Protein AF-A0A0K8T9H5-F1 (afdb_monomer_lite)

Radius of gyration: 47.54 Å; chains: 1; bounding box: 91×86×136 Å

Organism: Lygus hesperus (NCBI:txid30085)

Sequence (387 aa):
MGLDTSSVNFDKSHGELIAANVDKDKHSSQRTYPTKIMDRLRLDSSRALIDRDSYAVGTMCNGELVISPIRGVVSLAPSFSHISNVEEEPEEEEEEAAAKVVRVQFPRAESDRAKKAREASYTHFMEKTGVEPWFNTQFHDVDSAIAKLERTRLTSGFSRGGKPLDLTSENYLDALLPKETDLGSTRAPSLPDHLTSIAQLRELPLKDQVHRILEQVRTVTATQLGWLLGCDKSKILDCLQTCVVLVQGNWVLRSDLLYKNCVNGIPAAVIANARDFILHEFHQGKQIERKELANKLGIPPDEIKQIMAHLAVLRQNKLWHFRLPPDEEFIAEYTEIVDQQNLLWEARMRDINEQISVTTNPPQRSPGDARNLKHRRLLLTLKGRSR

Secondary structure (DSSP, 8-state):
-B--TTSTT--HHHHHHHHHHHTTT--TTS-S-TTSS--B--EEEEE----SSS-EEEEEETTEEEEEE-S--EEEEE--HHHHHHH------------------------HHHHHHHHTSHHHHHHHHHTSPP-------TTSHHHHHHHHHHHS-----PPP----HHHHHHHHS------S--------GGG--HHHHHTS-HHHHHHHHHHHH-EE-HHHHHHHHT--HHHHHHHHHHHEEEETTEEEE-HHHH--S-BTTB-HHHHHHHHHHHHHHHHTT--B-HHHHHHHHT--HHHHHHHHHHHEEE-TTS-EEESSPP-HHHHHH-HHHHHHHHHHHHHHHHHHHHHHHHHHS-----TT-SSSSSSSSSSSSSSS---

Foldseek 3Di:
DFDDCVDPPHDFVVQLVLQCQQCVPPDCVGRPCNVSGNGDWDKDKDFDPDDQVPDWDWDDDPNDTQTGGDPGDIDIDTDPVSVVVNPPDPPPPPPDDDDDPPDPDDPDPDPPVRVVVVCPDPVVVVVVVVPDDDDDDDDDDCPDPVVVVVVVVSVDDDPDDDPDPPDDPVRVVCVVDPDPPDPDDDPPPPDPLLDDDLVNLLVDDLLVSLVSVCLNLQKAALVVSCVSNVHDSVVNVVSQVVAWADALRITGGQQCVNQVQDDPNHGSVLLNLLLLVVSVCRSVVHWDALVVSCVQSVDDSVSSVVSLVSQFDQDPVRTTHGNDHRPVVSCVVCVVSVVVSVVVSVVSVVVSVVVSVCVVDPPPDDPDPPPPPVVVVVVPPPPPDDD

InterPro domains:
  IPR006886 DNA-directed RNA polymerase III subunit Rpc5 [PF04801] (1-354)
  IPR006886 DNA-directed RNA polymerase III subunit Rpc5 [PTHR12069] (2-359)

pLDDT: mean 78.84, std 17.09, range [35.22, 96.12]

Structure (mmCIF, N/CA/C/O backbone):
data_AF-A0A0K8T9H5-F1
#
_entry.id   AF-A0A0K8T9H5-F1
#
loop_
_atom_site.group_PDB
_atom_site.id
_atom_site.type_symbol
_atom_site.label_atom_id
_atom_site.label_alt_id
_atom_site.label_comp_id
_atom_site.label_asym_id
_atom_site.label_entity_id
_atom_site.label_seq_id
_atom_site.pdbx_PDB_ins_code
_atom_site.Cartn_x
_atom_site.Cartn_y
_atom_site.Cartn_z
_atom_site.occupancy
_atom_site.B_iso_or_equiv
_atom_site.auth_seq_id
_atom_site.auth_comp_id
_atom_site.auth_asym_id
_atom_site.auth_atom_id
_atom_site.pdbx_PDB_model_num
ATOM 1 N N . MET A 1 1 ? 27.463 3.411 -54.154 1.00 82.44 1 MET A N 1
ATOM 2 C CA . MET A 1 1 ? 26.759 2.409 -54.985 1.00 82.44 1 MET A CA 1
ATOM 3 C C . MET A 1 1 ? 26.983 2.752 -56.443 1.00 82.44 1 MET A C 1
ATOM 5 O O . MET A 1 1 ? 26.860 3.926 -56.755 1.00 82.44 1 MET A O 1
ATOM 9 N N . GLY A 1 2 ? 27.357 1.795 -57.295 1.00 85.56 2 GLY A N 1
ATOM 10 C CA . GLY A 1 2 ? 27.503 2.045 -58.736 1.00 85.56 2 GLY A CA 1
ATOM 11 C C . GLY A 1 2 ? 26.141 2.204 -59.414 1.00 85.56 2 GLY A C 1
ATOM 12 O O . GLY A 1 2 ? 25.191 1.527 -59.026 1.00 85.56 2 GLY A O 1
ATOM 13 N N . LEU A 1 3 ? 26.047 3.111 -60.381 1.00 87.44 3 LEU A N 1
ATOM 14 C CA . LEU A 1 3 ? 24.866 3.339 -61.211 1.00 87.44 3 LEU A CA 1
ATOM 15 C C . LEU A 1 3 ? 25.074 2.702 -62.587 1.00 87.44 3 LEU A C 1
ATOM 17 O O . LEU A 1 3 ? 26.183 2.714 -63.122 1.00 87.44 3 LEU A O 1
ATOM 21 N N . ASP A 1 4 ? 24.004 2.169 -63.172 1.00 88.38 4 ASP A N 1
ATOM 22 C CA . ASP A 1 4 ? 24.037 1.672 -64.546 1.00 88.38 4 ASP A CA 1
ATOM 23 C C . ASP A 1 4 ? 23.912 2.839 -65.534 1.00 88.38 4 ASP A C 1
ATOM 25 O O . ASP A 1 4 ? 22.821 3.330 -65.823 1.00 88.38 4 ASP A O 1
ATOM 29 N N . THR A 1 5 ? 25.054 3.276 -66.061 1.00 86.12 5 THR A N 1
ATOM 30 C CA . THR A 1 5 ? 25.158 4.377 -67.031 1.00 86.12 5 THR A CA 1
ATOM 31 C C . THR A 1 5 ? 24.793 3.967 -68.462 1.00 86.12 5 THR A C 1
ATOM 33 O O . THR A 1 5 ? 24.761 4.812 -69.362 1.00 86.12 5 THR A O 1
ATOM 36 N N . SER A 1 6 ? 24.529 2.677 -68.701 1.00 87.31 6 SER A N 1
ATOM 37 C CA . SER A 1 6 ? 24.064 2.151 -69.990 1.00 87.31 6 SER A CA 1
ATOM 38 C C . SER A 1 6 ? 22.540 2.064 -70.090 1.00 87.31 6 SER A C 1
ATOM 40 O O . SER A 1 6 ? 22.004 1.937 -71.192 1.00 87.31 6 SER A O 1
ATOM 42 N N . SER A 1 7 ? 21.851 2.183 -68.953 1.00 90.62 7 SER A N 1
ATOM 43 C CA . SER A 1 7 ? 20.397 2.161 -68.870 1.00 90.62 7 SER A CA 1
ATOM 44 C C . SER A 1 7 ? 19.753 3.339 -69.603 1.00 90.62 7 SER A C 1
ATOM 46 O O . SER A 1 7 ? 20.255 4.462 -69.599 1.00 90.62 7 SER A O 1
ATOM 48 N N . VAL A 1 8 ? 18.572 3.094 -70.175 1.00 90.50 8 VAL A N 1
ATOM 49 C CA . VAL A 1 8 ? 17.728 4.116 -70.819 1.00 90.50 8 VAL A CA 1
ATOM 50 C C . VAL A 1 8 ? 17.253 5.201 -69.850 1.00 90.50 8 VAL A C 1
ATOM 52 O O . VAL A 1 8 ? 16.870 6.284 -70.279 1.00 90.50 8 VAL A O 1
ATOM 55 N N . ASN A 1 9 ? 17.281 4.924 -68.545 1.00 90.50 9 ASN A N 1
ATOM 56 C CA . ASN A 1 9 ? 16.881 5.861 -67.497 1.00 90.50 9 ASN A CA 1
ATOM 57 C C . ASN A 1 9 ? 18.013 6.807 -67.060 1.00 90.50 9 ASN A C 1
ATOM 59 O O . ASN A 1 9 ? 17.787 7.647 -66.191 1.00 90.50 9 ASN A O 1
ATOM 63 N N . PHE A 1 10 ? 19.219 6.667 -67.620 1.00 89.75 10 PHE A N 1
ATOM 64 C CA . PHE A 1 10 ? 20.373 7.488 -67.273 1.00 89.75 10 PHE A CA 1
ATOM 65 C C . PHE A 1 10 ? 20.630 8.563 -68.337 1.00 89.75 10 PHE A C 1
ATOM 67 O O . PHE A 1 10 ? 21.009 8.258 -69.470 1.00 89.75 10 PHE A O 1
ATOM 74 N N . ASP A 1 11 ? 20.472 9.836 -67.966 1.00 90.06 11 ASP A N 1
ATOM 75 C CA . ASP A 1 11 ? 20.856 10.953 -68.830 1.00 90.06 11 ASP A CA 1
ATOM 76 C C . ASP A 1 11 ? 22.369 11.190 -68.753 1.00 90.06 11 ASP A C 1
ATOM 78 O O . ASP A 1 11 ? 22.898 11.770 -67.800 1.00 90.06 11 ASP A O 1
ATOM 82 N N . LYS A 1 12 ? 23.070 10.740 -69.796 1.00 87.94 12 LYS A N 1
ATOM 83 C CA . LYS A 1 12 ? 24.524 10.882 -69.915 1.00 87.94 12 LYS A CA 1
ATOM 84 C C . LYS A 1 12 ? 24.967 12.339 -69.943 1.00 87.94 12 LYS A C 1
ATOM 86 O O . LYS A 1 12 ? 25.966 12.662 -69.311 1.00 87.94 12 LYS A O 1
ATOM 91 N N . SER A 1 13 ? 24.218 13.207 -70.620 1.00 87.88 13 SER A N 1
ATOM 92 C CA . SER A 1 13 ? 24.587 14.618 -70.758 1.00 87.88 13 SER A CA 1
ATOM 93 C C . SER A 1 13 ? 24.550 15.339 -69.410 1.00 87.88 13 SER A C 1
ATOM 95 O O . SER A 1 13 ? 25.478 16.065 -69.053 1.00 87.88 13 SER A O 1
ATOM 97 N N . HIS A 1 14 ? 23.524 15.056 -68.606 1.00 86.69 14 HIS A N 1
ATOM 98 C CA . HIS A 1 14 ? 23.410 15.592 -67.256 1.00 86.69 14 HIS A CA 1
ATOM 99 C C . HIS A 1 14 ? 24.446 14.977 -66.299 1.00 86.69 14 HIS A C 1
ATOM 101 O O . HIS A 1 14 ? 25.057 15.685 -65.498 1.00 86.69 14 HIS A O 1
ATOM 107 N N . GLY A 1 15 ? 24.710 13.671 -66.418 1.00 86.50 15 GLY A N 1
ATOM 108 C CA . GLY A 1 15 ? 25.728 12.978 -65.625 1.00 86.50 15 GLY A CA 1
ATOM 109 C C . GLY A 1 15 ? 27.161 13.461 -65.885 1.00 86.50 15 GLY A C 1
ATOM 110 O O . GLY A 1 15 ? 27.963 13.499 -64.950 1.00 86.50 15 GLY A O 1
ATOM 111 N N . GLU A 1 16 ? 27.487 13.846 -67.123 1.00 88.81 16 GLU A N 1
ATOM 112 C CA . GLU A 1 16 ? 28.767 14.471 -67.494 1.00 88.81 16 GLU A CA 1
ATOM 113 C C . GLU A 1 16 ? 28.919 15.861 -66.867 1.00 88.81 16 GLU A C 1
ATOM 115 O O . GLU A 1 16 ? 29.976 16.176 -66.319 1.00 88.81 16 GLU A O 1
ATOM 120 N N . LEU A 1 17 ? 27.853 16.671 -66.884 1.00 85.94 17 LEU A N 1
ATOM 121 C CA . LEU A 1 17 ? 27.853 18.011 -66.293 1.00 85.94 17 LEU A CA 1
ATOM 122 C C . LEU A 1 17 ? 28.121 17.964 -64.782 1.00 85.94 17 LEU A C 1
ATOM 124 O O . LEU A 1 17 ? 28.972 18.697 -64.278 1.00 85.94 17 LEU A O 1
ATOM 128 N N . ILE A 1 18 ? 27.437 17.071 -64.061 1.00 85.56 18 ILE A N 1
ATOM 129 C CA . ILE A 1 18 ? 27.629 16.909 -62.612 1.00 85.56 18 ILE A CA 1
ATOM 130 C C . ILE A 1 18 ? 29.064 16.464 -62.306 1.00 85.56 18 ILE A C 1
ATOM 132 O O . ILE A 1 18 ? 29.710 17.025 -61.421 1.00 85.56 18 ILE A O 1
ATOM 136 N N . ALA A 1 19 ? 29.588 15.481 -63.043 1.00 86.31 19 ALA A N 1
ATOM 137 C CA . ALA A 1 19 ? 30.950 14.999 -62.833 1.00 86.31 19 ALA A CA 1
ATOM 138 C C . ALA A 1 19 ? 32.000 16.085 -63.121 1.00 86.31 19 ALA A C 1
ATOM 140 O O . ALA A 1 19 ? 32.956 16.226 -62.356 1.00 86.31 19 ALA A O 1
ATOM 141 N N . ALA A 1 20 ? 31.804 16.879 -64.178 1.00 85.06 20 ALA A N 1
ATOM 142 C CA . ALA A 1 20 ? 32.678 17.998 -64.518 1.00 85.06 20 ALA A CA 1
ATOM 143 C C . ALA A 1 20 ? 32.679 19.090 -63.437 1.00 85.06 20 ALA A C 1
ATOM 145 O O . ALA A 1 20 ? 33.747 19.596 -63.098 1.00 85.06 20 ALA A O 1
ATOM 146 N N . ASN A 1 21 ? 31.516 19.411 -62.862 1.00 85.19 21 ASN A N 1
ATOM 147 C CA . ASN A 1 21 ? 31.404 20.416 -61.802 1.00 85.19 21 ASN A CA 1
ATOM 148 C C . ASN A 1 21 ? 32.058 19.950 -60.491 1.00 85.19 21 ASN A C 1
ATOM 150 O O . ASN A 1 21 ? 32.807 20.700 -59.874 1.00 85.19 21 ASN A O 1
ATOM 154 N N . VAL A 1 22 ? 31.834 18.698 -60.080 1.00 83.12 22 VAL A N 1
ATOM 155 C CA . VAL A 1 22 ? 32.331 18.162 -58.794 1.00 83.12 22 VAL A CA 1
ATOM 156 C C . VAL A 1 22 ? 33.844 17.908 -58.786 1.00 83.12 22 VAL A C 1
ATOM 158 O O . VAL A 1 22 ? 34.474 17.941 -57.723 1.00 83.12 22 VAL A O 1
ATOM 161 N N . ASP A 1 23 ? 34.432 17.611 -59.946 1.00 83.50 23 ASP A N 1
ATOM 162 C CA . ASP A 1 23 ? 35.854 17.276 -60.087 1.00 83.50 23 ASP A CA 1
ATOM 163 C C . ASP A 1 23 ? 36.674 18.380 -60.791 1.00 83.50 23 ASP A C 1
ATOM 165 O O . ASP A 1 23 ? 37.828 18.131 -61.152 1.00 83.50 23 ASP A O 1
ATOM 169 N N . LYS A 1 24 ? 36.110 19.591 -60.955 1.00 78.56 24 LYS A N 1
ATOM 170 C CA . LYS A 1 24 ? 36.706 20.736 -61.676 1.00 78.56 24 LYS A CA 1
ATOM 171 C C . LYS A 1 24 ? 38.140 21.054 -61.229 1.00 78.56 24 LYS A C 1
ATOM 173 O O . LYS A 1 24 ? 39.021 21.170 -62.077 1.00 78.56 24 LYS A O 1
ATOM 178 N N . ASP A 1 25 ? 38.381 21.064 -59.916 1.00 74.00 25 ASP A N 1
ATOM 179 C CA . ASP A 1 25 ? 39.671 21.437 -59.311 1.00 74.00 25 ASP A CA 1
ATOM 180 C C . ASP A 1 25 ? 40.429 20.248 -58.687 1.00 74.00 25 ASP A C 1
ATOM 182 O O . ASP A 1 25 ? 41.405 20.419 -57.957 1.00 74.00 25 ASP A O 1
ATOM 186 N N . LYS A 1 26 ? 40.004 19.005 -58.971 1.00 77.62 26 LYS A N 1
ATOM 187 C CA . LYS A 1 26 ? 40.614 17.794 -58.394 1.00 77.62 26 LYS A CA 1
ATOM 188 C C . LYS A 1 26 ? 41.614 17.141 -59.348 1.00 77.62 26 LYS A C 1
ATOM 190 O O . LYS A 1 26 ? 41.317 16.855 -60.514 1.00 77.62 26 LYS A O 1
ATOM 195 N N . HIS A 1 27 ? 42.797 16.806 -58.824 1.00 75.31 27 HIS A N 1
ATOM 196 C CA . HIS A 1 27 ? 43.780 15.991 -59.542 1.00 75.31 27 HIS A CA 1
ATOM 197 C C . HIS A 1 27 ? 43.202 14.623 -59.928 1.00 75.31 27 HIS A C 1
ATOM 199 O O . HIS A 1 27 ? 42.336 14.082 -59.243 1.00 75.31 27 HIS A O 1
ATOM 205 N N . SER A 1 28 ? 43.709 14.032 -61.016 1.00 71.38 28 SER A N 1
ATOM 206 C CA . SER A 1 28 ? 43.196 12.775 -61.587 1.00 71.38 28 SER A CA 1
ATOM 207 C C . SER A 1 28 ? 43.118 11.609 -60.591 1.00 71.38 28 SER A C 1
ATOM 209 O O . SER A 1 28 ? 42.240 10.764 -60.735 1.00 71.38 28 SER A O 1
ATOM 211 N N . SER A 1 29 ? 43.982 11.579 -59.571 1.00 72.12 29 SER A N 1
ATOM 212 C CA . SER A 1 29 ? 44.003 10.571 -58.500 1.00 72.12 29 SER A CA 1
ATOM 213 C C . SER A 1 29 ? 42.985 10.803 -57.375 1.00 72.12 29 SER A C 1
ATOM 215 O O . SER A 1 29 ? 42.735 9.888 -56.597 1.00 72.12 29 SER A O 1
ATOM 217 N N . GLN A 1 30 ? 42.398 11.998 -57.281 1.00 75.12 30 GLN A N 1
ATOM 218 C CA . GLN A 1 30 ? 41.447 12.399 -56.233 1.00 75.12 30 GLN A CA 1
ATOM 219 C C . GLN A 1 30 ? 40.033 12.643 -56.775 1.00 75.12 30 GLN A C 1
ATOM 221 O O . GLN A 1 30 ? 39.159 13.122 -56.051 1.00 75.12 30 GLN A O 1
ATOM 226 N N . ARG A 1 31 ? 39.796 12.328 -58.051 1.00 80.19 31 ARG A N 1
ATOM 227 C CA . ARG A 1 31 ? 38.484 12.490 -58.676 1.00 80.19 31 ARG A CA 1
ATOM 228 C C . ARG A 1 31 ? 37.449 11.587 -58.028 1.00 80.19 31 ARG A C 1
ATOM 230 O O . ARG A 1 31 ? 37.674 10.396 -57.813 1.00 80.19 31 ARG A O 1
ATOM 237 N N . THR A 1 32 ? 36.291 12.175 -57.777 1.00 79.88 32 THR A N 1
ATOM 238 C CA . THR A 1 32 ? 35.120 11.497 -57.224 1.00 79.88 32 THR A CA 1
ATOM 239 C C . THR A 1 32 ? 34.516 10.563 -58.272 1.00 79.88 32 THR A C 1
ATOM 241 O O . THR A 1 32 ? 34.092 9.454 -57.938 1.00 79.88 32 THR A O 1
ATOM 244 N N . TYR A 1 33 ? 34.564 10.988 -59.541 1.00 84.56 33 TYR A N 1
ATOM 245 C CA . TYR A 1 33 ? 34.060 10.281 -60.714 1.00 84.56 33 TYR A CA 1
ATOM 246 C C . TYR A 1 33 ? 35.184 10.071 -61.750 1.00 84.56 33 TYR A C 1
ATOM 248 O O . TYR A 1 33 ? 35.336 10.842 -62.702 1.00 84.56 33 TYR A O 1
ATOM 256 N N . PRO A 1 34 ? 35.993 9.002 -61.621 1.00 81.12 34 PRO A N 1
ATOM 257 C CA . PRO A 1 34 ? 37.099 8.714 -62.540 1.00 81.12 34 PRO A CA 1
ATOM 258 C C . PRO A 1 34 ? 36.672 8.557 -64.008 1.00 81.12 34 PRO A C 1
ATOM 260 O O . PRO A 1 34 ? 37.443 8.867 -64.914 1.00 81.12 34 PRO A O 1
ATOM 263 N N . THR A 1 35 ? 35.439 8.101 -64.243 1.00 83.25 35 THR A N 1
ATOM 264 C CA . THR A 1 35 ? 34.835 7.885 -65.568 1.00 83.25 35 THR A CA 1
ATOM 265 C C . THR A 1 35 ? 34.333 9.171 -66.234 1.00 83.25 35 THR A C 1
ATOM 267 O O . THR A 1 35 ? 33.850 9.107 -67.360 1.00 83.25 35 THR A O 1
ATOM 270 N N . LYS A 1 36 ? 34.475 10.336 -65.575 1.00 84.12 36 LYS A N 1
ATOM 271 C CA . LYS A 1 36 ? 33.958 11.650 -66.013 1.00 84.12 36 LYS A CA 1
ATOM 272 C C . LYS A 1 36 ? 32.434 11.715 -66.185 1.00 84.12 36 LYS A C 1
ATOM 274 O O . LYS A 1 36 ? 31.925 12.654 -66.783 1.00 84.12 36 LYS A O 1
ATOM 279 N N . ILE A 1 37 ? 31.717 10.733 -65.652 1.00 87.12 37 ILE A N 1
ATOM 280 C CA . ILE A 1 37 ? 30.258 10.655 -65.615 1.00 87.12 37 ILE A CA 1
ATOM 281 C C . ILE A 1 37 ? 29.880 10.308 -64.175 1.00 87.12 37 ILE A C 1
ATOM 283 O O . ILE A 1 37 ? 30.631 9.601 -63.502 1.00 87.12 37 ILE A O 1
ATOM 287 N N . MET A 1 38 ? 28.731 10.785 -63.691 1.00 86.81 38 MET A N 1
ATOM 288 C CA . MET A 1 38 ? 28.186 10.400 -62.385 1.00 86.81 38 MET A CA 1
ATOM 289 C C . MET A 1 38 ? 27.828 8.898 -62.345 1.00 86.81 38 MET A C 1
ATOM 291 O O . MET A 1 38 ? 26.682 8.499 -62.516 1.00 86.81 38 MET A O 1
ATOM 295 N N . ASP A 1 39 ? 28.836 8.053 -62.130 1.00 86.69 39 ASP A N 1
ATOM 296 C CA . ASP A 1 39 ? 28.754 6.587 -62.165 1.00 86.69 39 ASP A CA 1
ATOM 297 C C . ASP A 1 39 ? 28.423 5.952 -60.808 1.00 86.69 39 ASP A C 1
ATOM 299 O O . ASP A 1 39 ? 28.312 4.731 -60.690 1.00 86.69 39 ASP A O 1
ATOM 303 N N . ARG A 1 40 ? 28.281 6.767 -59.759 1.00 87.75 40 ARG A N 1
ATOM 304 C CA . ARG A 1 40 ? 28.044 6.299 -58.394 1.00 87.75 40 ARG A CA 1
ATOM 305 C C . ARG A 1 40 ? 27.184 7.263 -57.593 1.00 87.75 40 ARG A C 1
ATOM 307 O O . ARG A 1 40 ? 27.317 8.475 -57.701 1.00 87.75 40 ARG A O 1
ATOM 314 N N . LEU A 1 41 ? 26.372 6.701 -56.706 1.00 87.12 41 LEU A N 1
ATOM 315 C CA . LEU A 1 41 ? 25.645 7.427 -55.673 1.00 87.12 41 LEU A CA 1
ATOM 316 C C . LEU A 1 41 ? 26.304 7.197 -54.308 1.00 87.12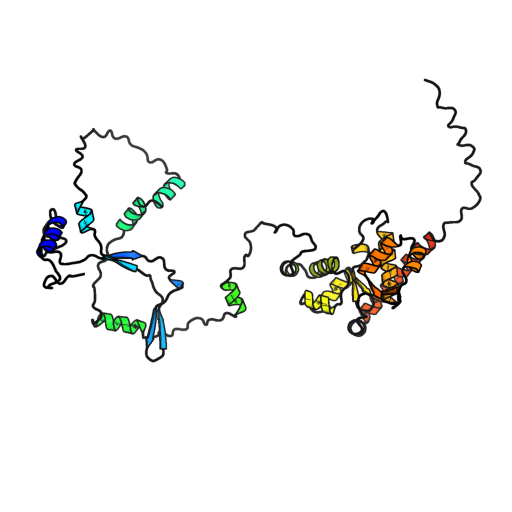 41 LEU A C 1
ATOM 318 O O . LEU A 1 41 ? 26.572 6.050 -53.920 1.00 87.12 41 LEU A O 1
ATOM 322 N N . ARG A 1 42 ? 26.553 8.285 -53.575 1.00 87.25 42 ARG A N 1
ATOM 323 C CA . ARG A 1 42 ? 26.998 8.252 -52.177 1.00 87.25 42 ARG A CA 1
ATOM 324 C C . ARG A 1 42 ? 25.782 8.195 -51.255 1.00 87.25 42 ARG A C 1
ATOM 326 O O . ARG A 1 42 ? 24.816 8.922 -51.466 1.00 87.25 42 ARG A O 1
ATOM 333 N N . LEU A 1 43 ? 25.845 7.338 -50.241 1.00 90.50 43 LEU A N 1
ATOM 334 C CA . LEU A 1 43 ? 24.856 7.275 -49.168 1.00 90.50 43 LEU A CA 1
ATOM 335 C C . LEU A 1 43 ? 25.530 7.709 -47.871 1.00 90.50 43 LEU A C 1
ATOM 337 O O . LEU A 1 43 ? 26.611 7.205 -47.564 1.00 90.50 43 LEU A O 1
ATOM 341 N N . ASP A 1 44 ? 24.885 8.598 -47.126 1.00 90.25 44 ASP A N 1
ATOM 342 C CA . ASP A 1 44 ? 25.325 8.993 -45.793 1.00 90.25 44 ASP A CA 1
ATOM 343 C C . ASP A 1 44 ? 24.431 8.328 -44.739 1.00 90.25 44 ASP A C 1
ATOM 345 O O . ASP A 1 44 ? 23.223 8.138 -44.920 1.00 90.25 44 ASP A O 1
ATOM 349 N N . SER A 1 45 ? 25.052 7.917 -43.638 1.00 91.56 45 SER A N 1
ATOM 350 C CA . SER A 1 45 ? 24.397 7.204 -42.548 1.00 91.56 45 SER A CA 1
ATOM 351 C C . SER A 1 45 ? 23.972 8.145 -41.429 1.00 91.56 45 SER A C 1
ATOM 353 O O . SER A 1 45 ? 24.804 8.883 -40.904 1.00 91.56 45 SER A O 1
ATOM 355 N N . SER A 1 46 ? 22.730 8.028 -40.971 1.00 88.56 46 SER A N 1
ATOM 356 C CA . SER A 1 46 ? 22.271 8.607 -39.710 1.00 88.56 46 SER A CA 1
ATOM 357 C C . SER A 1 46 ? 21.969 7.501 -38.697 1.00 88.56 46 SER A C 1
ATOM 359 O O . SER A 1 46 ? 21.358 6.475 -39.007 1.00 88.56 46 SER A O 1
ATOM 361 N N . ARG A 1 47 ? 22.438 7.675 -37.458 1.00 86.50 47 ARG A N 1
ATOM 362 C CA . ARG A 1 47 ? 22.163 6.721 -36.378 1.00 86.50 47 ARG A CA 1
ATOM 363 C C . ARG A 1 47 ? 20.715 6.880 -35.924 1.00 86.50 47 ARG A C 1
ATOM 365 O O . ARG A 1 47 ? 20.322 7.968 -35.512 1.00 86.50 47 ARG A O 1
ATOM 372 N N . ALA A 1 48 ? 19.946 5.794 -35.939 1.00 84.12 48 ALA A N 1
ATOM 373 C CA . ALA A 1 48 ? 18.597 5.804 -35.390 1.00 84.12 48 ALA A CA 1
ATOM 374 C C . ALA A 1 48 ? 18.651 5.764 -33.852 1.00 84.12 48 ALA A C 1
ATOM 376 O O . ALA A 1 48 ? 19.417 4.993 -33.263 1.00 84.12 48 ALA A O 1
ATOM 377 N N . LEU A 1 49 ? 17.833 6.592 -33.196 1.00 79.94 49 LEU A N 1
ATOM 378 C CA . LEU A 1 49 ? 17.671 6.614 -31.738 1.00 79.94 49 LEU A CA 1
ATOM 379 C C . LEU A 1 49 ? 16.685 5.524 -31.309 1.00 79.94 49 LEU A C 1
ATOM 381 O O . LEU A 1 49 ? 15.566 5.802 -30.892 1.00 79.94 49 LEU A O 1
ATOM 385 N N . ILE A 1 50 ? 17.101 4.274 -31.472 1.00 79.94 50 ILE A N 1
ATOM 386 C CA . ILE A 1 50 ? 16.344 3.102 -31.037 1.00 79.94 50 ILE A CA 1
ATOM 387 C C . ILE A 1 50 ? 17.035 2.529 -29.805 1.00 79.94 50 ILE A C 1
ATOM 389 O O . ILE A 1 50 ? 18.267 2.427 -29.770 1.00 79.94 50 ILE A O 1
ATOM 393 N N . ASP A 1 51 ? 16.239 2.162 -28.804 1.00 78.75 51 ASP A N 1
ATOM 394 C CA . ASP A 1 51 ? 16.741 1.443 -27.643 1.00 78.75 51 ASP A CA 1
ATOM 395 C C . ASP A 1 51 ? 17.245 0.062 -28.071 1.00 78.75 51 ASP A C 1
ATOM 397 O O . ASP A 1 51 ? 16.501 -0.758 -28.596 1.00 78.75 51 ASP A O 1
ATOM 401 N N . ARG A 1 52 ? 18.536 -0.193 -27.892 1.00 79.12 52 ARG A N 1
ATOM 402 C CA . ARG A 1 52 ? 19.175 -1.409 -28.406 1.00 79.12 52 ARG A CA 1
ATOM 403 C C . ARG A 1 52 ? 18.796 -2.649 -27.607 1.00 79.12 52 ARG A C 1
ATOM 405 O O . ARG A 1 52 ? 18.899 -3.744 -28.150 1.00 79.12 52 ARG A O 1
ATOM 412 N N . ASP A 1 53 ? 18.357 -2.463 -26.367 1.00 82.12 53 ASP A N 1
ATOM 413 C CA . ASP A 1 53 ? 18.026 -3.558 -25.459 1.00 82.12 53 ASP A CA 1
ATOM 414 C C . ASP A 1 53 ? 16.579 -4.041 -25.654 1.00 82.12 53 ASP A C 1
ATOM 416 O O . ASP A 1 53 ? 16.250 -5.179 -25.325 1.00 82.12 53 ASP A O 1
ATOM 420 N N . SER A 1 54 ? 15.736 -3.213 -26.279 1.00 85.56 54 SER A N 1
ATOM 421 C CA . SER A 1 54 ? 14.332 -3.525 -26.573 1.00 85.56 54 SER A CA 1
ATOM 422 C C . SER A 1 54 ? 14.106 -4.246 -27.910 1.00 85.56 54 SER A C 1
ATOM 424 O O . SER A 1 54 ? 13.010 -4.749 -28.156 1.00 85.56 54 SER A O 1
ATOM 426 N N . TYR A 1 55 ? 15.105 -4.296 -28.799 1.00 88.56 55 TYR A N 1
ATOM 427 C CA . TYR A 1 55 ? 14.953 -4.847 -30.151 1.00 88.56 55 TYR A CA 1
ATOM 428 C C . TYR A 1 55 ? 15.970 -5.954 -30.428 1.00 88.56 55 TYR A C 1
ATOM 430 O O . TYR A 1 55 ? 17.143 -5.873 -30.070 1.00 88.56 55 TYR A O 1
ATOM 438 N N . ALA A 1 56 ? 15.526 -6.981 -31.145 1.00 90.62 56 ALA A N 1
ATOM 439 C CA . ALA A 1 56 ? 16.362 -8.090 -31.578 1.00 90.62 56 ALA A CA 1
ATOM 440 C C . ALA A 1 56 ? 15.904 -8.598 -32.951 1.00 90.62 56 ALA A C 1
ATOM 442 O O . ALA A 1 56 ? 14.760 -8.391 -33.356 1.00 90.62 56 ALA A O 1
ATOM 443 N N . VAL A 1 57 ? 16.798 -9.272 -33.672 1.00 90.12 57 VAL A N 1
ATOM 444 C CA . VAL A 1 57 ? 16.478 -9.937 -34.940 1.00 90.12 57 VAL A CA 1
ATOM 445 C C . VAL A 1 57 ? 16.132 -11.390 -34.651 1.00 90.12 57 VAL A C 1
ATOM 447 O O . VAL A 1 57 ? 16.958 -12.134 -34.125 1.00 90.12 57 VAL A O 1
ATOM 450 N N . GLY A 1 58 ? 14.911 -11.791 -35.002 1.00 90.75 58 GLY A N 1
ATOM 451 C CA . GLY A 1 58 ? 14.458 -13.177 -34.935 1.00 90.75 58 GLY A CA 1
ATOM 452 C C . GLY A 1 58 ? 14.599 -13.866 -36.290 1.00 90.75 58 GLY A C 1
ATOM 453 O O . GLY A 1 58 ? 14.004 -13.417 -37.267 1.00 90.75 58 GLY A O 1
ATOM 454 N N . THR A 1 59 ? 15.355 -14.960 -36.351 1.00 90.19 59 THR A N 1
ATOM 455 C CA . THR A 1 59 ? 15.467 -15.805 -37.549 1.00 90.19 59 THR A CA 1
ATOM 456 C C . THR A 1 59 ? 14.747 -17.125 -37.308 1.00 90.19 59 THR A C 1
ATOM 458 O O . THR A 1 59 ? 15.055 -17.833 -36.353 1.00 90.19 59 THR A O 1
ATOM 461 N N . MET A 1 60 ? 13.780 -17.451 -38.168 1.00 88.62 60 MET A N 1
ATOM 462 C CA . MET A 1 60 ? 13.018 -18.700 -38.097 1.00 88.62 60 MET A CA 1
ATOM 463 C C . MET A 1 60 ? 13.682 -19.766 -38.970 1.00 88.62 60 MET A C 1
ATOM 465 O O . MET A 1 60 ? 13.846 -19.553 -40.172 1.00 88.62 60 MET A O 1
ATOM 469 N N . CYS A 1 61 ? 14.052 -20.909 -38.395 1.00 84.62 61 CYS A N 1
ATOM 470 C CA . CYS A 1 61 ? 14.673 -22.027 -39.108 1.00 84.62 61 CYS A CA 1
ATOM 471 C C . CYS A 1 61 ? 14.183 -23.360 -38.540 1.00 84.62 61 CYS A C 1
ATOM 473 O O . CYS A 1 61 ? 14.295 -23.595 -37.346 1.00 84.62 61 CYS A O 1
ATOM 475 N N . ASN A 1 62 ? 13.656 -24.246 -39.391 1.00 83.38 62 ASN A N 1
ATOM 476 C CA . ASN A 1 62 ? 13.221 -25.601 -39.011 1.00 83.38 62 ASN A CA 1
ATOM 477 C C . ASN A 1 62 ? 12.254 -25.668 -37.805 1.00 83.38 62 ASN A C 1
ATOM 479 O O . ASN A 1 62 ? 12.255 -26.646 -37.066 1.00 83.38 62 ASN A O 1
ATOM 483 N N . GLY A 1 63 ? 11.418 -24.640 -37.614 1.00 85.06 63 GLY A N 1
ATOM 484 C CA . GLY A 1 63 ? 10.479 -24.552 -36.487 1.00 85.06 63 GLY A CA 1
ATOM 485 C C . GLY A 1 63 ? 11.067 -23.955 -35.203 1.00 85.06 63 GLY A C 1
ATOM 486 O O . GLY A 1 63 ? 10.340 -23.809 -34.226 1.00 85.06 63 GLY A O 1
ATOM 487 N N . GLU A 1 64 ? 12.343 -23.566 -35.207 1.00 87.25 64 GLU A N 1
ATOM 488 C CA . GLU A 1 64 ? 13.011 -22.881 -34.101 1.00 87.25 64 GLU A CA 1
ATOM 489 C C . GLU A 1 64 ? 13.199 -21.389 -34.411 1.00 87.25 64 GLU A C 1
ATOM 491 O O . GLU A 1 64 ? 13.561 -21.004 -35.529 1.00 87.25 64 GLU A O 1
ATOM 496 N N . LEU A 1 65 ? 12.972 -20.537 -33.405 1.00 88.31 65 LEU A N 1
ATOM 497 C CA . LEU A 1 65 ? 13.216 -19.097 -33.479 1.00 88.31 65 LEU A CA 1
ATOM 498 C C . LEU A 1 65 ? 14.530 -18.758 -32.774 1.00 88.31 65 LEU A C 1
ATOM 500 O O . LEU A 1 65 ? 14.624 -18.827 -31.549 1.00 88.31 65 LEU A O 1
ATOM 504 N N . VAL A 1 66 ? 15.528 -18.334 -33.544 1.00 88.38 66 VAL A N 1
ATOM 505 C CA . VAL A 1 66 ? 16.804 -17.852 -33.012 1.00 88.38 66 VAL A CA 1
ATOM 506 C C . VAL A 1 66 ? 16.750 -16.333 -32.893 1.00 88.38 66 VAL A C 1
ATOM 508 O O . VAL A 1 66 ? 16.594 -15.632 -33.892 1.00 88.38 66 VAL A O 1
ATOM 511 N N . ILE A 1 67 ? 16.880 -15.817 -31.670 1.00 88.19 67 ILE A N 1
ATOM 512 C CA . ILE A 1 67 ? 16.867 -14.377 -31.383 1.00 88.19 67 ILE A CA 1
ATOM 513 C C . ILE A 1 67 ? 18.309 -13.886 -31.217 1.00 88.19 67 ILE A C 1
ATOM 515 O O . ILE A 1 67 ? 19.049 -14.393 -30.377 1.00 88.19 67 ILE A O 1
ATOM 519 N N . SER A 1 68 ? 18.704 -12.886 -32.007 1.00 88.19 68 SER A N 1
ATOM 520 C CA . SER A 1 68 ? 20.028 -12.253 -31.959 1.00 88.19 68 SER A CA 1
ATOM 521 C C . SER A 1 68 ? 19.914 -10.764 -31.598 1.00 88.19 68 SER A C 1
ATOM 523 O O . SER A 1 68 ? 19.180 -10.038 -32.275 1.00 88.19 68 SER A O 1
ATOM 525 N N . PRO A 1 69 ? 20.629 -10.273 -30.567 1.00 88.69 69 PRO A N 1
ATOM 526 C CA . PRO A 1 69 ? 20.589 -8.862 -30.183 1.00 88.69 69 PRO A CA 1
ATOM 527 C C . PRO A 1 69 ? 21.254 -7.976 -31.243 1.00 88.69 69 PRO A C 1
ATOM 529 O O . PRO A 1 69 ? 22.224 -8.377 -31.892 1.00 88.69 69 PRO A O 1
ATOM 532 N N . ILE A 1 70 ? 20.766 -6.744 -31.399 1.00 89.75 70 ILE A N 1
ATOM 533 C CA . ILE A 1 70 ? 21.304 -5.798 -32.384 1.00 89.75 70 ILE A CA 1
ATOM 534 C C . ILE A 1 70 ? 22.338 -4.848 -31.773 1.00 89.75 70 ILE A C 1
ATOM 536 O O . ILE A 1 70 ? 22.179 -4.293 -30.685 1.00 89.75 70 ILE A O 1
ATOM 540 N N . ARG A 1 71 ? 23.425 -4.594 -32.512 1.00 88.19 71 ARG A N 1
ATOM 541 C CA . ARG A 1 71 ? 24.451 -3.622 -32.092 1.00 88.19 71 ARG A CA 1
ATOM 542 C C . ARG A 1 71 ? 24.071 -2.173 -32.412 1.00 88.19 71 ARG A C 1
ATOM 544 O O . ARG A 1 71 ? 24.661 -1.239 -31.884 1.00 88.19 71 ARG A O 1
ATOM 551 N N . GLY A 1 72 ? 23.109 -1.947 -33.282 1.00 87.50 72 GLY A N 1
ATOM 552 C CA . GLY A 1 72 ? 22.713 -0.600 -33.647 1.00 87.50 72 GLY A CA 1
ATOM 553 C C . GLY A 1 72 ? 21.916 -0.607 -34.927 1.00 87.50 72 GLY A C 1
ATOM 554 O O . GLY A 1 72 ? 21.964 -1.565 -35.696 1.00 87.50 72 GLY A O 1
ATOM 555 N N . VAL A 1 73 ? 21.188 0.481 -35.126 1.00 89.38 73 VAL A N 1
ATOM 556 C CA . VAL A 1 73 ? 20.368 0.693 -36.308 1.00 89.38 73 VAL A CA 1
ATOM 557 C C . VAL A 1 73 ? 20.835 1.977 -36.967 1.00 89.38 73 VAL A C 1
ATOM 559 O O . VAL A 1 73 ? 21.049 3.001 -36.311 1.00 89.38 73 VAL A O 1
ATOM 562 N N . VAL A 1 74 ? 21.026 1.892 -38.274 1.00 91.44 74 VAL A N 1
ATOM 563 C CA . VAL A 1 74 ? 21.508 2.984 -39.106 1.00 91.44 74 VAL A CA 1
ATOM 564 C C . VAL A 1 74 ? 20.536 3.141 -40.261 1.00 91.44 74 VAL A C 1
ATOM 566 O O . VAL A 1 74 ? 20.166 2.155 -40.895 1.00 91.44 74 VAL A O 1
ATOM 569 N N . SER A 1 75 ? 20.131 4.377 -40.523 1.00 91.19 75 SER A N 1
ATOM 570 C CA . SER A 1 75 ? 19.379 4.742 -41.717 1.00 91.19 75 SER A CA 1
ATOM 571 C C . SER A 1 75 ? 20.350 5.289 -42.755 1.00 91.19 75 SER A C 1
ATOM 573 O O . SER A 1 75 ? 21.164 6.155 -42.443 1.00 91.19 75 SER A O 1
ATOM 575 N N . LEU A 1 76 ? 20.280 4.783 -43.983 1.00 91.31 76 LEU A N 1
ATOM 576 C CA . LEU A 1 76 ? 21.091 5.263 -45.100 1.00 91.31 76 LEU A CA 1
ATOM 577 C C . LEU A 1 76 ? 20.231 6.155 -45.991 1.00 91.31 76 LEU A C 1
ATOM 579 O O . LEU A 1 76 ? 19.185 5.717 -46.467 1.00 91.31 76 LEU A O 1
ATOM 583 N N . ALA A 1 77 ? 20.678 7.385 -46.226 1.00 91.44 77 ALA A N 1
ATOM 584 C CA . ALA A 1 77 ? 20.021 8.331 -47.120 1.00 91.44 77 ALA A CA 1
ATOM 585 C C . ALA A 1 77 ? 20.970 8.741 -48.260 1.00 91.44 77 ALA A C 1
ATOM 587 O O . ALA A 1 77 ? 22.182 8.818 -48.042 1.00 91.44 77 ALA A O 1
ATOM 588 N N . PRO A 1 78 ? 20.462 9.002 -49.478 1.00 90.31 78 PRO A N 1
ATOM 589 C CA . PRO A 1 78 ? 21.262 9.584 -50.551 1.00 90.31 78 PRO A CA 1
ATOM 590 C C . PRO A 1 78 ? 21.903 10.910 -50.136 1.00 90.31 78 PRO A C 1
ATOM 592 O O . PRO A 1 78 ? 21.236 11.786 -49.590 1.00 90.31 78 PRO A O 1
ATOM 595 N N . SER A 1 79 ? 23.199 11.047 -50.409 1.00 85.25 79 SER A N 1
ATOM 596 C CA . SER A 1 79 ? 23.955 12.275 -50.169 1.00 85.25 79 SER A CA 1
ATOM 597 C C . SER A 1 79 ? 23.898 13.180 -51.394 1.00 85.25 79 SER A C 1
ATOM 599 O O . SER A 1 79 ? 24.255 12.765 -52.501 1.00 85.25 79 SER A O 1
ATOM 601 N N . PHE A 1 80 ? 23.528 14.441 -51.182 1.00 82.31 80 PHE A N 1
ATOM 602 C CA . PHE A 1 80 ? 23.502 15.484 -52.211 1.00 82.31 80 PHE A CA 1
ATOM 603 C C . PHE A 1 80 ? 24.650 16.490 -52.062 1.00 82.31 80 PHE A C 1
ATOM 605 O O . PHE A 1 80 ? 24.554 17.624 -52.514 1.00 82.31 80 PHE A O 1
ATOM 612 N N . SER A 1 81 ? 25.769 16.066 -51.468 1.00 76.25 81 SER A N 1
ATOM 613 C CA . SER A 1 81 ? 26.979 16.893 -51.293 1.00 76.25 81 SER A CA 1
ATOM 614 C C . SER A 1 81 ? 27.537 17.483 -52.600 1.00 76.25 81 SER A C 1
ATOM 616 O O . SER A 1 81 ? 28.217 18.501 -52.597 1.00 76.25 81 SER A O 1
ATOM 618 N N . HIS A 1 82 ? 27.222 16.868 -53.741 1.00 73.19 82 HIS A N 1
ATOM 619 C CA . HIS A 1 82 ? 27.567 17.377 -55.069 1.00 73.19 82 HIS A CA 1
ATOM 620 C C . HIS A 1 82 ? 26.740 18.597 -55.504 1.00 73.19 82 HIS A C 1
ATOM 622 O O . HIS A 1 82 ? 27.111 19.228 -56.483 1.00 73.19 82 HIS A O 1
ATOM 628 N N . ILE A 1 83 ? 25.635 18.903 -54.818 1.00 75.50 83 ILE A N 1
ATOM 629 C CA . ILE A 1 83 ? 24.784 20.074 -55.071 1.00 75.50 83 ILE A CA 1
ATOM 630 C C . ILE A 1 83 ? 25.188 21.217 -54.136 1.00 75.50 83 ILE A C 1
ATOM 632 O O . ILE A 1 83 ? 25.353 22.340 -54.592 1.00 75.50 83 ILE A O 1
ATOM 636 N N . SER A 1 84 ? 25.434 20.926 -52.853 1.00 60.03 84 SER A N 1
ATOM 637 C CA . SER A 1 84 ? 25.850 21.940 -51.870 1.00 60.03 84 SER A CA 1
ATOM 638 C C . SER A 1 84 ? 27.180 22.603 -52.228 1.00 60.03 84 SER A C 1
ATOM 640 O O . SER A 1 84 ? 27.330 23.806 -52.074 1.00 60.03 84 SER A O 1
ATOM 642 N N . ASN A 1 85 ? 28.127 21.840 -52.779 1.00 55.50 85 ASN A N 1
ATOM 643 C CA . ASN A 1 85 ? 29.428 22.373 -53.188 1.00 55.50 85 ASN A CA 1
ATOM 644 C C . ASN A 1 85 ? 29.367 23.270 -54.442 1.00 55.50 85 ASN A C 1
ATOM 646 O O . ASN A 1 85 ? 30.393 23.813 -54.832 1.00 55.50 85 ASN A O 1
ATOM 650 N N . VAL A 1 86 ? 28.215 23.373 -55.117 1.00 52.31 86 VAL A N 1
ATOM 651 C CA . VAL A 1 86 ? 28.038 24.202 -56.326 1.00 52.31 86 VAL A CA 1
ATOM 652 C C . VAL A 1 86 ? 27.541 25.609 -55.972 1.00 52.31 86 VAL A C 1
ATOM 654 O O . VAL A 1 86 ? 27.710 26.519 -56.776 1.00 52.31 86 VAL A O 1
ATOM 657 N N . GLU A 1 87 ? 26.963 25.800 -54.781 1.00 48.28 87 GLU A N 1
ATOM 658 C CA . GLU A 1 87 ? 26.451 27.098 -54.310 1.00 48.28 87 GLU A CA 1
ATOM 659 C C . GLU A 1 87 ? 27.470 27.900 -53.483 1.00 48.28 87 GLU A C 1
ATOM 661 O O . GLU A 1 87 ? 27.280 29.097 -53.284 1.00 48.28 87 GLU A O 1
ATOM 666 N N . GLU A 1 88 ? 28.564 27.281 -53.031 1.00 47.59 88 GLU A N 1
ATOM 667 C CA . GLU A 1 88 ? 29.687 27.999 -52.419 1.00 47.59 88 GLU A CA 1
ATOM 668 C C . GLU A 1 88 ? 30.552 28.620 -53.530 1.00 47.59 88 GLU A C 1
ATOM 670 O O . GLU A 1 88 ? 31.577 28.070 -53.938 1.00 47.59 88 GLU A O 1
ATOM 675 N N . GLU A 1 89 ? 30.114 29.764 -54.068 1.00 41.84 89 GLU A N 1
ATOM 676 C CA . GLU A 1 89 ? 31.036 30.673 -54.753 1.00 41.84 89 GLU A CA 1
ATOM 677 C C . GLU A 1 89 ? 32.172 31.020 -53.774 1.00 41.84 89 GLU A C 1
ATOM 679 O O . GLU A 1 89 ? 31.897 31.309 -52.606 1.00 41.84 89 GLU A O 1
ATOM 684 N N . PRO A 1 90 ? 33.449 30.969 -54.191 1.00 39.69 90 PRO A N 1
ATOM 685 C CA . PRO A 1 90 ? 34.531 31.398 -53.326 1.00 39.69 90 PRO A CA 1
ATOM 686 C C . PRO A 1 90 ? 34.369 32.902 -53.091 1.00 39.69 90 PRO A C 1
ATOM 688 O O . PRO A 1 90 ? 34.615 33.703 -53.991 1.00 39.69 90 PRO A O 1
ATOM 691 N N . GLU A 1 91 ? 33.950 33.292 -51.888 1.00 37.19 91 GLU A N 1
ATOM 692 C CA . GLU A 1 91 ? 34.188 34.645 -51.398 1.00 37.19 91 GLU A CA 1
ATOM 693 C C . GLU A 1 91 ? 35.713 34.818 -51.331 1.00 37.19 91 GLU A C 1
ATOM 695 O O . GLU A 1 91 ? 36.380 34.372 -50.397 1.00 37.19 91 GLU A O 1
ATOM 700 N N . GLU A 1 92 ? 36.289 35.398 -52.388 1.00 38.44 92 GLU A N 1
ATOM 701 C CA . GLU A 1 92 ? 37.641 35.947 -52.376 1.00 38.44 92 GLU A CA 1
ATOM 702 C C . GLU A 1 92 ? 37.653 37.145 -51.416 1.00 38.44 92 GLU A C 1
ATOM 704 O O . GLU A 1 92 ? 37.593 38.303 -51.823 1.00 38.44 92 GLU A O 1
ATOM 709 N N . GLU A 1 93 ? 37.709 36.877 -50.112 1.00 35.22 93 GLU A N 1
ATOM 710 C CA . GLU A 1 93 ? 38.155 37.879 -49.153 1.00 35.22 93 GLU A CA 1
ATOM 711 C C . GLU A 1 93 ? 39.685 37.974 -49.249 1.00 35.22 93 GLU A C 1
ATOM 713 O O . GLU A 1 93 ? 40.434 37.187 -48.663 1.00 35.22 93 GLU A O 1
ATOM 718 N N . GLU A 1 94 ? 40.162 38.952 -50.028 1.00 37.69 94 GLU A N 1
ATOM 719 C CA . GLU A 1 94 ? 41.503 39.521 -49.881 1.00 37.69 94 GLU A CA 1
ATOM 720 C C . GLU A 1 94 ? 41.652 40.069 -48.449 1.00 37.69 94 GLU A C 1
ATOM 722 O O . GLU A 1 94 ? 41.397 41.241 -48.171 1.00 37.69 94 GLU A O 1
ATOM 727 N N . GLU A 1 95 ? 42.081 39.224 -47.510 1.00 36.66 95 GLU A N 1
ATOM 728 C CA . GLU A 1 95 ? 42.582 39.697 -46.222 1.00 36.66 95 GLU A CA 1
ATOM 729 C C . GLU A 1 95 ? 43.962 40.337 -46.434 1.00 36.66 95 GLU A C 1
ATOM 731 O O . GLU A 1 95 ? 45.010 39.683 -46.477 1.00 36.66 95 GLU A O 1
ATOM 736 N N . GLU A 1 96 ? 43.944 41.663 -46.566 1.00 37.75 96 GLU A N 1
ATOM 737 C CA . GLU A 1 96 ? 45.097 42.537 -46.395 1.00 37.75 96 GLU A CA 1
ATOM 738 C C . GLU A 1 96 ? 45.855 42.129 -45.121 1.00 37.75 96 GLU A C 1
ATOM 740 O O . GLU A 1 96 ? 45.327 42.152 -44.006 1.00 37.75 96 GLU A O 1
ATOM 745 N N . ALA A 1 97 ? 47.117 41.731 -45.289 1.00 45.84 97 ALA A N 1
ATOM 746 C CA . ALA A 1 97 ? 47.991 41.278 -44.218 1.00 45.84 97 ALA A CA 1
ATOM 747 C C . ALA A 1 97 ? 48.290 42.408 -43.213 1.00 45.84 97 ALA A C 1
ATOM 749 O O . ALA A 1 97 ? 49.344 43.047 -43.248 1.00 45.84 97 ALA A O 1
ATOM 750 N N . ALA A 1 98 ? 47.385 42.630 -42.261 1.00 38.12 98 ALA A N 1
ATOM 751 C CA . ALA A 1 98 ? 47.635 43.459 -41.095 1.00 38.12 98 ALA A CA 1
ATOM 752 C C . ALA A 1 98 ? 48.542 42.691 -40.119 1.00 38.12 98 ALA A C 1
ATOM 754 O O . ALA A 1 98 ? 48.163 41.686 -39.514 1.00 38.12 98 ALA A O 1
ATOM 755 N N . ALA A 1 99 ? 49.778 43.174 -39.993 1.00 43.62 99 ALA A N 1
ATOM 756 C CA . ALA A 1 99 ? 50.836 42.631 -39.151 1.00 43.62 99 ALA A CA 1
ATOM 757 C C . ALA A 1 99 ? 50.338 42.195 -37.757 1.00 43.62 99 ALA A C 1
ATOM 759 O O . ALA A 1 99 ? 49.969 43.002 -36.900 1.00 43.62 99 ALA A O 1
ATOM 760 N N . LYS A 1 100 ? 50.381 40.881 -37.518 1.00 44.50 100 LYS A N 1
ATOM 761 C CA . LYS A 1 100 ? 50.006 40.236 -36.260 1.00 44.50 100 LYS A CA 1
ATOM 762 C C . LYS A 1 100 ? 51.040 40.583 -35.183 1.00 44.50 100 LYS A C 1
ATOM 764 O O . LYS A 1 100 ? 52.084 39.944 -35.069 1.00 44.50 100 LYS A O 1
ATOM 769 N N . VAL A 1 101 ? 50.755 41.598 -34.369 1.00 43.41 101 VAL A N 1
ATOM 770 C CA . VAL A 1 101 ? 51.479 41.825 -33.111 1.00 43.41 101 VAL A CA 1
ATOM 771 C C . VAL A 1 101 ? 51.203 40.621 -32.211 1.00 43.41 101 VAL A C 1
ATOM 773 O O . VAL A 1 101 ? 50.073 40.409 -31.769 1.00 43.41 101 VAL A O 1
ATOM 776 N N . VAL A 1 102 ? 52.236 39.814 -31.958 1.00 46.28 102 VAL A N 1
ATOM 777 C CA . VAL A 1 102 ? 52.186 38.641 -31.077 1.00 46.28 102 VAL A CA 1
ATOM 778 C C . VAL A 1 102 ? 51.969 39.113 -29.638 1.00 46.28 102 VAL A C 1
ATOM 780 O O . VAL A 1 102 ? 52.900 39.287 -28.856 1.00 46.28 102 VAL A O 1
ATOM 783 N N . ARG A 1 103 ? 50.708 39.346 -29.270 1.00 49.75 103 ARG A N 1
ATOM 784 C CA . ARG A 1 103 ? 50.293 39.362 -27.870 1.00 49.75 103 ARG A CA 1
ATOM 785 C C . ARG A 1 103 ? 50.150 37.916 -27.436 1.00 49.75 103 ARG A C 1
ATOM 787 O O . ARG A 1 103 ? 49.225 37.227 -27.856 1.00 49.75 103 ARG A O 1
ATOM 794 N N . VAL A 1 104 ? 51.074 37.475 -26.591 1.00 51.97 104 VAL A N 1
ATOM 795 C CA . VAL A 1 104 ? 51.001 36.188 -25.900 1.00 51.97 104 VAL A CA 1
ATOM 796 C C . VAL A 1 104 ? 49.783 36.240 -24.974 1.00 51.97 104 VAL A C 1
ATOM 798 O O . VAL A 1 104 ? 49.853 36.721 -23.844 1.00 51.97 104 VAL A O 1
ATOM 801 N N . GLN A 1 105 ? 48.620 35.849 -25.491 1.00 54.03 105 GLN A N 1
ATOM 802 C CA . GLN A 1 105 ? 47.428 35.657 -24.682 1.00 54.03 105 GLN A CA 1
ATOM 803 C C . GLN A 1 105 ? 47.608 34.344 -23.931 1.00 54.03 105 GLN A C 1
ATOM 805 O O . GLN A 1 105 ? 47.474 33.261 -24.495 1.00 54.03 105 GLN A O 1
ATOM 810 N N . PHE A 1 106 ? 47.958 34.450 -22.652 1.00 51.72 106 PHE A N 1
ATOM 811 C CA . PHE A 1 106 ? 47.914 33.314 -21.745 1.00 51.72 106 PHE A CA 1
ATOM 812 C C . PHE A 1 106 ? 46.480 32.762 -21.737 1.00 51.72 106 PHE A C 1
ATOM 814 O O . PHE A 1 106 ? 45.547 33.551 -21.546 1.00 51.72 106 PHE A O 1
ATOM 821 N N . PRO A 1 107 ? 46.276 31.450 -21.961 1.00 54.59 107 PRO A N 1
ATOM 822 C CA . PRO A 1 107 ? 44.944 30.867 -21.956 1.00 54.59 107 PRO A CA 1
ATOM 823 C C . PRO A 1 107 ? 44.327 31.109 -20.579 1.00 54.59 107 PRO A C 1
ATOM 825 O O . PRO A 1 107 ? 44.791 30.582 -19.566 1.00 54.59 107 PRO A O 1
ATOM 828 N N . ARG A 1 108 ? 43.299 31.963 -20.524 1.00 62.31 108 ARG A N 1
ATOM 829 C CA . ARG A 1 108 ? 42.465 32.097 -19.329 1.00 62.31 108 ARG A CA 1
ATOM 830 C C . ARG A 1 108 ? 41.885 30.714 -19.049 1.00 62.31 108 ARG A C 1
ATOM 832 O O . ARG A 1 108 ? 41.315 30.116 -19.957 1.00 62.31 108 ARG A O 1
ATOM 839 N N . ALA A 1 109 ? 42.035 30.225 -17.818 1.00 56.34 109 ALA A N 1
ATOM 840 C CA . ALA A 1 109 ? 41.378 29.000 -17.382 1.00 56.34 109 ALA A CA 1
ATOM 841 C C . ALA A 1 109 ? 39.875 29.133 -17.667 1.00 56.34 109 ALA A C 1
ATOM 843 O O . ALA A 1 109 ? 39.200 30.010 -17.123 1.00 56.34 109 ALA A O 1
ATOM 844 N N . GLU A 1 110 ? 39.393 28.335 -18.612 1.00 58.72 110 GLU A N 1
ATOM 845 C CA . GLU A 1 110 ? 38.009 28.360 -19.056 1.00 58.72 110 GLU A CA 1
ATOM 846 C C . GLU A 1 110 ? 37.117 27.886 -17.905 1.00 58.72 110 GLU A C 1
ATOM 848 O O . GLU A 1 110 ? 37.404 26.877 -17.263 1.00 58.72 110 GLU A O 1
ATOM 853 N N . SER A 1 111 ? 36.047 28.628 -17.605 1.00 72.44 111 SER A N 1
ATOM 854 C CA . SER A 1 111 ? 35.102 28.212 -16.563 1.00 72.44 111 SER A CA 1
ATOM 855 C C . SER A 1 111 ? 34.419 26.897 -16.955 1.00 72.44 111 SER A C 1
ATOM 857 O O . SER A 1 111 ? 34.061 26.725 -18.123 1.00 72.44 111 SER A O 1
ATOM 859 N N . ASP A 1 112 ? 34.140 26.020 -15.988 1.00 72.25 112 ASP A N 1
ATOM 860 C CA . ASP A 1 112 ? 33.521 24.705 -16.234 1.00 72.25 112 ASP A CA 1
ATOM 861 C C . ASP A 1 112 ? 32.203 24.786 -17.028 1.00 72.25 112 ASP A C 1
ATOM 863 O O . ASP A 1 112 ? 31.870 23.899 -17.816 1.00 72.25 112 ASP A O 1
ATOM 867 N N . ARG A 1 113 ? 31.457 25.890 -16.880 1.00 72.00 113 ARG A N 1
ATOM 868 C CA . ARG A 1 113 ? 30.213 26.147 -17.619 1.00 72.00 113 ARG A CA 1
ATOM 869 C C . ARG A 1 113 ? 30.451 26.475 -19.097 1.00 72.00 113 ARG A C 1
ATOM 871 O O . ARG A 1 113 ? 29.666 26.040 -19.935 1.00 72.00 113 ARG A O 1
ATOM 878 N N . ALA A 1 114 ? 31.510 27.219 -19.412 1.00 74.62 114 ALA A N 1
ATOM 879 C CA . ALA A 1 114 ? 31.882 27.558 -20.788 1.00 74.62 114 ALA A CA 1
ATOM 880 C C . ALA A 1 114 ? 32.439 26.333 -21.524 1.00 74.62 114 ALA A C 1
ATOM 882 O O . ALA A 1 114 ? 31.994 26.038 -22.631 1.00 74.62 114 ALA A O 1
ATOM 883 N N . LYS A 1 115 ? 33.275 25.538 -20.843 1.00 72.06 115 LYS A N 1
ATOM 884 C CA . LYS A 1 115 ? 33.780 24.266 -21.366 1.00 72.06 115 LYS A CA 1
ATOM 885 C C . LYS A 1 115 ? 32.643 23.296 -21.700 1.00 72.06 115 LYS A C 1
ATOM 887 O O . LYS A 1 115 ? 32.590 22.769 -22.805 1.00 72.06 115 LYS A O 1
ATOM 892 N N . LYS A 1 116 ? 31.670 23.131 -20.795 1.00 75.06 116 LYS A N 1
ATOM 893 C CA . LYS A 1 116 ? 30.491 22.279 -21.032 1.00 75.06 116 LYS A CA 1
ATOM 894 C C . LYS A 1 116 ? 29.605 22.787 -22.178 1.00 75.06 116 LYS A C 1
ATOM 896 O O . LYS A 1 116 ? 29.046 21.984 -22.918 1.00 75.06 116 LYS A O 1
ATOM 901 N N . ALA A 1 117 ? 29.472 24.105 -22.337 1.00 75.00 117 ALA A N 1
ATOM 902 C CA . ALA A 1 117 ? 28.721 24.698 -23.444 1.00 75.00 117 ALA A CA 1
ATOM 903 C C . ALA A 1 117 ? 29.432 24.509 -24.794 1.00 75.00 117 ALA A C 1
ATOM 905 O O . ALA A 1 117 ? 28.776 24.207 -25.788 1.00 75.00 117 ALA A O 1
ATOM 906 N N . ARG A 1 118 ? 30.766 24.622 -24.821 1.00 72.94 118 ARG A N 1
ATOM 907 C CA . ARG A 1 118 ? 31.586 24.313 -25.997 1.00 72.94 118 ARG A CA 1
ATOM 908 C C . ARG A 1 118 ? 31.543 22.825 -26.335 1.00 72.94 118 ARG A C 1
ATOM 910 O O . ARG A 1 118 ? 31.388 22.481 -27.494 1.00 72.94 118 ARG A O 1
ATOM 917 N N . GLU A 1 119 ? 31.613 21.937 -25.347 1.00 70.62 119 GLU A N 1
ATOM 918 C CA . GLU A 1 119 ? 31.514 20.490 -25.581 1.00 70.62 119 GLU A CA 1
ATOM 919 C C . GLU A 1 119 ? 30.153 20.069 -26.163 1.00 70.62 119 GLU A C 1
ATOM 921 O O . GLU A 1 119 ? 30.083 19.091 -26.909 1.00 70.62 119 GLU A O 1
ATOM 926 N N . ALA A 1 120 ? 29.094 20.823 -25.849 1.00 72.06 120 ALA A N 1
ATOM 927 C CA . ALA A 1 120 ? 27.747 20.648 -26.384 1.00 72.06 120 ALA A CA 1
ATOM 928 C C . ALA A 1 120 ? 27.507 21.371 -27.724 1.00 72.06 120 ALA A C 1
ATOM 930 O O . ALA A 1 120 ? 26.414 21.256 -28.283 1.00 72.06 120 ALA A O 1
ATOM 931 N N . SER A 1 121 ? 28.480 22.130 -28.244 1.00 78.75 121 SER A N 1
ATOM 932 C CA . SER A 1 121 ? 28.323 22.833 -29.516 1.00 78.75 121 SER A CA 1
ATOM 933 C C . SER A 1 121 ? 28.458 21.879 -30.703 1.00 78.75 121 SER A C 1
ATOM 935 O O . SER A 1 121 ? 29.228 20.915 -30.693 1.00 78.75 121 SER A O 1
ATOM 937 N N . TYR A 1 122 ? 27.727 22.188 -31.775 1.00 72.56 122 TYR A N 1
ATOM 938 C CA . TYR A 1 122 ? 27.774 21.439 -33.032 1.00 72.56 122 TYR A CA 1
ATOM 939 C C . TYR A 1 122 ? 29.192 21.388 -33.626 1.00 72.56 122 TYR A C 1
ATOM 941 O O . TYR A 1 122 ? 29.635 20.343 -34.094 1.00 72.56 122 TYR A O 1
ATOM 949 N N . THR A 1 123 ? 29.941 22.487 -33.518 1.00 74.56 123 THR A N 1
ATOM 950 C CA . THR A 1 123 ? 31.323 22.599 -34.005 1.00 74.56 123 THR A CA 1
ATOM 951 C C . THR A 1 123 ? 32.274 21.620 -33.316 1.00 74.56 123 THR A C 1
ATOM 953 O O . THR A 1 123 ? 33.028 20.925 -33.990 1.00 74.56 123 THR A O 1
ATOM 956 N N . HIS A 1 124 ? 32.190 21.490 -31.990 1.00 77.56 124 HIS A N 1
ATOM 957 C CA . HIS A 1 124 ? 33.006 20.543 -31.234 1.00 77.56 124 HIS A CA 1
ATOM 958 C C . HIS A 1 124 ? 32.602 19.086 -31.513 1.00 77.56 124 HIS A C 1
ATOM 960 O O . HIS A 1 124 ? 33.455 18.201 -31.586 1.00 77.56 124 HIS A O 1
ATOM 966 N N . PHE A 1 125 ? 31.307 18.819 -31.714 1.00 73.31 125 PHE A N 1
ATOM 967 C CA . PHE A 1 125 ? 30.831 17.494 -32.115 1.00 73.31 125 PHE A CA 1
ATOM 968 C C . PHE A 1 125 ? 31.340 17.087 -33.509 1.00 73.31 125 PHE A C 1
ATOM 970 O O . PHE A 1 125 ? 31.782 15.949 -33.686 1.00 73.31 125 PHE A O 1
ATOM 977 N N . MET A 1 126 ? 31.333 18.006 -34.481 1.00 73.88 126 MET A N 1
ATOM 978 C CA . MET A 1 126 ? 31.888 17.762 -35.817 1.00 73.88 126 MET A CA 1
ATOM 979 C C . MET A 1 126 ? 33.400 17.537 -35.777 1.00 73.88 126 MET A C 1
ATOM 981 O O . MET A 1 126 ? 33.878 16.584 -36.384 1.00 73.88 126 MET A O 1
ATOM 985 N N . GLU A 1 127 ? 34.140 18.354 -35.021 1.00 79.50 127 GLU A N 1
ATOM 986 C CA . GLU A 1 127 ? 35.590 18.205 -34.848 1.00 79.50 127 GLU A CA 1
ATOM 987 C C . GLU A 1 127 ? 35.929 16.841 -34.234 1.00 79.50 127 GLU A C 1
ATOM 989 O O . GLU A 1 127 ? 36.744 16.095 -34.771 1.00 79.50 127 GLU A O 1
ATOM 994 N N . LYS A 1 128 ? 35.223 16.444 -33.169 1.00 79.06 128 LYS A N 1
ATOM 995 C CA . LYS A 1 128 ? 35.412 15.137 -32.528 1.00 79.06 128 LYS A CA 1
ATOM 996 C C . LYS A 1 128 ? 35.077 13.966 -33.454 1.00 79.06 128 LYS A C 1
ATOM 998 O O . LYS A 1 128 ? 35.776 12.958 -33.422 1.00 79.06 128 LYS A O 1
ATOM 1003 N N . THR A 1 129 ? 34.029 14.095 -34.268 1.00 75.69 129 THR A N 1
ATOM 1004 C CA . THR A 1 129 ? 33.648 13.070 -35.255 1.00 75.69 129 THR A CA 1
ATOM 1005 C C . THR A 1 129 ? 34.668 12.993 -36.396 1.00 75.69 129 THR A C 1
ATOM 1007 O O . THR A 1 129 ? 34.974 11.905 -36.868 1.00 75.69 129 THR A O 1
ATOM 1010 N N . GLY A 1 130 ? 35.251 14.124 -36.805 1.00 77.75 130 GLY A N 1
ATOM 1011 C CA . GLY A 1 130 ? 36.272 14.189 -37.856 1.00 77.75 130 GLY A CA 1
ATOM 1012 C C . GLY A 1 130 ? 37.638 13.618 -37.460 1.00 77.75 130 GLY A C 1
ATOM 1013 O O . GLY A 1 130 ? 38.430 13.283 -38.336 1.00 77.75 130 GLY A O 1
ATOM 1014 N N . VAL A 1 131 ? 37.915 13.483 -36.158 1.00 84.69 131 VAL A N 1
ATOM 1015 C CA . VAL A 1 131 ? 39.157 12.885 -35.630 1.00 84.69 131 VAL A CA 1
ATOM 1016 C C . VAL A 1 131 ? 39.124 11.349 -35.660 1.00 84.69 131 VAL A C 1
ATOM 1018 O O . VAL A 1 131 ? 40.180 10.714 -35.610 1.00 84.69 131 VAL A O 1
ATOM 1021 N N . GLU A 1 132 ? 37.946 10.723 -35.754 1.00 85.88 132 GLU A N 1
ATOM 1022 C CA . GLU A 1 132 ? 37.842 9.263 -35.840 1.00 85.88 132 GLU A CA 1
ATOM 1023 C C . GLU A 1 132 ? 38.348 8.762 -37.211 1.00 85.88 132 GLU A C 1
ATOM 1025 O O . GLU A 1 132 ? 37.869 9.220 -38.253 1.00 85.88 132 GLU A O 1
ATOM 1030 N N . PRO A 1 133 ? 39.330 7.839 -37.256 1.00 87.75 133 PRO A N 1
ATOM 1031 C CA . PRO A 1 133 ? 39.919 7.400 -38.515 1.00 87.75 133 PRO A CA 1
ATOM 1032 C C . PRO A 1 133 ? 38.937 6.561 -39.338 1.00 87.75 133 PRO A C 1
ATOM 1034 O O . PRO A 1 133 ? 38.242 5.685 -38.823 1.00 87.75 133 PRO A O 1
ATOM 1037 N N . TRP A 1 134 ? 38.947 6.771 -40.654 1.00 87.62 134 TRP A N 1
ATOM 1038 C CA . TRP A 1 134 ? 38.142 5.986 -41.587 1.00 87.62 134 TRP A CA 1
ATOM 1039 C C . TRP A 1 134 ? 38.595 4.524 -41.641 1.00 87.62 134 TRP A C 1
ATOM 1041 O O . TRP A 1 134 ? 39.765 4.231 -41.895 1.00 87.62 134 TRP A O 1
ATOM 1051 N N . PHE A 1 135 ? 37.644 3.600 -41.479 1.00 89.25 135 PHE A N 1
ATOM 1052 C CA . PHE A 1 135 ? 37.867 2.170 -41.678 1.00 89.25 135 PHE A CA 1
ATOM 1053 C C . PHE A 1 135 ? 37.190 1.692 -42.966 1.00 89.25 135 PHE A C 1
ATOM 1055 O O . PHE A 1 135 ? 35.963 1.663 -43.073 1.00 89.25 135 PHE A O 1
ATOM 1062 N N . ASN A 1 136 ? 37.998 1.295 -43.949 1.00 90.62 136 ASN A N 1
ATOM 1063 C CA . ASN A 1 136 ? 37.498 0.811 -45.232 1.00 90.62 136 ASN A CA 1
ATOM 1064 C C . ASN A 1 136 ? 37.077 -0.656 -45.121 1.00 90.62 136 ASN A C 1
ATOM 1066 O O . ASN A 1 136 ? 37.874 -1.520 -44.760 1.00 90.62 136 ASN A O 1
ATOM 1070 N N . THR A 1 137 ? 35.823 -0.937 -45.467 1.00 90.44 137 THR A N 1
ATOM 1071 C CA . THR A 1 137 ? 35.257 -2.291 -45.459 1.00 90.44 137 THR A CA 1
ATOM 1072 C C . THR A 1 137 ? 35.076 -2.817 -46.878 1.00 90.44 137 THR A C 1
ATOM 1074 O O . THR A 1 137 ? 34.900 -2.052 -47.827 1.00 90.44 137 THR A O 1
ATOM 1077 N N . GLN A 1 138 ? 35.134 -4.141 -47.029 1.00 90.19 138 GLN A N 1
ATOM 1078 C CA . GLN A 1 138 ? 34.829 -4.806 -48.292 1.00 90.19 138 GLN A CA 1
ATOM 1079 C C . GLN A 1 138 ? 33.345 -5.165 -48.326 1.00 90.19 138 GLN A C 1
ATOM 1081 O O . GLN A 1 138 ? 32.828 -5.801 -47.407 1.00 90.19 138 GLN A O 1
ATOM 1086 N N . PHE A 1 139 ? 32.662 -4.750 -49.390 1.00 89.50 139 PHE A N 1
ATOM 1087 C CA . PHE A 1 139 ? 31.275 -5.126 -49.616 1.00 89.50 139 PHE A CA 1
ATOM 1088 C C . PHE A 1 139 ? 31.214 -6.520 -50.242 1.00 89.50 139 PHE A C 1
ATOM 1090 O O . PHE A 1 139 ? 31.807 -6.765 -51.293 1.00 89.50 139 PHE A O 1
ATOM 1097 N N . HIS A 1 140 ? 30.473 -7.419 -49.602 1.00 91.81 140 HIS A N 1
ATOM 1098 C CA . HIS A 1 140 ? 30.171 -8.741 -50.130 1.00 91.81 140 HIS A CA 1
ATOM 1099 C C . HIS A 1 140 ? 28.688 -8.819 -50.471 1.00 91.81 140 HIS A C 1
ATOM 1101 O O . HIS A 1 140 ? 27.838 -8.492 -49.643 1.00 91.81 140 HIS A O 1
ATOM 1107 N N . ASP A 1 141 ? 28.391 -9.272 -51.686 1.00 90.06 141 ASP A N 1
ATOM 1108 C CA . ASP A 1 141 ? 27.019 -9.395 -52.163 1.00 90.06 141 ASP A CA 1
ATOM 1109 C C . ASP A 1 141 ? 26.239 -10.462 -51.377 1.00 90.06 141 ASP A C 1
ATOM 1111 O O . ASP A 1 141 ? 26.811 -11.396 -50.797 1.00 90.06 141 ASP A O 1
ATOM 1115 N N . VAL A 1 142 ? 24.915 -10.341 -51.405 1.00 88.94 142 VAL A N 1
ATOM 1116 C CA . VAL A 1 142 ? 23.932 -11.208 -50.759 1.00 88.94 142 VAL A CA 1
ATOM 1117 C C . VAL A 1 142 ? 24.164 -12.680 -51.110 1.00 88.94 142 VAL A C 1
ATOM 1119 O O . VAL A 1 142 ? 23.982 -13.535 -50.239 1.00 88.94 142 VAL A O 1
ATOM 1122 N N . ASP A 1 143 ? 24.607 -12.978 -52.331 1.00 91.12 143 ASP A N 1
ATOM 1123 C CA . ASP A 1 143 ? 24.811 -14.344 -52.824 1.00 91.12 143 ASP A CA 1
ATOM 1124 C C . ASP A 1 143 ? 26.225 -14.901 -52.638 1.00 91.12 143 ASP A C 1
ATOM 1126 O O . ASP A 1 143 ? 26.466 -16.087 -52.908 1.00 91.12 143 ASP A O 1
ATOM 1130 N N . SER A 1 144 ? 27.150 -14.080 -52.136 1.00 94.00 144 SER A N 1
ATOM 1131 C CA . SER A 1 144 ? 28.532 -14.488 -51.895 1.00 94.00 144 SER A CA 1
ATOM 1132 C C . SER A 1 144 ? 28.626 -15.633 -50.877 1.00 94.00 144 SER A C 1
ATOM 1134 O O . SER A 1 144 ? 27.823 -15.753 -49.946 1.00 94.00 144 SER A O 1
ATOM 1136 N N . ALA A 1 145 ? 29.645 -16.485 -51.027 1.00 92.25 145 ALA A N 1
ATOM 1137 C CA . ALA A 1 145 ? 29.885 -17.597 -50.104 1.00 92.25 145 ALA A CA 1
ATOM 1138 C C . ALA A 1 145 ? 30.105 -17.113 -48.657 1.00 92.25 145 ALA A C 1
ATOM 1140 O O . ALA A 1 145 ? 29.639 -17.751 -47.716 1.00 92.25 145 ALA A O 1
ATOM 1141 N N . ILE A 1 146 ? 30.752 -15.954 -48.491 1.00 92.19 146 ILE A N 1
ATOM 1142 C CA . ILE A 1 146 ? 31.005 -15.325 -47.188 1.00 92.19 146 ILE A CA 1
ATOM 1143 C C . ILE A 1 146 ? 29.687 -14.871 -46.548 1.00 92.19 146 ILE A C 1
ATOM 1145 O O . ILE A 1 146 ? 29.435 -15.204 -45.393 1.00 92.19 146 ILE A O 1
ATOM 1149 N N . ALA A 1 147 ? 28.807 -14.190 -47.295 1.00 91.25 147 ALA A N 1
ATOM 1150 C CA . ALA A 1 147 ? 27.502 -13.772 -46.777 1.00 91.25 147 ALA A CA 1
ATOM 1151 C C . ALA A 1 147 ? 26.636 -14.973 -46.367 1.00 91.25 147 ALA A C 1
ATOM 1153 O O . ALA A 1 147 ? 25.989 -14.944 -45.320 1.00 91.25 147 ALA A O 1
ATOM 1154 N N . LYS A 1 148 ? 26.653 -16.056 -47.157 1.00 89.50 148 LYS A N 1
ATOM 1155 C CA . LYS A 1 148 ? 25.957 -17.307 -46.818 1.00 89.50 148 LYS A CA 1
ATOM 1156 C C . LYS A 1 148 ? 26.514 -17.930 -45.538 1.00 89.50 148 LYS A C 1
ATOM 1158 O O . LYS A 1 148 ? 25.729 -18.280 -44.663 1.00 89.50 148 LYS A O 1
ATOM 1163 N N . LEU A 1 149 ? 27.839 -18.007 -45.397 1.00 89.94 149 LEU A N 1
ATOM 1164 C CA . LEU A 1 149 ? 28.489 -18.517 -44.188 1.00 89.94 149 LEU A CA 1
ATOM 1165 C C . LEU A 1 149 ? 28.117 -17.686 -42.951 1.00 89.94 149 LEU A C 1
ATOM 1167 O O . LEU A 1 149 ? 27.723 -18.255 -41.939 1.00 89.94 149 LEU A O 1
ATOM 1171 N N . GLU A 1 150 ? 28.175 -16.357 -43.024 1.00 89.00 150 GLU A N 1
ATOM 1172 C CA . GLU A 1 150 ? 27.793 -15.483 -41.905 1.00 89.00 150 GLU A CA 1
ATOM 1173 C C . GLU A 1 150 ? 26.314 -15.644 -41.521 1.00 89.00 150 GLU A C 1
ATOM 1175 O O . GLU A 1 150 ? 25.992 -15.721 -40.336 1.00 89.00 150 GLU A O 1
ATOM 1180 N N . ARG A 1 151 ? 25.406 -15.809 -42.495 1.00 87.44 151 ARG A N 1
ATOM 1181 C CA . ARG A 1 151 ? 23.987 -16.088 -42.209 1.00 87.44 151 ARG A CA 1
ATOM 1182 C C . ARG A 1 151 ? 23.779 -17.384 -41.436 1.00 87.44 151 ARG A C 1
ATOM 1184 O O . ARG A 1 151 ? 22.921 -17.409 -40.561 1.00 87.44 151 ARG A O 1
ATOM 1191 N N . THR A 1 152 ? 24.571 -18.429 -41.690 1.00 86.44 152 THR A N 1
ATOM 1192 C CA . THR A 1 152 ? 24.450 -19.682 -40.916 1.00 86.44 152 THR A CA 1
ATOM 1193 C C . THR A 1 152 ? 24.716 -19.484 -39.422 1.00 86.44 152 THR A C 1
ATOM 1195 O O . THR A 1 152 ? 24.203 -20.244 -38.601 1.00 86.44 152 THR A O 1
ATOM 1198 N N . ARG A 1 153 ? 25.454 -18.434 -39.030 1.00 85.19 153 ARG A N 1
ATOM 1199 C CA . ARG A 1 153 ? 25.670 -18.089 -37.616 1.00 85.19 153 ARG A CA 1
ATOM 1200 C C . ARG A 1 153 ? 24.415 -17.526 -36.946 1.00 85.19 153 ARG A C 1
ATOM 1202 O O . ARG A 1 153 ? 24.276 -17.671 -35.740 1.00 85.19 153 ARG A O 1
ATOM 1209 N N . LEU A 1 154 ? 23.501 -16.929 -37.714 1.00 85.00 154 LEU A N 1
ATOM 1210 C CA . LEU A 1 154 ? 22.211 -16.426 -37.219 1.00 85.00 154 LEU A CA 1
ATOM 1211 C C . LEU A 1 154 ? 21.164 -17.537 -37.061 1.00 85.00 154 LEU A C 1
ATOM 1213 O O . LEU A 1 154 ? 20.157 -17.335 -36.392 1.00 85.00 154 LEU A O 1
ATOM 1217 N N . THR A 1 155 ? 21.396 -18.699 -37.676 1.00 81.38 155 THR A N 1
ATOM 1218 C CA . THR A 1 155 ? 20.485 -19.854 -37.647 1.00 81.38 155 THR A CA 1
ATOM 1219 C C . THR A 1 155 ? 20.993 -20.982 -36.753 1.00 81.38 155 THR A C 1
ATOM 1221 O O . THR A 1 155 ? 20.227 -21.857 -36.368 1.00 81.38 155 THR A O 1
ATOM 1224 N N . SER A 1 156 ? 22.286 -20.985 -36.426 1.00 73.00 156 SER A N 1
ATOM 1225 C CA . SER A 1 156 ? 22.901 -21.987 -35.556 1.00 73.00 156 SER A CA 1
ATOM 1226 C C . SER A 1 156 ? 22.765 -21.544 -34.100 1.00 73.00 156 SER A C 1
ATOM 1228 O O . SER A 1 156 ? 23.587 -20.782 -33.594 1.00 73.00 156 SER A O 1
ATOM 1230 N N . GLY A 1 157 ? 21.707 -21.995 -33.426 1.00 62.81 157 GLY A N 1
ATOM 1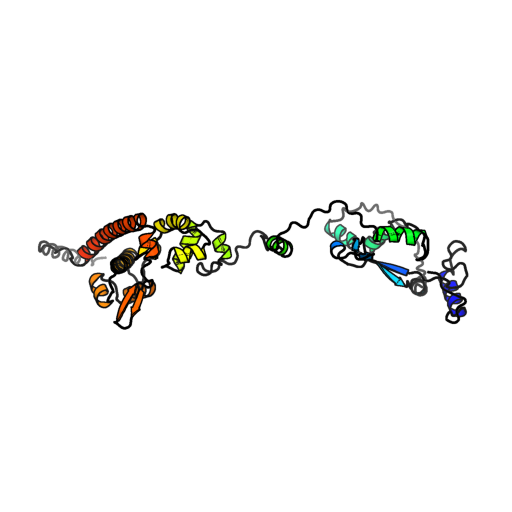231 C CA . GLY A 1 157 ? 21.469 -21.692 -32.016 1.00 62.81 157 GLY A CA 1
ATOM 1232 C C . GLY A 1 157 ? 22.589 -22.232 -31.123 1.00 62.81 157 GLY A C 1
ATOM 1233 O O . GLY A 1 157 ? 22.767 -23.440 -30.979 1.00 62.81 157 GLY A O 1
ATOM 1234 N N . PHE A 1 158 ? 23.353 -21.341 -30.490 1.00 62.53 158 PHE A N 1
ATOM 1235 C CA . PHE A 1 158 ? 24.338 -21.723 -29.482 1.00 62.53 158 PHE A CA 1
ATOM 1236 C C . PHE A 1 158 ? 23.642 -21.792 -28.118 1.00 62.53 158 PHE A C 1
ATOM 1238 O O . PHE A 1 158 ? 23.557 -20.797 -27.400 1.00 62.53 158 PHE A O 1
ATOM 1245 N N . SER A 1 159 ? 23.111 -22.962 -27.755 1.00 55.94 159 SER A N 1
ATOM 1246 C CA . SER A 1 159 ? 22.537 -23.182 -26.421 1.00 55.94 159 SER A CA 1
ATOM 1247 C C . SER A 1 159 ? 23.661 -23.296 -25.387 1.00 55.94 159 SER A C 1
ATOM 1249 O O . SER A 1 159 ? 24.113 -24.382 -25.028 1.00 55.94 159 SER A O 1
ATOM 1251 N N . ARG A 1 160 ? 24.178 -22.155 -24.925 1.00 55.56 160 ARG A N 1
ATOM 1252 C CA . ARG A 1 160 ? 24.943 -22.092 -23.677 1.00 55.56 160 ARG A CA 1
ATOM 1253 C C . ARG A 1 160 ? 24.048 -21.530 -22.593 1.00 55.56 160 ARG A C 1
ATOM 1255 O O . ARG A 1 160 ? 23.838 -20.325 -22.565 1.00 55.56 160 ARG A O 1
ATOM 1262 N N . GLY A 1 161 ? 23.572 -22.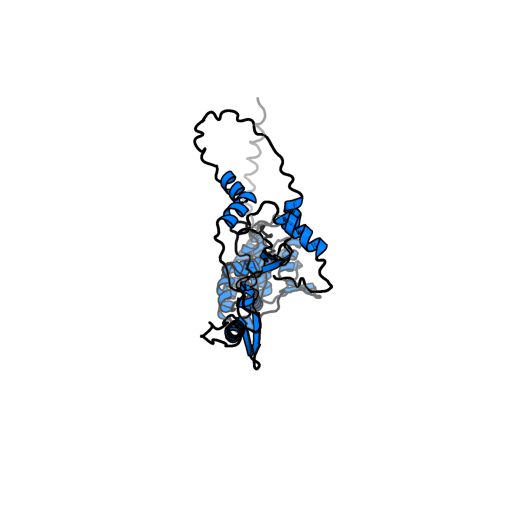429 -21.727 1.00 55.53 161 GLY A N 1
ATOM 1263 C CA . GLY A 1 161 ? 23.073 -22.184 -20.368 1.00 55.53 161 GLY A CA 1
ATOM 1264 C C . GLY A 1 161 ? 22.729 -20.734 -20.045 1.00 55.53 161 GLY A C 1
ATOM 1265 O O . GLY A 1 161 ? 23.422 -20.101 -19.248 1.00 55.53 161 GLY A O 1
ATOM 1266 N N . GLY A 1 162 ? 21.678 -20.212 -20.681 1.00 60.50 162 GLY A N 1
ATOM 1267 C CA . GLY A 1 162 ? 21.097 -18.941 -20.283 1.00 60.50 162 GLY A CA 1
ATOM 1268 C C . GLY A 1 162 ? 20.624 -19.058 -18.840 1.00 60.50 162 GLY A C 1
ATOM 1269 O O . GLY A 1 162 ? 20.125 -20.110 -18.434 1.00 60.50 162 GLY A O 1
ATOM 1270 N N . LYS A 1 163 ? 20.807 -17.997 -18.051 1.00 66.81 163 LYS A N 1
ATOM 1271 C CA . LYS A 1 163 ? 20.175 -17.937 -16.732 1.00 66.81 163 LYS A CA 1
ATOM 1272 C C . LYS A 1 163 ? 18.662 -18.070 -16.943 1.00 66.81 163 LYS A C 1
ATOM 1274 O O . LYS A 1 163 ? 18.132 -17.343 -17.788 1.00 66.81 163 LYS A O 1
ATOM 1279 N N . PRO A 1 164 ? 17.990 -18.995 -16.252 1.00 71.94 164 PRO A N 1
ATOM 1280 C CA . PRO A 1 164 ? 16.554 -19.139 -16.396 1.00 71.94 164 PRO A CA 1
ATOM 1281 C C . PRO A 1 164 ? 15.846 -17.859 -15.918 1.00 71.94 164 PRO A C 1
ATOM 1283 O O . PRO A 1 164 ? 16.347 -17.115 -15.069 1.00 71.94 164 PRO A O 1
ATOM 1286 N N . LEU A 1 165 ? 14.722 -17.542 -16.563 1.00 79.94 165 LEU A N 1
ATOM 1287 C CA . LEU A 1 165 ? 13.889 -16.386 -16.233 1.00 79.94 165 LEU A CA 1
ATOM 1288 C C . LEU A 1 165 ? 13.086 -16.706 -14.963 1.00 79.94 165 LEU A C 1
ATOM 1290 O O . LEU A 1 165 ? 11.909 -17.038 -15.034 1.00 79.94 165 LEU A O 1
ATOM 1294 N N . ASP A 1 166 ? 13.744 -16.627 -13.808 1.00 81.12 166 ASP A N 1
ATOM 1295 C CA . ASP A 1 166 ? 13.218 -17.123 -12.524 1.00 81.12 166 ASP A CA 1
ATOM 1296 C C . ASP A 1 166 ? 12.337 -16.113 -11.759 1.00 81.12 166 ASP A C 1
ATOM 1298 O O . ASP A 1 166 ? 12.130 -16.244 -10.551 1.00 81.12 166 ASP A O 1
ATOM 1302 N N . LEU A 1 167 ? 11.825 -15.068 -12.416 1.00 84.75 167 LEU A N 1
ATOM 1303 C CA . LEU A 1 167 ? 11.005 -14.060 -11.736 1.00 84.75 167 LEU A CA 1
ATOM 1304 C C . LEU A 1 167 ? 9.550 -14.526 -11.600 1.00 84.75 167 LEU A C 1
ATOM 1306 O O . LEU A 1 167 ? 8.926 -14.971 -12.562 1.00 84.75 167 LEU A O 1
ATOM 1310 N N . THR A 1 168 ? 8.983 -14.350 -10.405 1.00 87.38 168 THR A N 1
ATOM 1311 C CA . THR A 1 168 ? 7.537 -14.482 -10.180 1.00 87.38 168 THR A CA 1
ATOM 1312 C C . THR A 1 168 ? 6.786 -13.319 -10.828 1.00 87.38 168 THR A C 1
ATOM 1314 O O . THR A 1 168 ? 7.350 -12.247 -11.051 1.00 87.38 168 THR A O 1
ATOM 1317 N N . SER A 1 169 ? 5.492 -13.503 -11.105 1.00 86.81 169 SER A N 1
ATOM 1318 C CA . SER A 1 169 ? 4.659 -12.470 -11.738 1.00 86.81 169 SER A CA 1
ATOM 1319 C C . SER A 1 169 ? 4.638 -11.156 -10.950 1.00 86.81 169 SER A C 1
ATOM 1321 O O . SER A 1 169 ? 4.714 -10.087 -11.548 1.00 86.81 169 SER A O 1
ATOM 1323 N N . GLU A 1 170 ? 4.589 -11.231 -9.618 1.00 84.00 170 GLU A N 1
ATOM 1324 C CA . GLU A 1 170 ? 4.608 -10.056 -8.736 1.00 84.00 170 GLU A CA 1
ATOM 1325 C C . GLU A 1 170 ? 5.948 -9.316 -8.813 1.00 84.00 170 GLU A C 1
ATOM 1327 O O . GLU A 1 170 ? 5.978 -8.110 -9.053 1.00 84.00 170 GLU A O 1
ATOM 1332 N N . ASN A 1 171 ? 7.063 -10.049 -8.726 1.00 83.62 171 ASN A N 1
ATOM 1333 C CA . ASN A 1 171 ? 8.403 -9.465 -8.803 1.00 83.62 171 ASN A CA 1
ATOM 1334 C C . ASN A 1 171 ? 8.701 -8.876 -10.188 1.00 83.62 171 ASN A C 1
ATOM 1336 O O . ASN A 1 171 ? 9.427 -7.892 -10.301 1.00 83.62 171 ASN A O 1
ATOM 1340 N N . TYR A 1 172 ? 8.154 -9.473 -11.249 1.00 87.12 172 TYR A N 1
ATOM 1341 C CA . TYR A 1 172 ? 8.282 -8.949 -12.604 1.00 87.12 172 TYR A CA 1
ATOM 1342 C C . TYR A 1 172 ? 7.540 -7.617 -12.767 1.00 87.12 172 TYR A C 1
ATOM 1344 O O . TYR A 1 172 ? 8.100 -6.670 -13.315 1.00 87.12 172 TYR A O 1
ATOM 1352 N N . LEU A 1 173 ? 6.313 -7.516 -12.245 1.00 86.75 173 LEU A N 1
ATOM 1353 C CA . LEU A 1 173 ? 5.546 -6.268 -12.269 1.00 86.75 173 LEU A CA 1
ATOM 1354 C C . LEU A 1 173 ? 6.215 -5.169 -11.440 1.00 86.75 173 LEU A C 1
ATOM 1356 O O . LEU A 1 173 ? 6.314 -4.039 -11.911 1.00 86.75 173 LEU A O 1
ATOM 1360 N N . ASP A 1 174 ? 6.738 -5.511 -10.264 1.00 84.19 174 ASP A N 1
ATOM 1361 C CA . ASP A 1 174 ? 7.508 -4.588 -9.426 1.00 84.19 174 ASP A CA 1
ATOM 1362 C C . ASP A 1 174 ? 8.802 -4.102 -10.104 1.00 84.19 174 ASP A C 1
ATOM 1364 O O . ASP A 1 174 ? 9.239 -2.979 -9.872 1.00 84.19 174 ASP A O 1
ATOM 1368 N N . ALA A 1 175 ? 9.432 -4.926 -10.947 1.00 82.31 175 ALA A N 1
ATOM 1369 C CA . ALA A 1 175 ? 10.618 -4.529 -11.707 1.00 82.31 175 ALA A CA 1
ATOM 1370 C C . ALA A 1 175 ? 10.278 -3.645 -12.922 1.00 82.31 175 ALA A C 1
ATOM 1372 O O . ALA A 1 175 ? 11.064 -2.769 -13.281 1.00 82.31 175 ALA A O 1
ATOM 1373 N N . LEU A 1 176 ? 9.121 -3.868 -13.557 1.00 82.25 176 LEU A N 1
ATOM 1374 C CA . LEU A 1 176 ? 8.630 -3.048 -14.672 1.00 82.25 176 LEU A CA 1
ATOM 1375 C C . LEU A 1 176 ? 8.121 -1.678 -14.221 1.00 82.25 176 LEU A C 1
ATOM 1377 O O . LEU A 1 176 ? 8.183 -0.716 -14.986 1.00 82.25 176 LEU A O 1
ATOM 1381 N N . LEU A 1 177 ? 7.588 -1.604 -13.004 1.00 80.69 177 LEU A N 1
ATOM 1382 C CA . LEU A 1 177 ? 7.026 -0.399 -12.419 1.00 80.69 177 LEU A CA 1
ATOM 1383 C C . LEU A 1 177 ? 7.920 0.028 -11.258 1.00 80.69 177 LEU A C 1
ATOM 1385 O O . LEU A 1 177 ? 7.749 -0.489 -10.153 1.00 80.69 177 LEU A O 1
ATOM 1389 N N . PRO A 1 178 ? 8.858 0.971 -11.468 1.00 67.31 178 PRO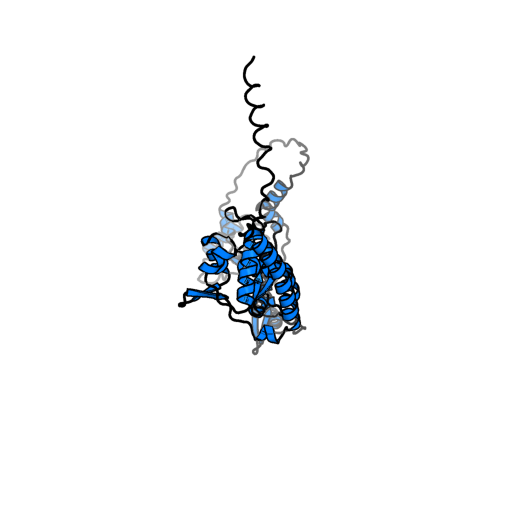 A N 1
ATOM 1390 C CA . PRO A 1 178 ? 9.632 1.524 -10.372 1.00 67.31 178 PRO A CA 1
ATOM 1391 C C . PRO A 1 178 ? 8.663 2.007 -9.297 1.00 67.31 178 PRO A C 1
ATOM 1393 O O . PRO A 1 178 ? 7.880 2.931 -9.528 1.00 67.31 178 PRO A O 1
ATOM 1396 N N . LYS A 1 179 ? 8.682 1.362 -8.128 1.00 61.31 179 LYS A N 1
ATOM 1397 C CA . LYS A 1 179 ? 8.011 1.912 -6.953 1.00 61.31 179 LYS A CA 1
ATOM 1398 C C . LYS A 1 179 ? 8.625 3.288 -6.743 1.00 61.31 179 LYS A C 1
ATOM 1400 O O . LYS A 1 179 ? 9.848 3.422 -6.778 1.00 61.31 179 LYS A O 1
ATOM 1405 N N . GLU A 1 180 ? 7.796 4.310 -6.571 1.00 56.12 180 GLU A N 1
ATOM 1406 C CA . GLU A 1 180 ? 8.241 5.647 -6.178 1.00 56.12 180 GLU A CA 1
ATOM 1407 C C . GLU A 1 180 ? 8.777 5.587 -4.737 1.00 56.12 180 GLU A C 1
ATOM 1409 O O . GLU A 1 180 ? 8.180 6.097 -3.798 1.00 56.12 180 GLU A O 1
ATOM 1414 N N . THR A 1 181 ? 9.884 4.884 -4.528 1.00 51.44 181 THR A N 1
ATOM 1415 C CA . THR A 1 181 ? 10.610 4.858 -3.268 1.00 51.44 181 THR A CA 1
ATOM 1416 C C . THR A 1 181 ? 11.583 6.028 -3.268 1.00 51.44 181 THR A C 1
ATOM 1418 O O . THR A 1 181 ? 12.651 5.971 -3.872 1.00 51.44 181 THR A O 1
ATOM 1421 N N . ASP A 1 182 ? 11.153 7.088 -2.589 1.00 50.50 182 ASP A N 1
ATOM 1422 C CA . ASP A 1 182 ? 11.965 8.081 -1.889 1.00 50.50 182 ASP A CA 1
ATOM 1423 C C . ASP A 1 182 ? 13.055 8.822 -2.677 1.00 50.50 182 ASP A C 1
ATOM 1425 O O . ASP A 1 182 ? 14.260 8.622 -2.508 1.00 50.50 182 ASP A O 1
ATOM 1429 N N . LEU A 1 183 ? 12.627 9.888 -3.358 1.00 45.50 183 LEU A N 1
ATOM 1430 C CA . LEU A 1 183 ? 13.334 11.158 -3.193 1.00 45.50 183 LEU A CA 1
ATOM 1431 C C . LEU A 1 183 ? 13.082 11.624 -1.756 1.00 45.50 183 LEU A C 1
ATOM 1433 O O . LEU A 1 183 ? 12.024 12.167 -1.439 1.00 45.50 183 LEU A O 1
ATOM 1437 N N . GLY A 1 184 ? 14.049 11.347 -0.881 1.00 47.41 184 GLY A N 1
ATOM 1438 C CA . GLY A 1 184 ? 14.006 11.740 0.520 1.00 47.41 184 GLY A CA 1
ATOM 1439 C C . GLY A 1 184 ? 13.513 13.177 0.710 1.00 47.41 184 GLY A C 1
ATOM 1440 O O . GLY A 1 184 ? 13.906 14.096 -0.004 1.00 47.41 184 GLY A O 1
ATOM 1441 N N . SER A 1 185 ? 12.669 13.361 1.723 1.00 48.28 185 SER A N 1
ATOM 1442 C CA . SER A 1 185 ? 12.116 14.653 2.130 1.00 48.28 185 SER A CA 1
ATOM 1443 C C . SER A 1 185 ? 11.104 15.272 1.162 1.00 48.28 185 SER A C 1
ATOM 1445 O O . SER A 1 185 ? 11.270 16.383 0.669 1.00 48.28 185 SER A O 1
ATOM 1447 N N . THR A 1 186 ? 9.925 14.673 1.092 1.00 39.81 186 THR A N 1
ATOM 1448 C CA . THR A 1 186 ? 8.722 15.447 1.414 1.00 39.81 186 THR A CA 1
ATOM 1449 C C . THR A 1 186 ? 7.848 14.560 2.277 1.00 39.81 186 THR A C 1
ATOM 1451 O O . THR A 1 186 ? 7.349 13.539 1.822 1.00 39.81 186 THR A O 1
ATOM 1454 N N . ARG A 1 187 ? 7.670 14.930 3.555 1.00 45.44 187 ARG A N 1
ATOM 1455 C CA . ARG A 1 187 ? 6.481 14.501 4.299 1.00 45.44 187 ARG A CA 1
ATOM 1456 C C . ARG A 1 187 ? 5.322 14.719 3.335 1.00 45.44 187 ARG A C 1
ATOM 1458 O O . ARG A 1 187 ? 5.060 15.874 2.990 1.00 45.44 187 ARG A O 1
ATOM 1465 N N . ALA A 1 188 ? 4.680 13.640 2.884 1.00 43.47 188 ALA A N 1
ATOM 1466 C CA . ALA A 1 188 ? 3.377 13.753 2.255 1.00 43.47 188 ALA A CA 1
ATOM 1467 C C . ALA A 1 188 ? 2.567 14.727 3.128 1.00 43.47 188 ALA A C 1
ATOM 1469 O O . ALA A 1 188 ? 2.677 14.626 4.362 1.00 43.47 188 ALA A O 1
ATOM 1470 N N . PRO A 1 189 ? 1.873 15.723 2.540 1.00 43.94 189 PRO A N 1
ATOM 1471 C CA . PRO A 1 189 ? 1.103 16.685 3.319 1.00 43.94 189 PRO A CA 1
ATOM 1472 C C . PRO A 1 189 ? 0.307 15.878 4.328 1.00 43.94 189 PRO A C 1
ATOM 1474 O O . PRO A 1 189 ? -0.337 14.910 3.927 1.00 43.94 189 PRO A O 1
ATOM 1477 N N . SER A 1 190 ? 0.477 16.176 5.620 1.00 49.16 190 SER A N 1
ATOM 1478 C CA . SER A 1 190 ? -0.110 15.379 6.691 1.00 49.16 190 SER A CA 1
ATOM 1479 C C . SER A 1 190 ? -1.608 15.335 6.443 1.00 49.16 190 SER A C 1
ATOM 1481 O O . SER A 1 190 ? -2.317 16.303 6.726 1.00 49.16 190 SER A O 1
ATOM 1483 N N . LEU A 1 191 ? -2.066 14.242 5.833 1.00 50.38 191 LEU A N 1
ATOM 1484 C CA . LEU A 1 191 ? -3.473 13.944 5.717 1.00 50.38 191 LEU A CA 1
ATOM 1485 C C . LEU A 1 191 ? -3.985 13.976 7.156 1.00 50.38 191 LEU A C 1
ATOM 1487 O O . LEU A 1 191 ? -3.290 13.478 8.049 1.00 50.38 191 LEU A O 1
ATOM 1491 N N . PRO A 1 192 ? -5.123 14.632 7.422 1.00 55.34 192 PRO A N 1
ATOM 1492 C CA . PRO A 1 192 ? -5.627 14.692 8.782 1.00 55.34 192 PRO A CA 1
ATOM 1493 C C . PRO A 1 192 ? -5.740 13.261 9.323 1.00 55.34 192 PRO A C 1
ATOM 1495 O O . PRO A 1 192 ? -6.088 12.362 8.564 1.00 55.34 192 PRO A O 1
ATOM 1498 N N . ASP A 1 193 ? -5.416 13.042 10.602 1.00 54.56 193 ASP A N 1
ATOM 1499 C CA . ASP A 1 193 ? -5.118 11.712 11.181 1.00 54.56 193 ASP A CA 1
ATOM 1500 C C . ASP A 1 193 ? -6.178 10.621 10.898 1.00 54.56 193 ASP A C 1
ATOM 1502 O O . ASP A 1 193 ? -5.884 9.425 10.927 1.00 54.56 193 ASP A O 1
ATOM 1506 N N . HIS A 1 194 ? -7.405 11.032 10.560 1.00 56.34 194 HIS A N 1
ATOM 1507 C CA . HIS A 1 194 ? -8.515 10.176 10.144 1.00 56.34 194 HIS A CA 1
ATOM 1508 C C . HIS A 1 194 ? -8.417 9.605 8.708 1.00 56.34 194 HIS A C 1
ATOM 1510 O O . HIS A 1 194 ? -9.237 8.771 8.340 1.00 56.34 194 HIS A O 1
ATOM 1516 N N . LEU A 1 195 ? -7.448 10.036 7.892 1.00 55.34 195 LEU A N 1
ATOM 1517 C CA . LEU A 1 195 ? -7.257 9.645 6.485 1.00 55.34 195 LEU A CA 1
ATOM 1518 C C . LEU A 1 195 ? -5.876 9.012 6.252 1.00 55.34 195 LEU A C 1
ATOM 1520 O O . LEU A 1 195 ? -5.201 9.303 5.265 1.00 55.34 195 LEU A O 1
ATOM 1524 N N . THR A 1 196 ? -5.422 8.159 7.169 1.00 60.88 196 THR A N 1
ATOM 1525 C CA . THR A 1 196 ? -4.219 7.349 6.935 1.00 60.88 196 THR A CA 1
ATOM 1526 C C . THR A 1 196 ? -4.535 6.250 5.921 1.00 60.88 196 THR A C 1
ATOM 1528 O O . THR A 1 196 ? -5.474 5.477 6.106 1.00 60.88 196 THR A O 1
ATOM 1531 N N . SER A 1 197 ? -3.766 6.174 4.833 1.00 68.00 197 SER A N 1
ATOM 1532 C CA . SER A 1 197 ? -3.923 5.086 3.859 1.00 68.00 197 SER A CA 1
ATOM 1533 C C . SER A 1 197 ? -3.565 3.736 4.497 1.00 68.00 197 SER A C 1
ATOM 1535 O O . SER A 1 197 ? -2.663 3.658 5.332 1.00 68.00 197 SER A O 1
ATOM 1537 N N . ILE A 1 198 ? -4.230 2.650 4.081 1.00 69.06 198 ILE A N 1
ATOM 1538 C CA . ILE A 1 198 ? -3.924 1.285 4.560 1.00 69.06 198 ILE A CA 1
ATOM 1539 C C . ILE A 1 198 ? -2.447 0.927 4.299 1.00 69.06 198 ILE A C 1
ATOM 1541 O O . ILE A 1 198 ? -1.837 0.223 5.097 1.00 69.06 198 ILE A O 1
ATOM 1545 N N . ALA A 1 199 ? -1.854 1.448 3.217 1.00 70.94 199 ALA A N 1
ATOM 1546 C CA . ALA A 1 199 ? -0.440 1.259 2.892 1.00 70.94 199 ALA A CA 1
ATOM 1547 C C . ALA A 1 199 ? 0.489 1.886 3.947 1.00 70.94 199 ALA A C 1
ATOM 1549 O O . ALA A 1 199 ? 1.336 1.189 4.492 1.00 70.94 199 ALA A O 1
ATOM 1550 N N . GLN A 1 200 ? 0.264 3.152 4.314 1.00 74.81 200 GLN A N 1
ATOM 1551 C CA . GLN A 1 200 ? 1.019 3.818 5.386 1.00 74.81 200 GLN A CA 1
ATOM 1552 C C . GLN A 1 200 ? 0.784 3.170 6.751 1.00 74.81 200 GLN A C 1
ATOM 1554 O O . GLN A 1 200 ? 1.674 3.152 7.596 1.00 74.81 200 GLN A O 1
ATOM 1559 N N . LEU A 1 201 ? -0.417 2.633 6.986 1.00 78.25 201 LEU A N 1
ATOM 1560 C CA . LEU A 1 201 ? -0.707 1.914 8.219 1.00 78.25 201 LEU A CA 1
ATOM 1561 C C . LEU A 1 201 ? 0.167 0.657 8.331 1.00 78.25 201 LEU A C 1
ATOM 1563 O O . LEU A 1 201 ? 0.726 0.414 9.392 1.00 78.25 201 LEU A O 1
ATOM 1567 N N . ARG A 1 202 ? 0.375 -0.084 7.235 1.00 79.00 202 ARG A N 1
ATOM 1568 C CA . ARG A 1 202 ? 1.212 -1.299 7.220 1.00 79.00 202 ARG A CA 1
ATOM 1569 C C . ARG A 1 202 ? 2.693 -1.055 7.531 1.00 79.00 202 ARG A C 1
ATOM 1571 O O . ARG A 1 202 ? 3.364 -1.993 7.948 1.00 79.00 202 ARG A O 1
ATOM 1578 N N . GLU A 1 203 ? 3.192 0.166 7.362 1.00 82.81 203 GLU A N 1
ATOM 1579 C CA . GLU A 1 203 ? 4.582 0.531 7.682 1.00 82.81 203 GLU A CA 1
ATOM 1580 C C . GLU A 1 203 ? 4.819 0.760 9.185 1.00 82.81 203 GLU A C 1
ATOM 1582 O O . GLU A 1 203 ? 5.961 0.756 9.646 1.00 82.81 203 GLU A O 1
ATOM 1587 N N . LEU A 1 204 ? 3.757 0.962 9.971 1.00 84.31 204 LEU A N 1
ATOM 1588 C CA . LEU A 1 204 ? 3.862 1.229 11.406 1.00 84.31 204 LEU A CA 1
ATOM 1589 C C . LEU A 1 204 ? 4.044 -0.066 12.219 1.00 84.31 204 LEU A C 1
ATOM 1591 O O . LEU A 1 204 ? 3.626 -1.137 11.784 1.00 84.31 204 LEU A O 1
ATOM 1595 N N . PRO A 1 205 ? 4.588 -0.009 13.446 1.00 89.44 205 PRO A N 1
ATOM 1596 C CA . PRO A 1 205 ? 4.557 -1.146 14.366 1.00 89.44 205 PRO A CA 1
ATOM 1597 C C . PRO A 1 205 ? 3.120 -1.594 14.670 1.00 89.44 205 PRO A C 1
ATOM 1599 O O . PRO A 1 205 ? 2.232 -0.755 14.819 1.00 89.44 205 PRO A O 1
ATOM 1602 N N . LEU A 1 206 ? 2.888 -2.903 14.845 1.00 87.94 206 LEU A N 1
ATOM 1603 C CA . LEU A 1 206 ? 1.546 -3.485 15.048 1.00 87.94 206 LEU A CA 1
ATOM 1604 C C . LEU A 1 206 ? 0.721 -2.760 16.127 1.00 87.94 206 LEU A C 1
ATOM 1606 O O . LEU A 1 206 ? -0.465 -2.503 15.941 1.00 87.94 206 LEU A O 1
ATOM 1610 N N . LYS A 1 207 ? 1.354 -2.381 17.241 1.00 87.81 207 LYS A N 1
ATOM 1611 C CA . LYS A 1 207 ? 0.700 -1.645 18.330 1.00 87.81 207 LYS A CA 1
ATOM 1612 C C . LYS A 1 207 ? 0.133 -0.296 17.872 1.00 87.81 207 LYS A C 1
ATOM 1614 O O . LYS A 1 207 ? -0.991 0.053 18.233 1.00 87.81 207 LYS A O 1
ATOM 1619 N N . ASP A 1 208 ? 0.887 0.435 17.059 1.00 87.00 208 ASP A N 1
ATOM 1620 C CA . ASP A 1 208 ? 0.489 1.746 16.547 1.00 87.00 208 ASP A CA 1
ATOM 1621 C C . ASP A 1 208 ? -0.585 1.607 15.464 1.00 87.00 208 ASP A C 1
ATOM 1623 O O . ASP A 1 208 ? -1.509 2.420 15.407 1.00 87.00 208 ASP A O 1
ATOM 1627 N N . GLN A 1 209 ? -0.513 0.542 14.656 1.00 88.81 209 GLN A N 1
ATOM 1628 C CA . GLN A 1 209 ? -1.565 0.180 13.705 1.00 88.81 209 GLN A CA 1
ATOM 1629 C C . GLN A 1 209 ? -2.902 -0.043 14.419 1.00 88.81 209 GLN A C 1
ATOM 1631 O O . GLN A 1 209 ? -3.908 0.580 14.075 1.00 88.81 209 GLN A O 1
ATOM 1636 N N . VAL A 1 210 ? -2.893 -0.891 15.454 1.00 88.81 210 VAL A N 1
ATOM 1637 C CA . VAL A 1 210 ? -4.067 -1.206 16.278 1.00 88.81 210 VAL A CA 1
ATOM 1638 C C . VAL A 1 210 ? -4.632 0.066 16.911 1.00 88.81 210 VAL A C 1
ATOM 1640 O O . VAL A 1 210 ? -5.828 0.329 16.790 1.00 88.81 210 VAL A O 1
ATOM 1643 N N . HIS A 1 211 ? -3.783 0.895 17.522 1.00 87.38 211 HIS A N 1
ATOM 1644 C CA . HIS A 1 211 ? -4.222 2.129 18.173 1.00 87.38 211 HIS A CA 1
ATOM 1645 C C . HIS A 1 211 ? -4.890 3.108 17.193 1.00 87.38 211 HIS A C 1
ATOM 1647 O O . HIS A 1 211 ? -5.988 3.591 17.470 1.00 87.38 211 HIS A O 1
ATOM 1653 N N . ARG A 1 212 ? -4.278 3.364 16.027 1.00 86.62 212 ARG A N 1
ATOM 1654 C CA . ARG A 1 212 ? -4.828 4.292 15.019 1.00 86.62 212 ARG A CA 1
ATOM 1655 C C . ARG A 1 212 ? -6.175 3.830 14.466 1.00 86.62 212 ARG A C 1
ATOM 1657 O O . ARG A 1 212 ? -7.082 4.645 14.314 1.00 86.62 212 ARG A O 1
ATOM 1664 N N . ILE A 1 213 ? -6.329 2.530 14.202 1.00 86.88 213 ILE A N 1
ATOM 1665 C CA . ILE A 1 213 ? -7.614 1.967 13.757 1.00 86.88 213 ILE A CA 1
ATOM 1666 C C . ILE A 1 213 ? -8.679 2.166 14.838 1.00 86.88 213 ILE A C 1
ATOM 1668 O O . ILE A 1 213 ? -9.797 2.595 14.546 1.00 86.88 213 ILE A O 1
ATOM 1672 N N . LEU A 1 214 ? -8.347 1.873 16.095 1.00 87.94 214 LEU A N 1
ATOM 1673 C CA . LEU A 1 214 ? -9.302 1.934 17.200 1.00 87.94 214 LEU A CA 1
ATOM 1674 C C . LEU A 1 214 ? -9.725 3.360 17.560 1.00 87.94 214 LEU A C 1
ATOM 1676 O O . LEU A 1 214 ? -10.871 3.550 17.963 1.00 87.94 214 LEU A O 1
ATOM 1680 N N . GLU A 1 215 ? -8.862 4.361 17.380 1.00 86.25 215 GLU A N 1
ATOM 1681 C CA . GLU A 1 215 ? -9.244 5.773 17.532 1.00 86.25 215 GLU A CA 1
ATOM 1682 C C . GLU A 1 215 ? -10.369 6.174 16.561 1.00 86.25 215 GLU A C 1
ATOM 1684 O O . GLU A 1 215 ? -11.269 6.938 16.930 1.00 86.25 215 GLU A O 1
ATOM 1689 N N . GLN A 1 216 ? -10.365 5.615 15.346 1.00 83.25 216 GLN A N 1
ATOM 1690 C CA . GLN A 1 216 ? -11.373 5.893 14.321 1.00 83.25 216 GLN A CA 1
ATOM 1691 C C . GLN A 1 216 ? -12.629 5.022 14.479 1.00 83.25 216 GLN A C 1
ATOM 1693 O O . GLN A 1 216 ? -13.746 5.539 14.495 1.00 83.25 216 GLN A O 1
ATOM 1698 N N . VAL A 1 217 ? -12.457 3.703 14.613 1.00 83.69 217 VAL A N 1
ATOM 1699 C CA . VAL A 1 217 ? -13.557 2.720 14.592 1.00 83.69 217 VAL A CA 1
ATOM 1700 C C . VAL A 1 217 ? -14.243 2.585 15.956 1.00 83.69 217 VAL A C 1
ATOM 1702 O O . VAL A 1 217 ? -15.447 2.343 16.017 1.00 83.69 217 VAL A O 1
ATOM 1705 N N . ARG A 1 218 ? -13.506 2.790 17.058 1.00 87.31 218 ARG A N 1
ATOM 1706 C CA . ARG A 1 218 ? -13.936 2.757 18.475 1.00 87.31 218 ARG A CA 1
ATOM 1707 C C . ARG A 1 218 ? -14.490 1.429 19.010 1.00 87.31 218 ARG A C 1
ATOM 1709 O O . ARG A 1 218 ? -14.315 1.175 20.201 1.00 87.31 218 ARG A O 1
ATOM 1716 N N . THR A 1 219 ? -15.136 0.606 18.184 1.00 91.19 219 THR A N 1
ATOM 1717 C CA . THR A 1 219 ? -15.722 -0.702 18.537 1.00 91.19 219 THR A CA 1
ATOM 1718 C C . THR A 1 219 ? -15.511 -1.715 17.411 1.00 91.19 219 THR A C 1
ATOM 1720 O O . THR A 1 219 ? -15.953 -1.459 16.291 1.00 91.19 219 THR A O 1
ATOM 1723 N N . VAL A 1 220 ? -14.880 -2.858 17.683 1.00 93.00 220 VAL A N 1
ATOM 1724 C CA . VAL A 1 220 ? -14.521 -3.856 16.657 1.00 93.00 220 VAL A CA 1
ATOM 1725 C C . VAL A 1 220 ? -14.477 -5.277 17.235 1.00 93.00 220 VAL A C 1
ATOM 1727 O O . VAL A 1 220 ? -14.249 -5.457 18.429 1.00 93.00 220 VAL A O 1
ATOM 1730 N N . THR A 1 221 ? -14.669 -6.295 16.396 1.00 92.62 221 THR A N 1
ATOM 1731 C CA . THR A 1 221 ? -14.402 -7.705 16.755 1.00 92.62 221 THR A CA 1
ATOM 1732 C C . THR A 1 221 ? -12.928 -8.057 16.531 1.00 92.62 221 THR A C 1
ATOM 1734 O O . THR A 1 221 ? -12.252 -7.462 15.685 1.00 92.62 221 THR A O 1
ATOM 1737 N N . ALA A 1 222 ? -12.406 -9.056 17.251 1.00 90.00 222 ALA A N 1
ATOM 1738 C CA . ALA A 1 222 ? -11.023 -9.510 17.055 1.00 90.00 222 ALA A CA 1
ATOM 1739 C C . ALA A 1 222 ? -10.781 -10.039 15.627 1.00 90.00 222 ALA A C 1
ATOM 1741 O O . ALA A 1 222 ? -9.714 -9.826 15.052 1.00 90.00 222 ALA A O 1
ATOM 1742 N N . THR A 1 223 ? -11.789 -10.687 15.036 1.00 89.38 223 THR A N 1
ATOM 1743 C CA . THR A 1 223 ? -11.771 -11.212 13.662 1.00 89.38 223 THR A CA 1
ATOM 1744 C C . THR A 1 223 ? -11.665 -10.099 12.622 1.00 89.38 223 THR A C 1
ATOM 1746 O O . THR A 1 223 ? -10.764 -10.134 11.785 1.00 89.38 223 THR A O 1
ATOM 1749 N N . GLN A 1 224 ? -12.524 -9.077 12.702 1.00 89.31 224 GLN A N 1
ATOM 1750 C CA . GLN A 1 224 ? -12.492 -7.932 11.785 1.00 89.31 224 GLN A CA 1
ATOM 1751 C C . GLN A 1 224 ? -11.157 -7.189 11.851 1.00 89.31 224 GLN A C 1
ATOM 1753 O O . GLN A 1 224 ? -10.614 -6.803 10.815 1.00 89.31 224 GLN A O 1
ATOM 1758 N N . LEU A 1 225 ? -10.611 -7.008 13.058 1.00 88.88 225 LEU A N 1
ATOM 1759 C CA . LEU A 1 225 ? -9.316 -6.357 13.228 1.00 88.88 225 LEU A CA 1
ATOM 1760 C C . LEU A 1 225 ? -8.171 -7.213 12.666 1.00 88.88 225 LEU A C 1
ATOM 1762 O O . LEU A 1 225 ? -7.282 -6.679 12.006 1.00 88.88 225 LEU A O 1
ATOM 1766 N N . GLY A 1 226 ? -8.231 -8.534 12.857 1.00 88.19 226 GLY A N 1
ATOM 1767 C CA . GLY A 1 226 ? -7.299 -9.487 12.252 1.00 88.19 226 GLY A CA 1
ATOM 1768 C C . GLY A 1 226 ? -7.283 -9.424 10.728 1.00 88.19 226 GLY A C 1
ATOM 1769 O O . GLY A 1 226 ? -6.212 -9.337 10.128 1.00 88.19 226 GLY A O 1
ATOM 1770 N N . TRP A 1 227 ? -8.458 -9.372 10.096 1.00 86.38 227 TRP A N 1
ATOM 1771 C CA . TRP A 1 227 ? -8.575 -9.226 8.641 1.00 86.38 227 TRP A CA 1
ATOM 1772 C C . TRP A 1 227 ? -8.004 -7.904 8.133 1.00 86.38 227 TRP A C 1
ATOM 1774 O O . TRP A 1 227 ? -7.308 -7.889 7.120 1.00 86.38 227 TRP A O 1
ATOM 1784 N N . LEU A 1 228 ? -8.260 -6.801 8.840 1.00 84.62 228 LEU A N 1
ATOM 1785 C CA . LEU A 1 228 ? -7.773 -5.482 8.439 1.00 84.62 228 LEU A CA 1
ATOM 1786 C C . LEU A 1 228 ? -6.241 -5.379 8.520 1.00 84.62 228 LEU A C 1
ATOM 1788 O O . LEU A 1 228 ? -5.616 -4.761 7.658 1.00 84.62 228 LEU A O 1
ATOM 1792 N N . LEU A 1 229 ? -5.642 -6.007 9.534 1.00 85.44 229 LEU A N 1
ATOM 1793 C CA . LEU A 1 229 ? -4.198 -5.992 9.781 1.00 85.44 229 LEU A CA 1
ATOM 1794 C C . LEU A 1 229 ? -3.437 -7.125 9.077 1.00 85.44 229 LEU A C 1
ATOM 1796 O O . LEU A 1 229 ? -2.208 -7.109 9.061 1.00 85.44 229 LEU A O 1
ATOM 1800 N N . GLY A 1 230 ? -4.135 -8.119 8.521 1.00 84.94 230 GLY A N 1
ATOM 1801 C CA . GLY A 1 230 ? -3.507 -9.328 7.978 1.00 84.94 230 GLY A CA 1
ATOM 1802 C C . GLY A 1 230 ? -2.712 -10.105 9.034 1.00 84.94 230 GLY A C 1
ATOM 1803 O O . GLY A 1 230 ? -1.675 -10.683 8.719 1.00 84.94 230 GLY A O 1
ATOM 1804 N N . CYS A 1 231 ? -3.157 -10.065 10.293 1.00 84.00 231 CYS A N 1
ATOM 1805 C CA . CYS A 1 231 ? -2.459 -10.644 11.438 1.00 84.00 231 CYS A CA 1
ATOM 1806 C C . CYS A 1 231 ? -3.351 -11.631 12.198 1.00 84.00 231 CYS A C 1
ATOM 1808 O O . CYS A 1 231 ? -4.566 -11.452 12.295 1.00 84.00 231 CYS A O 1
ATOM 1810 N N . ASP A 1 232 ? -2.725 -12.650 12.786 1.00 86.12 232 ASP A N 1
ATOM 1811 C CA . ASP A 1 232 ? -3.413 -13.633 13.625 1.00 86.12 232 ASP A CA 1
ATOM 1812 C C . ASP A 1 232 ? -3.984 -12.977 14.889 1.00 86.12 232 ASP A C 1
ATOM 1814 O O . ASP A 1 232 ? -3.343 -12.103 15.483 1.00 86.12 232 ASP A O 1
ATOM 1818 N N . LYS A 1 233 ? -5.152 -13.453 15.348 1.00 86.38 233 LYS A N 1
ATOM 1819 C CA . LYS A 1 233 ? -5.826 -12.944 16.558 1.00 86.38 233 LYS A CA 1
ATOM 1820 C C . LYS A 1 233 ? -4.867 -12.875 17.754 1.00 86.38 233 LYS A C 1
ATOM 1822 O O . LYS A 1 233 ? -4.776 -11.834 18.399 1.00 86.38 233 LYS A O 1
ATOM 1827 N N . SER A 1 234 ? -4.100 -13.941 18.001 1.00 86.19 234 SER A N 1
ATOM 1828 C CA . SER A 1 234 ? -3.172 -14.053 19.137 1.00 86.19 234 SER A CA 1
ATOM 1829 C C . SER A 1 234 ? -2.158 -12.909 19.215 1.00 86.19 234 SER A C 1
ATOM 1831 O O . SER A 1 234 ? -1.933 -12.371 20.292 1.00 86.19 234 SER A O 1
ATOM 1833 N N . LYS A 1 235 ? -1.606 -12.470 18.077 1.00 85.69 235 LYS A N 1
ATOM 1834 C CA . LYS A 1 235 ? -0.617 -11.377 18.019 1.00 85.69 235 LYS A CA 1
ATOM 1835 C C . LYS A 1 235 ? -1.231 -10.013 18.337 1.00 85.69 235 LYS A C 1
ATOM 1837 O O . LYS A 1 235 ? -0.550 -9.118 18.830 1.00 85.69 235 LYS A O 1
ATOM 1842 N N . ILE A 1 236 ? -2.511 -9.837 18.021 1.00 89.56 236 ILE A N 1
ATOM 1843 C CA . ILE A 1 236 ? -3.224 -8.569 18.197 1.00 89.56 236 ILE A CA 1
ATOM 1844 C C . ILE A 1 236 ? -3.732 -8.429 19.640 1.00 89.56 236 ILE A C 1
ATOM 1846 O O . ILE A 1 236 ? -3.798 -7.313 20.160 1.00 89.56 236 ILE A O 1
ATOM 1850 N N . LEU A 1 237 ? -4.051 -9.544 20.306 1.00 90.25 237 LEU A N 1
ATOM 1851 C CA . LEU A 1 237 ? -4.616 -9.562 21.659 1.00 90.25 237 LEU A CA 1
ATOM 1852 C C . LEU A 1 237 ? -3.721 -8.893 22.706 1.00 90.25 237 LEU A C 1
ATOM 1854 O O . LEU A 1 237 ? -4.229 -8.126 23.525 1.00 90.25 237 LEU A O 1
ATOM 1858 N N . ASP A 1 238 ? -2.406 -9.096 22.639 1.00 85.75 238 ASP A N 1
ATOM 1859 C CA . ASP A 1 238 ? -1.458 -8.449 23.556 1.00 85.75 238 ASP A CA 1
ATOM 1860 C C . ASP A 1 238 ? -1.495 -6.920 23.429 1.00 85.75 238 ASP A C 1
ATOM 1862 O O . ASP A 1 238 ? -1.440 -6.187 24.419 1.00 85.75 238 ASP A O 1
ATOM 1866 N N . CYS A 1 239 ? -1.642 -6.414 22.201 1.00 85.56 239 CYS A N 1
ATOM 1867 C CA . CYS A 1 239 ? -1.757 -4.980 21.947 1.00 85.56 239 CYS A CA 1
ATOM 1868 C C . CYS A 1 239 ? -3.110 -4.439 22.425 1.00 85.56 239 CYS A C 1
ATOM 1870 O O . CYS A 1 239 ? -3.171 -3.370 23.042 1.00 85.56 239 CYS A O 1
ATOM 1872 N N . LEU A 1 240 ? -4.188 -5.185 22.169 1.00 88.25 240 LEU A N 1
ATOM 1873 C CA . LEU A 1 240 ? -5.552 -4.793 22.512 1.00 88.25 240 LEU A CA 1
ATOM 1874 C C . LEU A 1 240 ? -5.714 -4.568 24.013 1.00 88.25 240 LEU A C 1
ATOM 1876 O O . LEU A 1 240 ? -6.138 -3.488 24.423 1.00 88.25 240 LEU A O 1
ATOM 1880 N N . GLN A 1 241 ? -5.286 -5.518 24.841 1.00 86.56 241 GLN A N 1
ATOM 1881 C CA . GLN A 1 241 ? -5.488 -5.444 26.293 1.00 86.56 241 GLN A CA 1
ATOM 1882 C C . GLN A 1 241 ? -4.879 -4.187 26.950 1.00 86.56 241 GLN A C 1
ATOM 1884 O O . GLN A 1 241 ? -5.285 -3.802 28.045 1.00 86.56 241 GLN A O 1
ATOM 1889 N N . THR A 1 242 ? -3.950 -3.494 26.279 1.00 86.62 242 THR A N 1
ATOM 1890 C CA . THR A 1 242 ? -3.371 -2.235 26.778 1.00 86.62 242 THR A CA 1
ATOM 1891 C C . THR A 1 242 ? -4.234 -0.992 26.529 1.00 86.62 242 THR A C 1
ATOM 1893 O O . THR A 1 242 ? -4.103 -0.007 27.259 1.00 86.62 242 THR A O 1
ATOM 1896 N N . CYS A 1 243 ? -5.114 -1.010 25.523 1.00 88.69 243 CYS A N 1
ATOM 1897 C CA . CYS A 1 243 ? -5.823 0.180 25.034 1.00 88.69 243 CYS A CA 1
ATOM 1898 C C . CYS A 1 243 ? -7.346 0.016 24.887 1.00 88.69 243 CYS A C 1
ATOM 1900 O O . CYS A 1 243 ? -8.066 1.015 24.803 1.00 88.69 243 CYS A O 1
ATOM 1902 N N . VAL A 1 244 ? -7.864 -1.212 24.917 1.00 92.50 244 VAL A N 1
ATOM 1903 C CA . VAL A 1 244 ? -9.300 -1.512 24.824 1.00 92.50 244 VAL A CA 1
ATOM 1904 C C . VAL A 1 244 ? -9.803 -2.269 26.049 1.00 92.50 244 VAL A C 1
ATOM 1906 O O . VAL A 1 244 ? -9.030 -2.827 26.822 1.00 92.50 244 VAL A O 1
ATOM 1909 N N . VAL A 1 245 ? -11.121 -2.272 26.206 1.00 94.50 245 VAL A N 1
ATOM 1910 C CA . VAL A 1 245 ? -11.873 -3.098 27.153 1.00 94.50 245 VAL A CA 1
ATOM 1911 C C . VAL A 1 245 ? -12.779 -4.053 26.387 1.00 94.50 245 VAL A C 1
ATOM 1913 O O . VAL A 1 245 ? -13.232 -3.735 25.281 1.00 94.50 245 VAL A O 1
ATOM 1916 N N . LEU A 1 246 ? -13.040 -5.219 26.971 1.00 95.50 246 LEU A N 1
ATOM 1917 C CA . LEU A 1 246 ? -13.919 -6.225 26.382 1.00 95.50 246 LEU A CA 1
ATOM 1918 C C . LEU A 1 246 ? -15.374 -5.983 26.805 1.00 95.50 246 LEU A C 1
ATOM 1920 O O . LEU A 1 246 ? -15.649 -5.832 27.991 1.00 95.50 246 LEU A O 1
ATOM 1924 N N . VAL A 1 247 ? -16.307 -5.967 25.853 1.00 95.88 247 VAL A N 1
ATOM 1925 C CA . VAL A 1 247 ? -17.755 -5.854 26.090 1.00 95.88 247 VAL A CA 1
ATOM 1926 C C . VAL A 1 247 ? -18.467 -6.898 25.241 1.00 95.88 247 VAL A C 1
ATOM 1928 O O . VAL A 1 247 ? -18.472 -6.803 24.014 1.00 95.88 247 VAL A O 1
ATOM 1931 N N . GLN A 1 248 ? -19.059 -7.908 25.885 1.00 93.94 248 GLN A N 1
ATOM 1932 C CA . GLN A 1 248 ? -19.754 -9.013 25.203 1.00 93.94 248 GLN A CA 1
ATOM 1933 C C . GLN A 1 248 ? -18.907 -9.674 24.091 1.00 93.94 248 GLN A C 1
ATOM 1935 O O . GLN A 1 248 ? -19.383 -9.876 22.977 1.00 93.94 248 GLN A O 1
ATOM 1940 N N . GLY A 1 249 ? -17.621 -9.933 24.347 1.00 93.31 249 GLY A N 1
ATOM 1941 C CA . GLY A 1 249 ? -16.703 -10.520 23.357 1.00 93.31 249 GLY A CA 1
ATOM 1942 C C . GLY A 1 249 ? -16.168 -9.544 22.295 1.00 93.31 249 GLY A C 1
ATOM 1943 O O . GLY A 1 249 ? -15.278 -9.895 21.530 1.00 93.31 249 GLY A O 1
ATOM 1944 N N . ASN A 1 250 ? -16.642 -8.295 22.276 1.00 94.94 250 ASN A N 1
ATOM 1945 C CA . ASN A 1 250 ? -16.181 -7.258 21.355 1.00 94.94 250 ASN A CA 1
ATOM 1946 C C . ASN A 1 250 ? -15.207 -6.289 22.033 1.00 94.94 250 ASN A C 1
ATOM 1948 O O . ASN A 1 250 ? -15.327 -5.995 23.221 1.00 94.94 250 ASN A O 1
ATOM 1952 N N . TRP A 1 251 ? -14.285 -5.716 21.264 1.00 94.62 251 TRP A N 1
ATOM 1953 C CA . TRP A 1 251 ? -13.281 -4.782 21.763 1.00 94.62 251 TRP A CA 1
ATOM 1954 C C . TRP A 1 251 ? -13.718 -3.332 21.593 1.00 94.62 251 TRP A C 1
ATOM 1956 O O . TRP A 1 251 ? -14.105 -2.900 20.504 1.00 94.62 251 TRP A O 1
ATOM 1966 N N . VAL A 1 252 ? -13.623 -2.558 22.673 1.00 95.00 252 VAL A N 1
ATOM 1967 C CA . VAL A 1 252 ? -14.021 -1.148 22.714 1.00 95.00 252 VAL A CA 1
ATOM 1968 C C . VAL A 1 252 ? -12.875 -0.291 23.239 1.00 95.00 252 VAL A C 1
ATOM 1970 O O . VAL A 1 252 ? -12.315 -0.580 24.291 1.00 95.00 252 VAL A O 1
ATOM 1973 N N . LEU A 1 253 ? -12.539 0.799 22.543 1.00 94.50 253 LEU A N 1
ATOM 1974 C CA . LEU A 1 253 ? -11.485 1.727 22.976 1.00 94.50 253 LEU A CA 1
ATOM 1975 C C . LEU A 1 253 ? -11.779 2.282 24.373 1.00 94.50 253 LEU A C 1
ATOM 1977 O O . LEU A 1 253 ? -12.879 2.789 24.605 1.00 94.50 253 LEU A O 1
ATOM 1981 N N . ARG A 1 254 ? -10.797 2.250 25.279 1.00 93.75 254 ARG A N 1
ATOM 1982 C CA . ARG A 1 254 ? -10.949 2.764 26.647 1.00 93.75 254 ARG A CA 1
ATOM 1983 C C . ARG A 1 254 ? -11.400 4.228 26.696 1.00 93.75 254 ARG A C 1
ATOM 1985 O O . ARG A 1 254 ? -11.116 5.032 25.803 1.00 93.75 254 ARG A O 1
ATOM 1992 N N . SER A 1 255 ? -12.119 4.589 27.756 1.00 94.00 255 SER A N 1
ATOM 1993 C CA . SER A 1 255 ? -12.676 5.936 27.916 1.00 94.00 255 SER A CA 1
ATOM 1994 C C . SER A 1 255 ? -11.640 7.009 28.223 1.00 94.00 255 SER A C 1
ATOM 1996 O O . SER A 1 255 ? -11.802 8.133 27.756 1.00 94.00 255 SER A O 1
ATOM 1998 N N . ASP A 1 256 ? -10.567 6.673 28.933 1.00 91.12 256 ASP A N 1
ATOM 1999 C CA . ASP A 1 256 ? -9.484 7.602 29.270 1.00 91.12 256 ASP A CA 1
ATOM 2000 C C . ASP A 1 256 ? -8.601 7.957 28.062 1.00 91.12 256 ASP A C 1
ATOM 2002 O O . ASP A 1 256 ? -8.074 9.064 27.976 1.00 91.12 256 ASP A O 1
ATOM 2006 N N . LEU A 1 257 ? -8.498 7.051 27.085 1.00 89.81 257 LEU A N 1
ATOM 2007 C CA . LEU A 1 257 ? -7.825 7.326 25.815 1.00 89.81 257 LEU A CA 1
ATOM 2008 C C . LEU A 1 257 ? -8.669 8.215 24.894 1.00 89.81 257 LEU A C 1
ATOM 2010 O O . LEU A 1 257 ? -8.111 9.000 24.129 1.00 89.81 257 LEU A O 1
ATOM 2014 N N . LEU A 1 258 ? -10.001 8.123 24.982 1.00 89.38 258 LEU A N 1
ATOM 2015 C CA . LEU A 1 258 ? -10.913 8.930 24.169 1.00 89.38 258 LEU A CA 1
ATOM 2016 C C . LEU A 1 258 ? -11.113 10.343 24.741 1.00 89.38 258 LEU A C 1
ATOM 2018 O O . LEU A 1 258 ? -11.060 11.324 24.001 1.00 89.38 258 LEU A O 1
ATOM 2022 N N . TYR A 1 259 ? -11.345 10.464 26.050 1.00 90.12 259 TYR A N 1
ATOM 2023 C CA . TYR A 1 259 ? -11.635 11.738 26.708 1.00 90.12 259 TYR A CA 1
ATOM 2024 C C . TYR A 1 259 ? -10.406 12.259 27.450 1.00 90.12 259 TYR A C 1
ATOM 2026 O O . TYR A 1 259 ? -10.240 12.033 28.645 1.00 90.12 259 TYR A O 1
ATOM 2034 N N . LYS A 1 260 ? -9.549 12.990 26.730 1.00 87.94 260 LYS A N 1
ATOM 2035 C CA . LYS A 1 260 ? -8.348 13.631 27.300 1.00 87.94 260 LYS A CA 1
ATOM 2036 C C . LYS A 1 260 ? -8.625 15.033 27.857 1.00 87.94 260 LYS A C 1
ATOM 2038 O O . LYS A 1 260 ? -7.955 15.471 28.783 1.00 87.94 260 LYS A O 1
ATOM 2043 N N . ASN A 1 261 ? -9.626 15.722 27.307 1.00 89.62 261 ASN A N 1
ATOM 2044 C CA . ASN A 1 261 ? -9.960 17.114 27.620 1.00 89.62 261 ASN A CA 1
ATOM 2045 C C . ASN A 1 261 ? -11.432 17.255 28.024 1.00 89.62 261 ASN A C 1
ATOM 2047 O O . ASN A 1 261 ? -12.246 16.370 27.757 1.00 89.62 261 ASN A O 1
ATOM 2051 N N . CYS A 1 262 ? -11.777 18.383 28.652 1.00 86.56 262 CYS A N 1
ATOM 2052 C CA . CYS A 1 262 ? -13.166 18.710 28.969 1.00 86.56 262 CYS A CA 1
ATOM 2053 C C . CYS A 1 262 ? -14.024 18.761 27.696 1.00 86.56 262 CYS A C 1
ATOM 2055 O O . CYS A 1 262 ? -13.601 19.319 26.684 1.00 86.56 262 CYS A O 1
ATOM 2057 N N . VAL A 1 263 ? -15.250 18.244 27.774 1.00 86.56 263 VAL A N 1
ATOM 2058 C CA . VAL A 1 263 ? -16.229 18.294 26.678 1.00 86.56 263 VAL A CA 1
ATOM 2059 C C . VAL A 1 263 ? -17.412 19.121 27.156 1.00 86.56 263 VAL A C 1
ATOM 2061 O O . VAL A 1 263 ? -17.991 18.825 28.198 1.00 86.56 263 VAL A O 1
ATOM 2064 N N . ASN A 1 264 ? -17.730 20.198 26.439 1.00 87.06 264 ASN A N 1
ATOM 2065 C CA . ASN A 1 264 ? -18.860 21.085 26.747 1.00 87.06 264 ASN A CA 1
ATOM 2066 C C . ASN A 1 264 ? -18.897 21.565 28.214 1.00 87.06 264 ASN A C 1
ATOM 2068 O O . ASN A 1 264 ? -19.952 21.688 28.829 1.00 87.06 264 ASN A O 1
ATOM 2072 N N . GLY A 1 265 ? -17.715 21.832 28.786 1.00 86.00 265 GLY A N 1
ATOM 2073 C CA . GLY A 1 265 ? -17.549 22.290 30.170 1.00 86.00 265 GLY A CA 1
ATOM 2074 C C . GLY A 1 265 ? -17.571 21.182 31.230 1.00 86.00 265 GLY A C 1
ATOM 2075 O O . GLY A 1 265 ? -17.348 21.469 32.403 1.00 86.00 265 GLY A O 1
ATOM 2076 N N . ILE A 1 266 ? -17.783 19.924 30.842 1.00 88.69 266 ILE A N 1
ATOM 2077 C CA . ILE A 1 266 ? -17.775 18.777 31.752 1.00 88.69 266 ILE A CA 1
ATOM 2078 C C . ILE A 1 266 ? -16.351 18.207 31.835 1.00 88.69 266 ILE A C 1
ATOM 2080 O O . ILE A 1 266 ? -15.723 17.985 30.792 1.00 88.69 266 ILE A O 1
ATOM 2084 N N . PRO A 1 267 ? -15.824 17.942 33.045 1.00 91.56 267 PRO A N 1
ATOM 2085 C CA . PRO A 1 267 ? -14.515 17.323 33.208 1.00 91.56 267 PRO A CA 1
ATOM 2086 C C . PRO A 1 267 ? -14.420 15.969 32.498 1.00 91.56 267 PRO A C 1
ATOM 2088 O O . PRO A 1 267 ? -15.327 15.140 32.596 1.00 91.56 267 PRO A O 1
ATOM 2091 N N . ALA A 1 268 ? -13.281 15.721 31.849 1.00 92.38 268 ALA A N 1
ATOM 2092 C CA . ALA A 1 268 ? -13.020 14.496 31.091 1.00 92.38 268 ALA A CA 1
ATOM 2093 C C . ALA A 1 268 ? -13.289 13.217 31.905 1.00 92.38 268 ALA A C 1
ATOM 2095 O O . ALA A 1 268 ? -13.928 12.291 31.413 1.00 92.38 268 ALA A O 1
ATOM 2096 N N . ALA A 1 269 ? -12.882 13.203 33.179 1.00 91.38 269 ALA A N 1
ATOM 2097 C CA . ALA A 1 269 ? -13.092 12.077 34.087 1.00 91.38 269 ALA A CA 1
ATOM 2098 C C . ALA A 1 269 ? -14.580 11.752 34.311 1.00 91.38 269 ALA A C 1
ATOM 2100 O O . ALA A 1 269 ? -14.952 10.584 34.350 1.00 91.38 269 ALA A O 1
ATOM 2101 N N . VAL A 1 270 ? -15.446 12.768 34.404 1.00 91.25 270 VAL A N 1
ATOM 2102 C CA . VAL A 1 270 ? -16.891 12.579 34.627 1.00 91.25 270 VAL A CA 1
ATOM 2103 C C . VAL A 1 270 ? -17.536 11.923 33.405 1.00 91.25 270 VAL A C 1
ATOM 2105 O O . VAL A 1 270 ? -18.297 10.966 33.541 1.00 91.25 270 VAL A O 1
ATOM 2108 N N . ILE A 1 271 ? -17.180 12.380 32.202 1.00 92.94 271 ILE A N 1
ATOM 2109 C CA . ILE A 1 271 ? -17.671 11.787 30.950 1.00 92.94 271 ILE A CA 1
ATOM 2110 C C . ILE A 1 271 ? -17.105 10.384 30.744 1.00 92.94 271 ILE A C 1
ATOM 2112 O O . ILE A 1 271 ? -17.843 9.483 30.344 1.00 92.94 271 ILE A O 1
ATOM 2116 N N . ALA A 1 272 ? -15.820 10.179 31.038 1.00 94.06 272 ALA A N 1
ATOM 2117 C CA . ALA A 1 272 ? -15.193 8.869 30.948 1.00 94.06 272 ALA A CA 1
ATOM 2118 C C . ALA A 1 272 ? -15.879 7.857 31.878 1.00 94.06 272 ALA A C 1
ATOM 2120 O O . ALA A 1 272 ? -16.235 6.771 31.431 1.00 94.06 272 ALA A O 1
ATOM 2121 N N . ASN A 1 273 ? -16.163 8.241 33.126 1.00 94.06 273 ASN A N 1
ATOM 2122 C CA . ASN A 1 273 ? -16.886 7.398 34.079 1.00 94.06 273 ASN A CA 1
ATOM 2123 C C . ASN A 1 273 ? -18.306 7.071 33.609 1.00 94.06 273 ASN A C 1
ATOM 2125 O O . ASN A 1 273 ? -18.760 5.940 33.750 1.00 94.06 273 ASN A O 1
ATOM 2129 N N . ALA A 1 274 ? -19.013 8.033 33.020 1.00 93.50 274 ALA A N 1
ATOM 2130 C CA . ALA A 1 274 ? -20.339 7.776 32.476 1.00 93.50 274 ALA A CA 1
ATOM 2131 C C . ALA A 1 274 ? -20.320 6.846 31.265 1.00 93.50 274 ALA A C 1
ATOM 2133 O O . ALA A 1 274 ? -21.178 5.970 31.154 1.00 93.50 274 ALA A O 1
ATOM 2134 N N . ARG A 1 275 ? -19.331 6.998 30.377 1.00 95.00 275 ARG A N 1
ATOM 2135 C CA . ARG A 1 275 ? -19.115 6.061 29.272 1.00 95.00 275 ARG A CA 1
ATOM 2136 C C . ARG A 1 275 ? -18.809 4.660 29.797 1.00 95.00 275 ARG A C 1
ATOM 2138 O O . ARG A 1 275 ? -19.418 3.711 29.315 1.00 95.00 275 ARG A O 1
ATOM 2145 N N . ASP A 1 276 ? -17.930 4.534 30.785 1.00 95.88 276 ASP A N 1
ATOM 2146 C CA . ASP A 1 276 ? -17.582 3.246 31.395 1.00 95.88 276 ASP A CA 1
ATOM 2147 C C . ASP A 1 276 ? -18.785 2.598 32.089 1.00 95.88 276 ASP A C 1
ATOM 2149 O O . ASP A 1 276 ? -18.996 1.398 31.947 1.00 95.88 276 ASP A O 1
ATOM 2153 N N . PHE A 1 277 ? -19.619 3.384 32.776 1.00 94.75 277 PHE A N 1
ATOM 2154 C CA . PHE A 1 277 ? -20.859 2.894 33.380 1.00 94.75 277 PHE A CA 1
ATOM 2155 C C . PHE A 1 277 ? -21.818 2.327 32.322 1.00 94.75 277 PHE A C 1
ATOM 2157 O O . PHE A 1 277 ? -22.357 1.235 32.481 1.00 94.75 277 PHE A O 1
ATOM 2164 N N . ILE A 1 278 ? -22.006 3.049 31.212 1.00 94.69 278 ILE A N 1
ATOM 2165 C CA . ILE A 1 278 ? -22.832 2.604 30.080 1.00 94.69 278 ILE A CA 1
ATOM 2166 C C . ILE A 1 278 ? -22.270 1.318 29.459 1.00 94.69 278 ILE A C 1
ATOM 2168 O O . ILE A 1 278 ? -23.024 0.384 29.193 1.00 94.69 278 ILE A O 1
ATOM 2172 N N . LEU A 1 279 ? -20.954 1.262 29.231 1.00 96.12 279 LEU A N 1
ATOM 2173 C CA . LEU A 1 279 ? -20.282 0.080 28.688 1.00 96.12 279 LEU A CA 1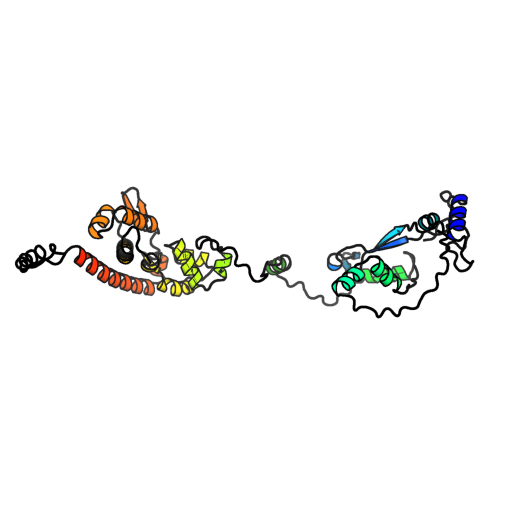
ATOM 2174 C C . LEU A 1 279 ? -20.444 -1.132 29.604 1.00 96.12 279 LEU A C 1
ATOM 2176 O O . LEU A 1 279 ? -20.712 -2.221 29.108 1.00 96.12 279 LEU A O 1
ATOM 2180 N N . HIS A 1 280 ? -20.353 -0.943 30.919 1.00 95.88 280 HIS A N 1
ATOM 2181 C CA . HIS A 1 280 ? -20.582 -2.014 31.879 1.00 95.88 280 HIS A CA 1
ATOM 2182 C C . HIS A 1 280 ? -22.033 -2.509 31.875 1.00 95.88 280 HIS A C 1
ATOM 2184 O O . HIS A 1 280 ? -22.265 -3.713 31.915 1.00 95.88 280 HIS A O 1
ATOM 2190 N N . GLU A 1 281 ? -23.029 -1.622 31.783 1.00 94.25 281 GLU A N 1
ATOM 2191 C CA . GLU A 1 281 ? -24.428 -2.060 31.661 1.00 94.25 281 GLU A CA 1
ATOM 2192 C C . GLU A 1 281 ? -24.638 -2.910 30.393 1.00 94.25 281 GLU A C 1
ATOM 2194 O O . GLU A 1 281 ? -25.325 -3.932 30.451 1.00 94.25 281 GLU A O 1
ATOM 2199 N N . PHE A 1 282 ? -23.985 -2.560 29.278 1.00 95.38 282 PHE A N 1
ATOM 2200 C CA . PHE A 1 282 ? -23.971 -3.404 28.079 1.00 95.38 282 PHE A CA 1
ATOM 2201 C C . PHE A 1 282 ? -23.200 -4.711 28.266 1.00 95.38 282 PHE A C 1
ATOM 2203 O O . PHE A 1 282 ? -23.653 -5.747 27.787 1.00 95.38 282 PHE A O 1
ATOM 2210 N N . HIS A 1 283 ? -22.076 -4.691 28.983 1.00 95.06 283 HIS A N 1
ATOM 2211 C CA . HIS A 1 283 ? -21.303 -5.893 29.311 1.00 95.06 283 HIS A CA 1
ATOM 2212 C C . HIS A 1 283 ? -22.150 -6.916 30.077 1.00 95.06 283 HIS A C 1
ATOM 2214 O O . HIS A 1 283 ? -22.119 -8.100 29.762 1.00 95.06 283 HIS A O 1
ATOM 2220 N N . GLN A 1 284 ? -23.011 -6.443 30.982 1.00 92.81 284 GLN A N 1
ATOM 2221 C CA . GLN A 1 284 ? -23.992 -7.258 31.713 1.00 92.81 284 GLN A CA 1
ATOM 2222 C C . GLN A 1 284 ? -25.201 -7.704 30.862 1.00 92.81 284 GLN A C 1
ATOM 2224 O O . GLN A 1 284 ? -26.140 -8.305 31.380 1.00 92.81 284 GLN A O 1
ATOM 2229 N N . GLY A 1 285 ? -25.233 -7.375 29.568 1.00 90.88 285 GLY A N 1
ATOM 2230 C CA . GLY A 1 285 ? -26.324 -7.736 28.662 1.00 90.88 285 GLY A CA 1
ATOM 2231 C C . GLY A 1 285 ? -27.597 -6.912 28.818 1.00 90.88 285 GLY A C 1
ATOM 2232 O O . GLY A 1 285 ? -28.640 -7.289 28.279 1.00 90.88 285 GLY A O 1
ATOM 2233 N N . LYS A 1 286 ? -27.546 -5.781 29.528 1.00 91.00 286 LYS A N 1
ATOM 2234 C CA . LYS A 1 286 ? -28.725 -4.941 29.738 1.00 91.00 286 LYS A CA 1
ATOM 2235 C C . LYS A 1 286 ? -29.007 -4.056 28.530 1.00 91.00 286 LYS A C 1
ATOM 2237 O O . LYS A 1 286 ? -28.118 -3.633 27.792 1.00 91.00 286 LYS A O 1
ATOM 2242 N N . GLN A 1 287 ? -30.283 -3.729 28.372 1.00 90.94 287 GLN A N 1
ATOM 2243 C CA . GLN A 1 287 ? -30.759 -2.729 27.425 1.00 90.94 287 GLN A CA 1
ATOM 2244 C C . GLN A 1 287 ? -31.010 -1.430 28.181 1.00 90.94 287 GLN A C 1
ATOM 2246 O O . GLN A 1 287 ? -31.532 -1.446 29.293 1.00 90.94 287 GLN A O 1
ATOM 2251 N N . ILE A 1 288 ? -30.629 -0.305 27.585 1.00 90.62 288 ILE A N 1
ATOM 2252 C CA . ILE A 1 288 ? -30.549 0.963 28.311 1.00 90.62 288 ILE A CA 1
ATOM 2253 C C . ILE A 1 288 ? -31.643 1.928 27.848 1.00 90.62 288 ILE A C 1
ATOM 2255 O O . ILE A 1 288 ? -31.768 2.215 26.650 1.00 90.62 288 ILE A O 1
ATOM 2259 N N . GLU A 1 289 ? -32.372 2.515 28.803 1.00 87.69 289 GLU A N 1
ATOM 2260 C CA . GLU A 1 289 ? -33.219 3.687 28.574 1.00 87.69 289 GLU A CA 1
ATOM 2261 C C . GLU A 1 289 ? -32.474 4.985 28.933 1.00 87.69 289 GLU A C 1
ATOM 2263 O O . GLU A 1 289 ? -32.021 5.203 30.056 1.00 87.69 289 GLU A O 1
ATOM 2268 N N . ARG A 1 290 ? -32.390 5.919 27.976 1.00 83.44 290 ARG A N 1
ATOM 2269 C CA . ARG A 1 290 ? -31.639 7.181 28.137 1.00 83.44 290 ARG A CA 1
ATOM 2270 C C . ARG A 1 290 ? -32.097 8.024 29.337 1.00 83.44 290 ARG A C 1
ATOM 2272 O O . ARG A 1 290 ? -31.283 8.725 29.934 1.00 83.44 290 ARG A O 1
ATOM 2279 N N . LYS A 1 291 ? -33.398 8.017 29.649 1.00 80.88 291 LYS A N 1
ATOM 2280 C CA . LYS A 1 291 ? -33.982 8.868 30.700 1.00 80.88 291 LYS A CA 1
ATOM 2281 C C . LYS A 1 291 ? -33.498 8.483 32.097 1.00 80.88 291 LYS A C 1
ATOM 2283 O O . LYS A 1 291 ? -33.301 9.369 32.921 1.00 80.88 291 LYS A O 1
ATOM 2288 N N . GLU A 1 292 ? -33.273 7.196 32.342 1.00 82.06 292 GLU A N 1
ATOM 2289 C CA . GLU A 1 292 ? -32.818 6.692 33.642 1.00 82.06 292 GLU A CA 1
ATOM 2290 C C . GLU A 1 292 ? -31.365 7.094 33.928 1.00 82.06 292 GLU A C 1
ATOM 2292 O O . GLU A 1 292 ? -31.012 7.436 35.057 1.00 82.06 292 GLU A O 1
ATOM 2297 N N . LEU A 1 293 ? -30.530 7.139 32.885 1.00 85.31 293 LEU A N 1
ATOM 2298 C CA . LEU A 1 293 ? -29.108 7.460 33.010 1.00 85.31 293 LEU A CA 1
ATOM 2299 C C . LEU A 1 293 ? -28.828 8.926 33.349 1.00 85.31 293 LEU A C 1
ATOM 2301 O O . LEU A 1 293 ? -27.910 9.199 34.119 1.00 85.31 293 LEU A O 1
ATOM 2305 N N . ALA A 1 294 ? -29.602 9.866 32.796 1.00 82.94 294 ALA A N 1
ATOM 2306 C CA . ALA A 1 294 ? -29.368 11.300 33.002 1.00 82.94 294 ALA A CA 1
ATOM 2307 C C . ALA A 1 294 ? -29.431 11.688 34.483 1.00 82.94 294 ALA A C 1
ATOM 2309 O O . ALA A 1 294 ? -28.545 12.376 34.988 1.00 82.94 294 ALA A O 1
ATOM 2310 N N . ASN A 1 295 ? -30.433 11.170 35.192 1.00 80.56 295 ASN A N 1
ATOM 2311 C CA . ASN A 1 295 ? -30.616 11.439 36.615 1.00 80.56 295 ASN A CA 1
ATOM 2312 C C . ASN A 1 295 ? -29.555 10.740 37.472 1.00 80.56 295 ASN A C 1
ATOM 2314 O O . ASN A 1 295 ? -29.101 11.301 38.463 1.00 80.56 295 ASN A O 1
ATOM 2318 N N . LYS A 1 296 ? -29.152 9.523 37.087 1.00 84.88 296 LYS A N 1
ATOM 2319 C CA . LYS A 1 296 ? -28.206 8.708 37.858 1.00 84.88 296 LYS A CA 1
ATOM 2320 C C . LYS A 1 296 ? -26.762 9.202 37.753 1.00 84.88 296 LYS A C 1
ATOM 2322 O O . LYS A 1 296 ? -26.034 9.150 38.736 1.00 84.88 296 LYS A O 1
ATOM 2327 N N . LEU A 1 297 ? -26.349 9.658 36.570 1.00 86.19 297 LEU A N 1
ATOM 2328 C CA . LEU A 1 297 ? -24.965 10.057 36.289 1.00 86.19 297 LEU A CA 1
ATOM 2329 C C . LEU A 1 297 ? -24.728 11.566 36.433 1.00 86.19 297 LEU A C 1
ATOM 2331 O O . LEU A 1 297 ? -23.580 11.998 36.407 1.00 86.19 297 LEU A O 1
ATOM 2335 N N . GLY A 1 298 ? -25.787 12.374 36.564 1.00 83.06 298 GLY A N 1
ATOM 2336 C CA . GLY A 1 298 ? -25.665 13.829 36.698 1.00 83.06 298 GLY A CA 1
ATOM 2337 C C . GLY A 1 298 ? -25.090 14.516 35.453 1.00 83.06 298 GLY A C 1
ATOM 2338 O O . GLY A 1 298 ? -24.490 15.582 35.561 1.00 83.06 298 GLY A O 1
ATOM 2339 N N . ILE A 1 299 ? -25.251 13.904 34.275 1.00 87.00 299 ILE A N 1
ATOM 2340 C CA . ILE A 1 299 ? -24.731 14.402 32.995 1.00 87.00 299 ILE A CA 1
ATOM 2341 C C . ILE A 1 299 ? -25.888 14.880 32.116 1.00 87.00 299 ILE A C 1
ATOM 2343 O O . ILE A 1 299 ? -26.941 14.232 32.091 1.00 87.00 299 ILE A O 1
ATOM 2347 N N . PRO A 1 300 ? -25.709 15.980 31.355 1.00 89.88 300 PRO A N 1
ATOM 2348 C CA . PRO A 1 300 ? -26.728 16.465 30.445 1.00 89.88 300 PRO A CA 1
ATOM 2349 C C . PRO A 1 300 ? -27.224 15.378 29.475 1.00 89.88 300 PRO A C 1
ATOM 2351 O O . PRO A 1 300 ? -26.439 14.597 28.929 1.00 89.88 300 PRO A O 1
ATOM 2354 N N . PRO A 1 301 ? -28.536 15.338 29.203 1.00 88.12 301 PRO A N 1
ATOM 2355 C CA . PRO A 1 301 ? -29.159 14.279 28.412 1.00 88.12 301 PRO A CA 1
ATOM 2356 C C . PRO A 1 301 ? -28.679 14.234 26.950 1.00 88.12 301 PRO A C 1
ATOM 2358 O O . PRO A 1 301 ? -28.823 13.194 26.294 1.00 88.12 301 PRO A O 1
ATOM 2361 N N . ASP A 1 302 ? -28.132 15.339 26.438 1.00 90.69 302 ASP A N 1
ATOM 2362 C CA . ASP A 1 302 ? -27.550 15.434 25.097 1.00 90.69 302 ASP A CA 1
ATOM 2363 C C . ASP A 1 302 ? -26.169 14.774 25.020 1.00 90.69 302 ASP A C 1
ATOM 2365 O O . ASP A 1 302 ? -25.892 14.065 24.054 1.00 90.69 302 ASP A O 1
ATOM 2369 N N . GLU A 1 303 ? -25.353 14.885 26.069 1.00 90.81 303 GLU A N 1
ATOM 2370 C CA . GLU A 1 303 ? -24.047 14.216 26.151 1.00 90.81 303 GLU A CA 1
ATOM 2371 C C . GLU A 1 303 ? -24.209 12.701 26.250 1.00 90.81 303 GLU A C 1
ATOM 2373 O O . GLU A 1 303 ? -23.552 11.945 25.537 1.00 90.81 303 GLU A O 1
ATOM 2378 N N . ILE A 1 304 ? -25.173 12.233 27.051 1.00 91.81 304 ILE A N 1
ATOM 2379 C CA . ILE A 1 304 ? -25.510 10.803 27.108 1.00 91.81 304 ILE A CA 1
ATOM 2380 C C . ILE A 1 304 ? -25.941 10.312 25.727 1.00 91.81 304 ILE A C 1
ATOM 2382 O O . ILE A 1 304 ? -25.518 9.245 25.291 1.00 91.81 304 ILE A O 1
ATOM 2386 N N . LYS A 1 305 ? -26.750 11.093 24.998 1.00 91.12 305 LYS A N 1
ATOM 2387 C CA . LYS A 1 305 ? -27.151 10.738 23.632 1.00 91.12 305 LYS A CA 1
ATOM 2388 C C . LYS A 1 305 ? -25.938 10.629 22.704 1.00 91.12 305 LYS A C 1
ATOM 2390 O O . LYS A 1 305 ? -25.897 9.694 21.908 1.00 91.12 305 LYS A O 1
ATOM 2395 N N . GLN A 1 306 ? -24.964 11.535 22.807 1.00 91.69 306 GLN A N 1
ATOM 2396 C CA . GLN A 1 306 ? -23.731 11.458 22.020 1.00 91.69 306 GLN A CA 1
ATOM 2397 C C . GLN A 1 306 ? -22.911 10.213 22.368 1.00 91.69 306 GLN A C 1
ATOM 2399 O O . GLN A 1 306 ? -22.502 9.494 21.461 1.00 91.69 306 GLN A O 1
ATOM 2404 N N . ILE A 1 307 ? -22.715 9.897 23.652 1.00 92.38 307 ILE A N 1
ATOM 2405 C CA . ILE A 1 307 ? -22.004 8.677 24.074 1.00 92.38 307 ILE A CA 1
ATOM 2406 C C . ILE A 1 307 ? -22.705 7.431 23.510 1.00 92.38 307 ILE A C 1
ATOM 2408 O O . ILE A 1 307 ? -22.072 6.595 22.864 1.00 92.38 307 ILE A O 1
ATOM 2412 N N . MET A 1 308 ? -24.025 7.341 23.689 1.00 91.50 308 MET A N 1
ATOM 2413 C CA . MET A 1 308 ? -24.835 6.207 23.237 1.00 91.50 308 MET A CA 1
ATOM 2414 C C . MET A 1 308 ? -24.831 6.054 21.714 1.00 91.50 308 MET A C 1
ATOM 2416 O O . MET A 1 308 ? -24.756 4.933 21.225 1.00 91.50 308 MET A O 1
ATOM 2420 N N . ALA A 1 309 ? -24.844 7.153 20.954 1.00 91.19 309 ALA A N 1
ATOM 2421 C CA . ALA A 1 309 ? -24.803 7.108 19.492 1.00 91.19 309 ALA A CA 1
ATOM 2422 C C . ALA A 1 309 ? -23.533 6.433 18.942 1.00 91.19 309 ALA A C 1
ATOM 2424 O O . ALA A 1 309 ? -23.575 5.829 17.869 1.00 91.19 309 ALA A O 1
ATOM 2425 N N . HIS A 1 310 ? -22.419 6.508 19.677 1.00 89.56 310 HIS A N 1
ATOM 2426 C CA . HIS A 1 310 ? -21.176 5.837 19.299 1.00 89.56 310 HIS A CA 1
ATOM 2427 C C . HIS A 1 310 ? -21.156 4.354 19.691 1.00 89.56 310 HIS A C 1
ATOM 2429 O O . HIS A 1 310 ? -20.581 3.547 18.969 1.00 89.56 310 HIS A O 1
ATOM 2435 N N . LEU A 1 311 ? -21.769 3.990 20.820 1.00 91.56 311 LEU A N 1
ATOM 2436 C CA . LEU A 1 311 ? -21.668 2.641 21.395 1.00 91.56 311 LEU A CA 1
ATOM 2437 C C . LEU A 1 311 ? -22.825 1.710 21.029 1.00 91.56 311 LEU A C 1
ATOM 2439 O O . LEU A 1 311 ? -22.694 0.491 21.121 1.00 91.56 311 LEU A O 1
ATOM 2443 N N . ALA A 1 312 ? -23.971 2.273 20.666 1.00 92.88 312 ALA A N 1
ATOM 2444 C CA . ALA A 1 312 ? -25.235 1.563 20.655 1.00 92.88 312 ALA A CA 1
ATOM 2445 C C . ALA A 1 312 ? -26.140 1.996 19.497 1.00 92.88 312 ALA A C 1
ATOM 2447 O O . ALA A 1 312 ? -25.937 3.023 18.848 1.00 92.88 312 ALA A O 1
ATOM 2448 N N . VAL A 1 313 ? -27.169 1.189 19.245 1.00 92.19 313 VAL A N 1
ATOM 2449 C CA . VAL A 1 313 ? -28.204 1.445 18.240 1.00 92.19 313 VAL A CA 1
ATOM 2450 C C . VAL A 1 313 ? -29.568 1.470 18.922 1.00 92.19 313 VAL A C 1
ATOM 2452 O O . VAL A 1 313 ? -29.913 0.574 19.696 1.00 92.19 313 VAL A O 1
ATOM 2455 N N . LEU A 1 314 ? -30.356 2.505 18.628 1.00 92.12 314 LEU A N 1
ATOM 2456 C CA . LEU A 1 314 ? -31.731 2.626 19.105 1.00 92.12 314 LEU A CA 1
ATOM 2457 C C . LEU A 1 314 ? -32.645 1.684 18.310 1.00 92.12 314 LEU A C 1
ATOM 2459 O O . LEU A 1 314 ? -32.700 1.758 17.082 1.00 92.12 314 LEU A O 1
ATOM 2463 N N . ARG A 1 315 ? -33.376 0.810 19.005 1.00 88.69 315 ARG A N 1
ATOM 2464 C CA . ARG A 1 315 ? -34.353 -0.106 18.395 1.00 88.69 315 ARG A CA 1
ATOM 2465 C C . ARG A 1 315 ? -35.781 0.447 18.499 1.00 88.69 315 ARG A C 1
ATOM 2467 O O . ARG A 1 315 ? -36.039 1.446 19.169 1.00 88.69 315 ARG A O 1
ATOM 2474 N N . GLN A 1 316 ? -36.729 -0.214 17.827 1.00 85.12 316 GLN A N 1
ATOM 2475 C CA . GLN A 1 316 ? -38.143 0.196 17.776 1.00 85.12 316 GLN A CA 1
ATOM 2476 C C . GLN A 1 316 ? -38.808 0.259 19.162 1.00 85.12 316 GLN A C 1
ATOM 2478 O O . GLN A 1 316 ? -39.681 1.092 19.391 1.00 85.12 316 GLN A O 1
ATOM 2483 N N . ASN A 1 317 ? -38.344 -0.559 20.111 1.00 86.06 317 ASN A N 1
ATOM 2484 C CA . ASN A 1 317 ? -38.789 -0.559 21.508 1.00 86.06 317 ASN A CA 1
ATOM 2485 C C . ASN A 1 317 ? -38.273 0.642 22.330 1.00 86.06 317 ASN A C 1
ATOM 2487 O O . ASN A 1 317 ? -38.481 0.680 23.537 1.00 86.06 317 ASN A O 1
ATOM 2491 N N . LYS A 1 318 ? -37.608 1.618 21.694 1.00 86.06 318 LYS A N 1
ATOM 2492 C CA . LYS A 1 318 ? -36.988 2.799 22.322 1.00 86.06 318 LYS A CA 1
ATOM 2493 C C . LYS A 1 318 ? -35.849 2.479 23.298 1.00 86.06 318 LYS A C 1
ATOM 2495 O O . LYS A 1 318 ? -35.380 3.385 23.987 1.00 86.06 318 LYS A O 1
ATOM 2500 N N . LEU A 1 319 ? -35.367 1.238 23.310 1.00 90.19 319 LEU A N 1
ATOM 2501 C CA . LEU A 1 319 ? -34.214 0.820 24.097 1.00 90.19 319 LEU A CA 1
ATOM 2502 C C . LEU A 1 319 ? -32.955 0.800 23.232 1.00 90.19 319 LEU A C 1
ATOM 2504 O O . LEU A 1 319 ? -32.970 0.435 22.048 1.00 90.19 319 LEU A O 1
ATOM 2508 N N . TRP A 1 320 ? -31.846 1.199 23.840 1.00 92.94 320 TRP A N 1
ATOM 2509 C CA . TRP A 1 320 ? -30.538 1.148 23.210 1.00 92.94 320 TRP A CA 1
ATOM 2510 C C . TRP A 1 320 ? -29.893 -0.204 23.458 1.00 92.94 320 TRP A C 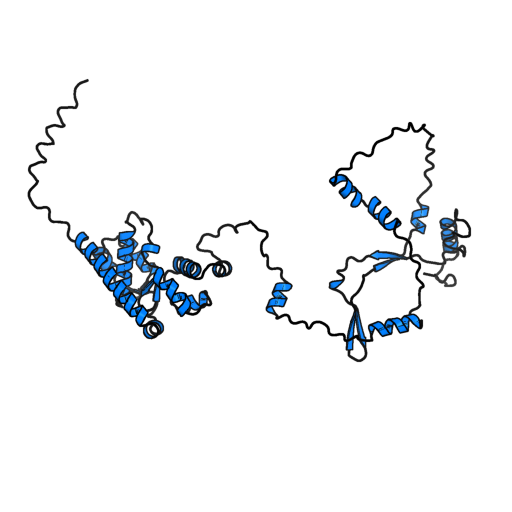1
ATOM 2512 O O . TRP A 1 320 ? -29.861 -0.690 24.587 1.00 92.94 320 TRP A O 1
ATOM 2522 N N . HIS A 1 321 ? -29.375 -0.784 22.383 1.00 93.19 321 HIS A N 1
ATOM 2523 C CA . HIS A 1 321 ? -28.676 -2.062 22.399 1.00 93.19 321 HIS A CA 1
ATOM 2524 C C . HIS A 1 321 ? -27.238 -1.826 21.972 1.00 93.19 321 HIS A C 1
ATOM 2526 O O . HIS A 1 321 ? -27.000 -0.974 21.108 1.00 93.19 321 HIS A O 1
ATOM 2532 N N . PHE A 1 322 ? -26.303 -2.580 22.543 1.00 94.75 322 PHE A N 1
ATOM 2533 C CA . PHE A 1 322 ? -24.913 -2.530 22.115 1.00 94.75 322 PHE A CA 1
ATOM 2534 C C . PHE A 1 322 ? -24.812 -2.741 20.596 1.00 94.75 322 PHE A C 1
ATOM 2536 O O . PHE A 1 322 ? -25.598 -3.482 19.998 1.00 94.75 322 PHE A O 1
ATOM 2543 N N . ARG A 1 323 ? -23.919 -1.984 19.950 1.00 92.50 323 ARG A N 1
ATOM 2544 C CA . ARG A 1 323 ? -23.887 -1.872 18.485 1.00 92.50 323 ARG A CA 1
ATOM 2545 C C . ARG A 1 323 ? -23.549 -3.194 17.800 1.00 92.50 323 ARG A C 1
ATOM 2547 O O . ARG A 1 323 ? -24.073 -3.451 16.716 1.00 92.50 323 ARG A O 1
ATOM 2554 N N . LEU A 1 324 ? -22.674 -3.985 18.411 1.00 92.38 324 LEU A N 1
ATOM 2555 C CA . LEU A 1 324 ? -22.254 -5.287 17.907 1.00 92.38 324 LEU A CA 1
ATOM 2556 C C . LEU A 1 324 ? -23.002 -6.401 18.655 1.00 92.38 324 LEU A C 1
ATOM 2558 O O . LEU A 1 324 ? -23.303 -6.235 19.837 1.00 92.38 324 LEU A O 1
ATOM 2562 N N . PRO A 1 325 ? -23.338 -7.515 17.986 1.00 92.62 325 PRO A N 1
ATOM 2563 C CA . PRO A 1 325 ? -23.839 -8.696 18.679 1.00 92.62 325 PRO A CA 1
ATOM 2564 C C . PRO A 1 325 ? -22.741 -9.301 19.575 1.00 92.62 325 PRO A C 1
ATOM 2566 O O . PRO A 1 325 ? -21.558 -9.075 19.305 1.00 92.62 325 PRO A O 1
ATOM 2569 N N . PRO A 1 326 ? -23.099 -10.077 20.613 1.00 94.19 326 PRO A N 1
ATOM 2570 C CA . PRO A 1 326 ? -22.121 -10.819 21.401 1.00 94.19 326 PRO A CA 1
ATOM 2571 C C . PRO A 1 326 ? -21.269 -11.746 20.524 1.00 94.19 326 PRO A C 1
ATOM 2573 O O . PRO A 1 326 ? -21.810 -12.488 19.706 1.00 94.19 326 PRO A O 1
ATOM 2576 N N . ASP A 1 327 ? -19.948 -11.699 20.695 1.00 95.19 327 ASP A N 1
ATOM 2577 C CA . ASP A 1 327 ? -19.008 -12.591 20.004 1.00 95.19 327 ASP A CA 1
ATOM 2578 C C . ASP A 1 327 ? -18.827 -13.872 20.836 1.00 95.19 327 ASP A C 1
ATOM 2580 O O . ASP A 1 327 ? -17.911 -13.989 21.652 1.00 95.19 327 ASP A O 1
ATOM 2584 N N . GLU A 1 328 ? -19.776 -14.804 20.695 1.00 95.06 328 GLU A N 1
ATOM 2585 C CA . GLU A 1 328 ? -19.798 -16.066 21.452 1.00 95.06 328 GLU A CA 1
ATOM 2586 C C . GLU A 1 328 ? -18.581 -16.949 21.147 1.00 95.06 328 GLU A C 1
ATOM 2588 O O . GLU A 1 328 ? -18.061 -17.609 22.047 1.00 95.06 328 GLU A O 1
ATOM 2593 N N . GLU A 1 329 ? -18.094 -16.917 19.903 1.00 93.88 329 GLU A N 1
ATOM 2594 C CA . GLU A 1 329 ? -16.891 -17.643 19.489 1.00 93.88 329 GLU A CA 1
ATOM 2595 C C . GLU A 1 329 ? -15.670 -17.129 20.248 1.00 93.88 329 GLU A C 1
ATOM 2597 O O . GLU A 1 329 ? -14.931 -17.919 20.833 1.00 93.88 329 GLU A O 1
ATOM 2602 N N . PHE A 1 330 ? -15.487 -15.805 20.305 1.00 94.19 330 PHE A N 1
ATOM 2603 C CA . PHE A 1 330 ? -14.387 -15.206 21.054 1.00 94.19 330 PHE A CA 1
ATOM 2604 C C . PHE A 1 330 ? -14.465 -15.523 22.550 1.00 94.19 330 PHE A C 1
ATOM 2606 O O . PHE A 1 330 ? -13.450 -15.848 23.168 1.00 94.19 330 PHE A O 1
ATOM 2613 N N . ILE A 1 331 ? -15.666 -15.442 23.132 1.00 94.44 331 ILE A N 1
ATOM 2614 C CA . ILE A 1 331 ? -15.884 -15.718 24.557 1.00 94.44 331 ILE A CA 1
ATOM 2615 C C . ILE A 1 331 ? -15.525 -17.170 24.895 1.00 94.44 331 ILE A C 1
ATOM 2617 O O . ILE A 1 331 ? -14.907 -17.417 25.930 1.00 94.44 331 ILE A O 1
ATOM 2621 N N . ALA A 1 332 ? -15.886 -18.120 24.029 1.00 95.38 332 ALA A N 1
ATOM 2622 C CA . ALA A 1 332 ? -15.570 -19.532 24.217 1.00 95.38 332 ALA A CA 1
ATOM 2623 C C . ALA A 1 332 ? -14.085 -19.851 23.964 1.00 95.38 332 ALA A C 1
ATOM 2625 O O . ALA A 1 332 ? -13.523 -20.710 24.640 1.00 95.38 332 ALA A O 1
ATOM 2626 N N . GLU A 1 333 ? -13.451 -19.174 23.002 1.00 94.94 333 GLU A N 1
ATOM 2627 C CA . GLU A 1 333 ? -12.055 -19.406 22.605 1.00 94.94 333 GLU A CA 1
ATOM 2628 C C . GLU A 1 333 ? -11.047 -18.820 23.616 1.00 94.94 333 GLU A C 1
ATOM 2630 O O . GLU A 1 333 ? -10.013 -19.432 23.874 1.00 94.94 333 GLU A O 1
ATOM 2635 N N . TYR A 1 334 ? -11.343 -17.662 24.221 1.00 93.94 334 TYR A N 1
ATOM 2636 C CA . TYR A 1 334 ? -10.406 -16.907 25.069 1.00 93.94 334 TYR A CA 1
ATOM 2637 C C . TYR A 1 334 ? -10.934 -16.658 26.492 1.00 93.94 334 TYR A C 1
ATOM 2639 O O . TYR A 1 334 ? -10.963 -15.520 26.970 1.00 93.94 334 TYR A O 1
ATOM 2647 N N . THR A 1 335 ? -11.321 -17.724 27.197 1.00 95.19 335 THR A N 1
ATOM 2648 C CA . THR A 1 335 ? -11.941 -17.643 28.534 1.00 95.19 335 THR A CA 1
ATOM 2649 C C . THR A 1 335 ? -11.074 -16.923 29.571 1.00 95.19 335 THR A C 1
ATOM 2651 O O . THR A 1 335 ? -11.583 -16.103 30.326 1.00 95.19 335 THR A O 1
ATOM 2654 N N . GLU A 1 336 ? -9.757 -17.148 29.570 1.00 94.56 336 GLU A N 1
ATOM 2655 C CA . GLU A 1 336 ? -8.832 -16.503 30.518 1.00 94.56 336 GLU A CA 1
ATOM 2656 C C . GLU A 1 336 ? -8.839 -14.971 30.387 1.00 94.56 336 GLU A C 1
ATOM 2658 O O . GLU A 1 336 ? -8.851 -14.246 31.384 1.00 94.56 336 GLU A O 1
ATOM 2663 N N . ILE A 1 337 ? -8.885 -14.467 29.149 1.00 93.94 337 ILE A N 1
ATOM 2664 C CA . ILE A 1 337 ? -8.949 -13.027 28.869 1.00 93.94 337 ILE A CA 1
ATOM 2665 C C . ILE A 1 337 ? -10.300 -12.472 29.322 1.00 93.94 337 ILE A C 1
ATOM 2667 O O . ILE A 1 337 ? -10.359 -11.383 29.893 1.00 93.94 337 ILE A O 1
ATOM 2671 N N . VAL A 1 338 ? -11.385 -13.212 29.084 1.00 95.19 338 VAL A N 1
ATOM 2672 C CA . VAL A 1 338 ? -12.733 -12.826 29.522 1.00 95.19 338 VAL A CA 1
ATOM 2673 C C . VAL A 1 338 ? -12.785 -12.700 31.046 1.00 95.19 338 VAL A C 1
ATOM 2675 O O . VAL A 1 338 ? -13.234 -11.670 31.549 1.00 95.19 338 VAL A O 1
ATOM 2678 N N . ASP A 1 339 ? -12.267 -13.685 31.780 1.00 95.75 339 ASP A N 1
ATOM 2679 C CA . ASP A 1 339 ? -12.238 -13.681 33.246 1.00 95.75 339 ASP A CA 1
ATOM 2680 C C . ASP A 1 339 ? -11.404 -12.518 33.797 1.00 95.75 339 ASP A C 1
ATOM 2682 O O . ASP A 1 339 ? -11.835 -11.804 34.709 1.00 95.75 339 ASP A O 1
ATOM 2686 N N . GLN A 1 340 ? -10.242 -12.252 33.194 1.00 94.62 340 GLN A N 1
ATOM 2687 C CA . GLN A 1 340 ? -9.414 -11.106 33.559 1.00 94.62 340 GLN A CA 1
ATOM 2688 C C . GLN A 1 340 ? -10.143 -9.775 33.322 1.00 94.62 340 GLN A C 1
ATOM 2690 O O . GLN A 1 340 ? -10.113 -8.885 34.175 1.00 94.62 340 GLN A O 1
ATOM 2695 N N . GLN A 1 341 ? -10.819 -9.622 32.181 1.00 94.38 341 GLN A N 1
ATOM 2696 C CA . GLN A 1 341 ? -11.579 -8.412 31.856 1.00 94.38 341 GLN A CA 1
ATOM 2697 C C . GLN A 1 341 ? -12.798 -8.236 32.771 1.00 94.38 341 GLN A C 1
ATOM 2699 O O . GLN A 1 341 ? -13.108 -7.109 33.154 1.00 94.38 341 GLN A O 1
ATOM 2704 N N . ASN A 1 342 ? -13.447 -9.325 33.191 1.00 95.19 342 ASN A N 1
ATOM 2705 C CA . ASN A 1 342 ? -14.525 -9.282 34.180 1.00 95.19 342 ASN A CA 1
ATOM 2706 C C . ASN A 1 342 ? -14.033 -8.712 35.516 1.00 95.19 342 ASN A C 1
ATOM 2708 O O . ASN A 1 342 ? -14.657 -7.798 36.054 1.00 95.19 342 ASN A O 1
ATOM 2712 N N . LEU A 1 343 ? -12.871 -9.158 36.003 1.00 95.75 343 LEU A N 1
ATOM 2713 C CA . LEU A 1 343 ? -12.275 -8.623 37.230 1.00 95.75 343 LEU A CA 1
ATOM 2714 C C . LEU A 1 343 ? -11.931 -7.127 37.104 1.00 95.75 343 LEU A C 1
ATOM 2716 O O . LEU A 1 343 ? -12.147 -6.350 38.040 1.00 95.75 343 LEU A O 1
ATOM 2720 N N . LEU A 1 344 ? -11.428 -6.701 35.938 1.00 94.56 344 LEU A N 1
ATOM 2721 C CA . LEU A 1 344 ? -11.171 -5.285 35.652 1.00 94.56 344 LEU A CA 1
ATOM 2722 C C . LEU A 1 344 ? -12.463 -4.460 35.667 1.00 94.56 344 LEU A C 1
ATOM 2724 O O . LEU A 1 344 ? -12.478 -3.362 36.230 1.00 94.56 344 LEU A O 1
ATOM 2728 N N . TRP A 1 345 ? -13.553 -4.985 35.102 1.00 95.88 345 TRP A N 1
ATOM 2729 C CA . TRP A 1 345 ? -14.862 -4.337 35.145 1.00 95.88 345 TRP A CA 1
ATOM 2730 C C . TRP A 1 345 ? -15.410 -4.219 36.565 1.00 95.88 345 TRP A C 1
ATOM 2732 O O . TRP A 1 345 ? -15.891 -3.148 36.935 1.00 95.88 345 TRP A O 1
ATOM 2742 N N . GLU A 1 346 ? -15.296 -5.266 37.383 1.00 95.31 346 GLU A N 1
ATOM 2743 C CA . GLU A 1 346 ? -15.722 -5.236 38.786 1.00 95.31 346 GLU A CA 1
ATOM 2744 C C . GLU A 1 346 ? -14.973 -4.169 39.590 1.00 95.31 346 GLU A C 1
ATOM 2746 O O . GLU A 1 346 ? -15.589 -3.391 40.325 1.00 95.31 346 GLU A O 1
ATOM 2751 N N . ALA A 1 347 ? -13.647 -4.098 39.430 1.00 95.19 347 ALA A N 1
ATOM 2752 C CA . ALA A 1 347 ? -12.833 -3.069 40.065 1.00 95.19 347 ALA A CA 1
ATOM 2753 C C . ALA A 1 347 ? -13.239 -1.667 39.591 1.00 95.19 347 ALA A C 1
ATOM 2755 O O . ALA A 1 347 ? -13.533 -0.798 40.411 1.00 95.19 347 ALA A O 1
ATOM 2756 N N . ARG A 1 348 ? -13.358 -1.473 38.272 1.00 94.75 348 ARG A N 1
ATOM 2757 C CA . ARG A 1 348 ? -13.728 -0.184 37.678 1.00 94.75 348 ARG A CA 1
ATOM 2758 C C . ARG A 1 348 ? -15.113 0.290 38.121 1.00 94.75 348 ARG A C 1
ATOM 2760 O O . ARG A 1 348 ? -15.307 1.483 38.349 1.00 94.75 348 ARG A O 1
ATOM 2767 N N . MET A 1 349 ? -16.080 -0.618 38.251 1.00 94.31 349 MET A N 1
ATOM 2768 C CA . MET A 1 349 ? -17.430 -0.274 38.703 1.00 94.31 349 MET A CA 1
ATOM 2769 C C . MET A 1 349 ? -17.497 0.055 40.186 1.00 94.31 349 MET A C 1
ATOM 2771 O O . MET A 1 349 ? -18.311 0.894 40.573 1.00 94.31 349 MET A O 1
ATOM 2775 N N . ARG A 1 350 ? -16.650 -0.562 41.016 1.00 93.88 350 ARG A N 1
ATOM 2776 C CA . ARG A 1 350 ? -16.530 -0.193 42.431 1.00 93.88 350 ARG A CA 1
ATOM 2777 C C . ARG A 1 350 ? -16.127 1.276 42.564 1.00 93.88 350 ARG A C 1
ATOM 2779 O O . ARG A 1 350 ? -16.858 2.041 43.189 1.00 93.88 350 ARG A O 1
ATOM 2786 N N . ASP A 1 351 ? -15.077 1.680 41.851 1.00 92.50 351 ASP A N 1
ATOM 2787 C CA . ASP A 1 351 ? -14.577 3.060 41.850 1.00 92.50 351 ASP A CA 1
ATOM 2788 C C . ASP A 1 351 ? -15.636 4.065 41.366 1.00 92.50 351 ASP A C 1
ATOM 2790 O O . ASP A 1 351 ? -15.826 5.133 41.952 1.00 92.50 351 ASP A O 1
ATOM 2794 N N . ILE A 1 352 ? -16.353 3.733 40.287 1.00 91.50 352 ILE A N 1
ATOM 2795 C CA . ILE A 1 352 ? -17.382 4.615 39.719 1.00 91.50 352 ILE A CA 1
ATOM 2796 C C . ILE A 1 352 ? -18.584 4.738 40.662 1.00 91.50 352 ILE A C 1
ATOM 2798 O O . ILE A 1 352 ? -19.090 5.843 40.864 1.00 91.50 352 ILE A O 1
ATOM 2802 N N . ASN A 1 353 ? -19.036 3.639 41.271 1.00 89.75 353 ASN A N 1
ATOM 2803 C CA . ASN A 1 353 ? -20.172 3.660 42.194 1.00 89.75 353 ASN A CA 1
ATOM 2804 C C . ASN A 1 353 ? -19.874 4.468 43.465 1.00 89.75 353 ASN A C 1
ATOM 2806 O O . ASN A 1 353 ? -20.748 5.203 43.931 1.00 89.75 353 ASN A O 1
ATOM 2810 N N . GLU A 1 354 ? -18.650 4.395 43.992 1.00 88.56 354 GLU A N 1
ATOM 2811 C CA . GLU A 1 354 ? -18.212 5.242 45.107 1.00 88.56 354 GLU A CA 1
ATOM 2812 C C . GLU A 1 354 ? -18.327 6.730 44.741 1.00 88.56 354 GLU A C 1
ATOM 2814 O O . GLU A 1 354 ? -18.956 7.502 45.470 1.00 88.56 354 GLU A O 1
ATOM 2819 N N . GLN A 1 355 ? -17.842 7.129 43.563 1.00 83.88 355 GLN A N 1
ATOM 2820 C CA . GLN A 1 355 ? -17.901 8.522 43.102 1.00 83.88 355 GLN A CA 1
ATOM 2821 C C . GLN A 1 355 ? -19.331 9.015 42.831 1.00 83.88 355 GLN A C 1
ATOM 2823 O O . GLN A 1 355 ? -19.670 10.157 43.160 1.00 83.88 355 GLN A O 1
ATOM 2828 N N . ILE A 1 356 ? -20.197 8.161 42.275 1.00 79.38 356 ILE A N 1
ATOM 2829 C CA . ILE A 1 356 ? -21.616 8.486 42.072 1.00 79.38 356 ILE A CA 1
ATOM 2830 C C . ILE A 1 356 ? -22.302 8.702 43.429 1.00 79.38 356 ILE A C 1
ATOM 2832 O O . ILE A 1 356 ? -22.984 9.711 43.611 1.00 79.38 356 ILE A O 1
ATOM 2836 N N . SER A 1 357 ? -22.069 7.813 44.403 1.00 74.19 357 SER A N 1
ATOM 2837 C CA . SER A 1 357 ? -22.716 7.862 45.723 1.00 74.19 357 SER A CA 1
ATOM 2838 C C . SER A 1 357 ? -22.393 9.143 46.507 1.00 74.19 357 SER A C 1
ATOM 2840 O O . SER A 1 357 ? -23.297 9.764 47.076 1.00 74.19 357 SER A O 1
ATOM 2842 N N . VAL A 1 358 ? -21.133 9.592 46.451 1.00 67.44 358 VAL A N 1
ATOM 2843 C CA . VAL A 1 358 ? -20.649 10.845 47.059 1.00 67.44 358 VAL A CA 1
ATOM 2844 C C . VAL A 1 358 ? -21.291 12.073 46.407 1.00 67.44 358 VAL A C 1
ATOM 2846 O O . VAL A 1 358 ? -21.552 13.071 47.075 1.00 67.44 358 VAL A O 1
ATOM 2849 N N . THR A 1 359 ? -21.590 12.004 45.110 1.00 60.94 359 THR A N 1
ATOM 2850 C CA . THR A 1 359 ? -22.191 13.119 44.362 1.00 60.94 359 THR A CA 1
ATOM 2851 C C . THR A 1 359 ? -23.695 13.243 44.632 1.00 60.94 359 THR A C 1
ATOM 2853 O O . THR A 1 359 ? -24.225 14.352 44.690 1.00 60.94 359 THR A O 1
ATOM 2856 N N . THR A 1 360 ? -24.389 12.123 44.859 1.00 58.75 360 THR A N 1
ATOM 2857 C CA . THR A 1 360 ? -25.819 12.104 45.219 1.00 58.75 360 THR A CA 1
ATOM 2858 C C . THR A 1 360 ? -26.116 12.495 46.672 1.00 58.75 360 THR A C 1
ATOM 2860 O O . THR A 1 360 ? -27.219 12.962 46.946 1.00 58.75 360 THR A O 1
ATOM 2863 N N . ASN A 1 361 ? -25.152 12.359 47.592 1.00 48.03 361 ASN A N 1
ATOM 2864 C CA . ASN A 1 361 ? -25.288 12.746 49.001 1.00 48.03 361 ASN A CA 1
ATOM 2865 C C . ASN A 1 361 ? -24.246 13.819 49.369 1.00 48.03 361 ASN A C 1
ATOM 2867 O O . ASN A 1 361 ? -23.151 13.470 49.816 1.00 48.03 361 ASN A O 1
ATOM 2871 N N . PRO A 1 362 ? -24.548 15.126 49.234 1.00 44.66 362 PRO A N 1
ATOM 2872 C CA . PRO A 1 362 ? -23.650 16.149 49.754 1.00 44.66 362 PRO A CA 1
ATOM 2873 C C . PRO A 1 362 ? -23.517 15.988 51.280 1.00 44.66 362 PRO A C 1
ATOM 2875 O O . PRO A 1 362 ? -24.509 15.670 51.945 1.00 44.66 362 PRO A O 1
ATOM 2878 N N . PRO A 1 363 ? -22.329 16.217 51.874 1.00 41.38 363 PRO A N 1
ATOM 2879 C CA . PRO A 1 363 ? -22.155 16.101 53.315 1.00 41.38 363 PRO A CA 1
ATOM 2880 C C . PRO A 1 363 ? -23.140 17.032 54.028 1.00 41.38 363 PRO A C 1
ATOM 2882 O O . PRO A 1 363 ? -23.154 18.244 53.786 1.00 41.38 363 PRO A O 1
ATOM 2885 N N . GLN A 1 364 ? -23.975 16.464 54.906 1.00 47.03 364 GLN A N 1
ATOM 2886 C CA . GLN A 1 364 ? -24.838 17.239 55.789 1.00 47.03 364 GLN A CA 1
ATOM 2887 C C . GLN A 1 364 ? -23.954 18.179 56.612 1.00 47.03 364 GLN A C 1
ATOM 2889 O O . GLN A 1 364 ? -23.217 17.748 57.499 1.00 47.03 364 GLN A O 1
ATOM 2894 N N . ARG A 1 365 ? -24.007 19.481 56.310 1.00 44.78 365 ARG A N 1
ATOM 2895 C CA . ARG A 1 365 ? -23.420 20.502 57.180 1.00 44.78 365 ARG A CA 1
ATOM 2896 C C . ARG A 1 365 ? -24.124 20.413 58.529 1.00 44.78 365 ARG A C 1
ATOM 2898 O O . ARG A 1 365 ? -25.324 20.665 58.618 1.00 44.78 365 ARG A O 1
ATOM 2905 N N . SER A 1 366 ? -23.369 20.067 59.565 1.00 40.62 366 SER A N 1
ATOM 2906 C CA . SER A 1 366 ? -23.824 20.151 60.947 1.00 40.62 366 SER A CA 1
ATOM 2907 C C . SER A 1 366 ? -24.291 21.586 61.255 1.00 40.62 366 SER A C 1
ATOM 2909 O O . SER A 1 366 ? -23.647 22.555 60.830 1.00 40.62 366 SER A O 1
ATOM 2911 N N . PRO A 1 367 ? -25.412 21.777 61.975 1.00 43.69 367 PRO A N 1
ATOM 2912 C CA . PRO A 1 367 ? -25.908 23.100 62.331 1.00 43.69 367 PRO A CA 1
ATOM 2913 C C . PRO A 1 367 ? -25.080 23.655 63.500 1.00 43.69 367 PRO A C 1
ATOM 2915 O O . PRO A 1 367 ? -25.530 23.682 64.639 1.00 43.69 367 PRO A O 1
ATOM 2918 N N . GLY A 1 368 ? -23.834 24.049 63.225 1.00 44.72 368 GLY A N 1
ATOM 2919 C CA . GLY A 1 368 ? -22.889 24.526 64.241 1.00 44.72 368 GLY A CA 1
ATOM 2920 C C . GLY A 1 368 ? -22.275 25.901 63.983 1.00 44.72 368 GLY A C 1
ATOM 2921 O O . GLY A 1 368 ? -21.861 26.550 64.935 1.00 44.72 368 GLY A O 1
ATOM 2922 N N . ASP A 1 369 ? -22.262 26.398 62.742 1.00 46.41 369 ASP A N 1
ATOM 2923 C CA . ASP A 1 369 ? -21.392 27.532 62.375 1.00 46.41 369 ASP A CA 1
ATOM 2924 C C . ASP A 1 369 ? -22.117 28.762 61.801 1.00 46.41 369 ASP A C 1
ATOM 2926 O O . ASP A 1 369 ? -21.588 29.539 61.007 1.00 46.41 369 ASP A O 1
ATOM 2930 N N . ALA A 1 370 ? -23.349 29.010 62.251 1.00 44.44 370 ALA A N 1
ATOM 2931 C CA . ALA A 1 370 ? -24.096 30.218 61.887 1.00 44.44 370 ALA A CA 1
ATOM 2932 C C . ALA A 1 370 ? -23.771 31.454 62.759 1.00 44.44 370 ALA A C 1
ATOM 2934 O O . ALA A 1 370 ? -24.359 32.518 62.552 1.00 44.44 370 ALA A O 1
ATOM 2935 N N . ARG A 1 371 ? -22.852 31.365 63.736 1.00 44.84 371 ARG A N 1
ATOM 2936 C CA . ARG A 1 371 ? -22.569 32.486 64.660 1.00 44.84 371 ARG A CA 1
ATOM 2937 C C . ARG A 1 371 ? -21.338 33.330 64.328 1.00 44.84 371 ARG A C 1
ATOM 2939 O O . ARG A 1 371 ? -21.262 34.449 64.824 1.00 44.84 371 ARG A O 1
ATOM 2946 N N . ASN A 1 372 ? -20.452 32.907 63.424 1.00 46.38 372 ASN A N 1
ATOM 2947 C CA . ASN A 1 372 ? -19.219 33.663 63.144 1.00 46.38 372 ASN A CA 1
ATOM 2948 C C . ASN A 1 372 ? -19.244 34.579 61.906 1.00 46.38 372 ASN A C 1
ATOM 2950 O O . ASN A 1 372 ? -18.279 35.297 61.647 1.00 46.38 372 ASN A O 1
ATOM 2954 N N . LEU A 1 373 ? -20.361 34.656 61.171 1.00 43.03 373 LEU A N 1
ATOM 2955 C CA . LEU A 1 373 ? -20.455 35.526 59.987 1.00 43.03 373 LEU A CA 1
ATOM 2956 C C . LEU A 1 373 ? -20.996 36.942 60.269 1.00 43.03 373 LEU A C 1
ATOM 2958 O O . LEU A 1 373 ? -20.887 37.819 59.413 1.00 43.03 373 LEU A O 1
ATOM 2962 N N . LYS A 1 374 ? -21.535 37.213 61.469 1.00 42.72 374 LYS A N 1
ATOM 2963 C CA . LYS A 1 374 ? -22.054 38.551 61.825 1.00 42.72 374 LYS A CA 1
ATOM 2964 C C . LYS A 1 374 ? -20.993 39.513 62.376 1.00 42.72 374 LYS A C 1
ATOM 2966 O O . LYS A 1 374 ? -21.183 40.717 62.259 1.00 42.72 374 LYS A O 1
ATOM 2971 N N . HIS A 1 375 ? -19.860 39.031 62.896 1.00 41.97 375 HIS A N 1
ATOM 2972 C CA . HIS A 1 375 ? -18.782 39.909 63.391 1.00 41.97 375 HIS A CA 1
ATOM 2973 C C . HIS A 1 375 ? -17.795 40.369 62.305 1.00 41.97 375 HIS A C 1
ATOM 2975 O O . HIS A 1 375 ? -17.181 41.423 62.439 1.00 41.97 375 HIS A O 1
ATOM 2981 N N . ARG A 1 376 ? -17.694 39.656 61.174 1.00 44.47 376 ARG A N 1
ATOM 2982 C CA . ARG A 1 376 ? -16.815 40.056 60.058 1.00 44.47 376 ARG A CA 1
ATOM 2983 C C . ARG A 1 376 ? -17.417 41.094 59.106 1.00 44.47 376 ARG A C 1
ATOM 2985 O O . ARG A 1 376 ? -16.673 41.714 58.354 1.00 44.47 376 ARG A O 1
ATOM 2992 N N . ARG A 1 377 ? -18.734 41.333 59.154 1.00 39.81 377 ARG A N 1
ATOM 2993 C CA . ARG A 1 377 ? -19.415 42.305 58.275 1.00 39.81 377 ARG A CA 1
ATOM 2994 C C . ARG A 1 377 ? -19.476 43.734 58.838 1.00 39.81 377 ARG A C 1
ATOM 2996 O O . ARG A 1 377 ? -19.803 44.645 58.091 1.00 39.81 377 ARG A O 1
ATOM 3003 N N . LEU A 1 378 ? -19.117 43.938 60.110 1.00 41.34 378 LEU A N 1
ATOM 3004 C CA . LEU A 1 378 ? -19.098 45.256 60.769 1.00 41.34 378 LEU A CA 1
ATOM 3005 C C . LEU A 1 378 ? -17.719 45.944 60.762 1.00 41.34 378 LEU A C 1
ATOM 3007 O O . LEU A 1 378 ? -17.638 47.139 61.014 1.00 41.34 378 LEU A O 1
ATOM 3011 N N . LEU A 1 379 ? -16.641 45.227 60.422 1.00 42.47 379 LEU A N 1
ATOM 3012 C CA . LEU A 1 379 ? -15.275 45.777 60.396 1.00 42.47 379 LEU A CA 1
ATOM 3013 C C . LEU A 1 379 ? -14.803 46.251 59.008 1.00 42.47 379 LEU A C 1
ATOM 3015 O O . LEU A 1 379 ? -13.747 46.867 58.905 1.00 42.47 379 LEU A O 1
ATOM 3019 N N . LEU A 1 380 ? -15.582 46.015 57.947 1.00 44.44 380 LEU A N 1
ATOM 3020 C CA . LEU A 1 380 ? -15.229 46.401 56.570 1.00 44.44 380 LEU A CA 1
ATOM 3021 C C . LEU A 1 380 ? -15.983 47.636 56.044 1.00 44.44 380 LEU A C 1
ATOM 3023 O O . LEU A 1 380 ? -15.669 48.116 54.961 1.00 44.44 380 LEU A O 1
ATOM 3027 N N . THR A 1 381 ? -16.915 48.207 56.810 1.00 45.62 381 THR A N 1
ATOM 3028 C CA . THR A 1 381 ? -17.664 49.424 56.430 1.00 45.62 381 THR A CA 1
ATOM 3029 C C . THR A 1 381 ? -17.119 50.725 57.033 1.00 45.62 381 THR A C 1
ATOM 3031 O O . THR A 1 381 ? -17.648 51.789 56.734 1.00 45.62 381 THR A O 1
ATOM 3034 N N . LEU A 1 382 ? -16.037 50.685 57.823 1.00 45.84 382 LEU A N 1
ATOM 3035 C CA . LEU A 1 382 ? -15.451 51.878 58.467 1.00 45.84 382 LEU A CA 1
ATOM 3036 C C . LEU A 1 382 ? -14.053 52.275 57.963 1.00 45.84 382 LEU A C 1
ATOM 3038 O O . LEU A 1 382 ? -13.475 53.228 58.475 1.00 45.84 382 LEU A O 1
ATOM 3042 N N . LYS A 1 383 ? -13.505 51.604 56.939 1.00 47.12 383 LYS A N 1
ATOM 3043 C CA . LYS A 1 383 ? -12.144 51.876 56.426 1.00 47.12 383 LYS A CA 1
ATOM 3044 C C . LYS A 1 383 ? -12.073 52.378 54.978 1.00 47.12 383 LYS A C 1
ATOM 3046 O O . LYS A 1 383 ? -11.023 52.308 54.355 1.00 47.12 383 LYS A O 1
ATOM 3051 N N . GLY A 1 384 ? -13.178 52.917 54.460 1.00 46.41 384 GLY A N 1
ATOM 3052 C CA . GLY A 1 384 ? -13.278 53.482 53.109 1.00 46.41 384 GLY A CA 1
ATOM 3053 C C . GLY A 1 384 ? -13.804 54.917 53.101 1.00 46.41 384 GLY A C 1
ATOM 3054 O O . GLY A 1 384 ? -14.786 55.192 52.424 1.00 46.41 384 GLY A O 1
ATOM 3055 N N . ARG A 1 385 ? -13.219 55.813 53.906 1.00 44.03 385 ARG A N 1
ATOM 3056 C CA . ARG A 1 385 ? -13.408 57.275 53.811 1.00 44.03 385 ARG A CA 1
ATOM 3057 C C . ARG A 1 385 ? -12.344 58.000 54.647 1.00 44.03 385 ARG A C 1
ATOM 3059 O O . ARG A 1 385 ? -12.601 58.335 55.794 1.00 44.03 385 ARG A O 1
ATOM 3066 N N . SER A 1 386 ? -11.150 58.204 54.091 1.00 40.16 386 SER A N 1
ATOM 3067 C CA . SER A 1 386 ? -10.386 59.458 54.230 1.00 40.16 386 SER A CA 1
ATOM 3068 C C . SER A 1 386 ? -9.059 59.382 53.471 1.00 40.16 386 SER A C 1
ATOM 3070 O O . SER A 1 386 ? -8.223 58.551 53.815 1.00 40.16 386 SER A O 1
ATOM 3072 N N . ARG A 1 387 ? -8.914 60.342 52.549 1.00 38.88 387 ARG A N 1
ATOM 3073 C CA . ARG A 1 387 ? -7.718 60.845 51.850 1.00 38.88 387 ARG A CA 1
ATOM 3074 C C . ARG A 1 387 ? -7.078 59.970 50.782 1.00 38.88 387 ARG A C 1
ATOM 3076 O O . ARG A 1 387 ? -6.504 58.917 51.118 1.00 38.88 387 ARG A O 1
#